Protein AF-0000000076747049 (afdb_homodimer)

Structure (mmCIF, N/CA/C/O backbone):
data_AF-0000000076747049-model_v1
#
loop_
_entity.id
_entity.type
_entity.pdbx_description
1 polymer Phosphoesterase
#
loop_
_atom_site.group_PDB
_atom_site.id
_atom_site.type_symbol
_atom_site.label_atom_id
_atom_site.label_alt_id
_atom_site.label_comp_id
_atom_site.label_asym_id
_atom_site.label_entity_id
_atom_site.label_seq_id
_atom_site.pdbx_PDB_ins_code
_atom_site.Cartn_x
_atom_site.Cartn_y
_atom_site.Cartn_z
_atom_site.occupancy
_atom_site.B_iso_or_equiv
_atom_site.auth_seq_id
_atom_site.auth_comp_id
_atom_site.auth_asym_id
_atom_site.auth_atom_id
_atom_site.pdbx_PDB_model_num
ATOM 1 N N . MET A 1 1 ? 6.5 0.537 -19.266 1 85.69 1 MET A N 1
ATOM 2 C CA . MET A 1 1 ? 5.508 0.446 -18.188 1 85.69 1 MET A CA 1
ATOM 3 C C . MET A 1 1 ? 4.492 -0.652 -18.484 1 85.69 1 MET A C 1
ATOM 5 O O . MET A 1 1 ? 4.125 -0.875 -19.641 1 85.69 1 MET A O 1
ATOM 9 N N . SER A 1 2 ? 4.199 -1.449 -17.5 1 93.31 2 SER A N 1
ATOM 10 C CA . SER A 1 2 ? 3.252 -2.553 -17.625 1 93.31 2 SER A CA 1
ATOM 11 C C . SER A 1 2 ? 2.213 -2.514 -16.516 1 93.31 2 SER A C 1
ATOM 13 O O . SER A 1 2 ? 2.518 -2.123 -15.383 1 93.31 2 SER A O 1
ATOM 15 N N . THR A 1 3 ? 1.015 -2.803 -16.875 1 96.62 3 THR A N 1
ATOM 16 C CA . THR A 1 3 ? -0.028 -3.025 -15.883 1 96.62 3 THR A CA 1
ATOM 17 C C . THR A 1 3 ? -0.19 -4.516 -15.594 1 96.62 3 THR A C 1
ATOM 19 O O . THR A 1 3 ? -0.363 -5.316 -16.516 1 96.62 3 THR A O 1
ATOM 22 N N . VAL A 1 4 ? -0.072 -4.863 -14.352 1 98.31 4 VAL A N 1
ATOM 23 C CA . VAL A 1 4 ? -0.141 -6.25 -13.906 1 98.31 4 VAL A CA 1
ATOM 24 C C . VAL A 1 4 ? -1.271 -6.41 -12.891 1 98.31 4 VAL A C 1
ATOM 26 O O . VAL A 1 4 ? -1.337 -5.672 -11.906 1 98.31 4 VAL A O 1
ATOM 29 N N . PHE A 1 5 ? -2.18 -7.355 -13.109 1 98.56 5 PHE A N 1
ATOM 30 C CA . PHE A 1 5 ? -3.193 -7.684 -12.117 1 98.56 5 PHE A CA 1
ATOM 31 C C . PHE A 1 5 ? -2.801 -8.938 -11.336 1 98.56 5 PHE A C 1
ATOM 33 O O . PHE A 1 5 ? -2.398 -9.938 -11.93 1 98.56 5 PHE A O 1
ATOM 40 N N . GLN A 1 6 ? -2.848 -8.836 -10.07 1 98.81 6 GLN A N 1
ATOM 41 C CA . GLN A 1 6 ? -2.645 -9.984 -9.195 1 98.81 6 GLN A CA 1
ATOM 42 C C . GLN A 1 6 ? -3.975 -10.539 -8.695 1 98.81 6 GLN A C 1
ATOM 44 O O . GLN A 1 6 ? -4.715 -9.844 -7.992 1 98.81 6 GLN A O 1
ATOM 49 N N . ILE A 1 7 ? -4.23 -11.742 -9.039 1 98.88 7 ILE A N 1
ATOM 50 C CA . ILE A 1 7 ? -5.379 -12.484 -8.547 1 98.88 7 ILE A CA 1
ATOM 51 C C . ILE A 1 7 ? -4.906 -13.594 -7.609 1 98.88 7 ILE A C 1
ATOM 53 O O . ILE A 1 7 ? -4.059 -14.414 -7.98 1 98.88 7 ILE A O 1
ATOM 57 N N . SER A 1 8 ? -5.43 -13.594 -6.398 1 98.75 8 SER A N 1
ATOM 58 C CA . SER A 1 8 ? -4.957 -14.555 -5.406 1 98.75 8 SER A CA 1
ATOM 59 C C . SER A 1 8 ? -6.125 -15.211 -4.676 1 98.75 8 SER A C 1
ATOM 61 O O . SER A 1 8 ? -7.215 -14.641 -4.598 1 98.75 8 SER A O 1
ATOM 63 N N . ASP A 1 9 ? -5.91 -16.422 -4.184 1 98.56 9 ASP A N 1
ATOM 64 C CA . ASP A 1 9 ? -6.797 -17.125 -3.258 1 98.56 9 ASP A CA 1
ATOM 65 C C . ASP A 1 9 ? -8.219 -17.188 -3.812 1 98.56 9 ASP A C 1
ATOM 67 O O . ASP A 1 9 ? -9.172 -16.812 -3.137 1 98.56 9 ASP A O 1
ATOM 71 N N . CYS A 1 10 ? -8.266 -17.797 -4.984 1 98.25 10 CYS A N 1
ATOM 72 C CA . CYS A 1 10 ? -9.555 -18 -5.629 1 98.25 10 CYS A CA 1
ATOM 73 C C . CYS A 1 10 ? -10.305 -19.172 -4.992 1 98.25 10 CYS A C 1
ATOM 75 O O . CYS A 1 10 ? -11.531 -19.203 -5.016 1 98.25 10 CYS A O 1
ATOM 77 N N . HIS A 1 11 ? -9.586 -20.109 -4.543 1 98.12 11 HIS A N 1
ATOM 78 C CA . HIS A 1 11 ? -10.148 -21.281 -3.898 1 98.12 11 HIS A CA 1
ATOM 79 C C . HIS A 1 11 ? -11.266 -21.891 -4.734 1 98.12 11 HIS A C 1
ATOM 81 O O . HIS A 1 11 ? -12.352 -22.156 -4.219 1 98.12 11 HIS A O 1
ATOM 87 N N . LEU A 1 12 ? -11.031 -22.156 -5.977 1 98.31 12 LEU A N 1
ATOM 88 C CA . LEU A 1 12 ? -12.039 -22.656 -6.898 1 98.31 12 LEU A CA 1
ATOM 89 C C . LEU A 1 12 ? -12.594 -23.984 -6.422 1 98.31 12 LEU A C 1
ATOM 91 O O . LEU A 1 12 ? -11.852 -24.969 -6.312 1 98.31 12 LEU A O 1
ATOM 95 N N . SER A 1 13 ? -13.914 -24 -6.145 1 95.88 13 SER A N 1
ATOM 96 C CA . SER A 1 13 ? -14.531 -25.219 -5.617 1 95.88 13 SER A CA 1
ATOM 97 C C . SER A 1 13 ? -16 -25.297 -6.004 1 95.88 13 SER A C 1
ATOM 99 O O . SER A 1 13 ? -16.609 -26.375 -5.91 1 95.88 13 SER A O 1
ATOM 101 N N . ASP A 1 14 ? -16.578 -24.156 -6.363 1 96.12 14 ASP A N 1
ATOM 102 C CA . ASP A 1 14 ? -18 -24.109 -6.695 1 96.12 14 ASP A CA 1
ATOM 103 C C . ASP A 1 14 ? -18.297 -22.984 -7.684 1 96.12 14 ASP A C 1
ATOM 105 O O . ASP A 1 14 ? -17.375 -22.297 -8.148 1 96.12 14 ASP A O 1
ATOM 109 N N . GLU A 1 15 ? -19.547 -22.781 -7.992 1 96.44 15 GLU A N 1
ATOM 110 C CA . GLU A 1 15 ? -19.953 -21.797 -8.992 1 96.44 15 GLU A CA 1
ATOM 111 C C . GLU A 1 15 ? -19.641 -20.375 -8.523 1 96.44 15 GLU A C 1
ATOM 113 O O . GLU A 1 15 ? -19.234 -19.516 -9.32 1 96.44 15 GLU A O 1
ATOM 118 N N . SER A 1 16 ? -19.828 -20.156 -7.277 1 96.75 16 SER A N 1
ATOM 119 C CA . SER A 1 16 ? -19.609 -18.828 -6.727 1 96.75 16 SER A CA 1
ATOM 120 C C . SER A 1 16 ? -18.141 -18.406 -6.844 1 96.75 16 SER A C 1
ATOM 122 O O . SER A 1 16 ? -17.844 -17.266 -7.195 1 96.75 16 SER A O 1
ATOM 124 N N . SER A 1 17 ? -17.234 -19.312 -6.512 1 97.56 17 SER A N 1
ATOM 125 C CA . SER A 1 17 ? -15.812 -19 -6.625 1 97.56 17 SER A CA 1
ATOM 126 C C . SER A 1 17 ? -15.414 -18.75 -8.078 1 97.56 17 SER A C 1
ATOM 128 O O . SER A 1 17 ? -14.617 -17.844 -8.359 1 97.56 17 SER A O 1
ATOM 130 N N . PHE A 1 18 ? -16.016 -19.438 -9.008 1 98.12 18 PHE A N 1
ATOM 131 C CA . PHE A 1 18 ? -15.727 -19.203 -10.422 1 98.12 18 PHE A CA 1
ATOM 132 C C . PHE A 1 18 ? -16.312 -17.891 -10.891 1 98.12 18 PHE A C 1
ATOM 134 O O . PHE A 1 18 ? -15.719 -17.188 -11.719 1 98.12 18 PHE A O 1
ATOM 141 N N . LYS A 1 19 ? -17.484 -17.578 -10.391 1 98.31 19 LYS A N 1
ATOM 142 C CA . LYS A 1 19 ? -18.094 -16.297 -10.734 1 98.31 19 LYS A CA 1
ATOM 143 C C . LYS A 1 19 ? -17.234 -15.133 -10.273 1 98.31 19 LYS A C 1
ATOM 145 O O . LYS A 1 19 ? -17.078 -14.148 -11 1 98.31 19 LYS A O 1
ATOM 150 N N . ASN A 1 20 ? -16.703 -15.242 -9.086 1 98.44 20 ASN A N 1
ATOM 151 C CA . ASN A 1 20 ? -15.812 -14.203 -8.578 1 98.44 20 ASN A CA 1
ATOM 152 C C . ASN A 1 20 ? -14.547 -14.094 -9.422 1 98.44 20 ASN A C 1
ATOM 154 O O . ASN A 1 20 ? -14.094 -12.992 -9.727 1 98.44 20 ASN A O 1
ATOM 158 N N . LEU A 1 21 ? -13.992 -15.219 -9.789 1 98.62 21 LEU A N 1
ATOM 159 C CA . LEU A 1 21 ? -12.82 -15.203 -10.664 1 98.62 21 LEU A CA 1
ATOM 160 C C . LEU A 1 21 ? -13.164 -14.57 -12.008 1 98.62 21 LEU A C 1
ATOM 162 O O . LEU A 1 21 ? -12.367 -13.805 -12.555 1 98.62 21 LEU A O 1
ATOM 166 N N . GLU A 1 22 ? -14.312 -14.867 -12.531 1 98.62 22 GLU A N 1
ATOM 167 C CA . GLU A 1 22 ? -14.766 -14.289 -13.789 1 98.62 22 GLU A CA 1
ATOM 168 C C . GLU A 1 22 ? -14.773 -12.766 -13.727 1 98.62 22 GLU A C 1
ATOM 170 O O . GLU A 1 22 ? -14.305 -12.094 -14.648 1 98.62 22 GLU A O 1
ATOM 175 N N . LYS A 1 23 ? -15.32 -12.281 -12.672 1 98.12 23 LYS A N 1
ATOM 176 C CA . LYS A 1 23 ? -15.359 -10.836 -12.477 1 98.12 23 LYS A CA 1
ATOM 177 C C . LYS A 1 23 ? -13.953 -10.242 -12.508 1 98.12 23 LYS A C 1
ATOM 179 O O . LYS A 1 23 ? -13.711 -9.234 -13.172 1 98.12 23 LYS A O 1
ATOM 184 N N . ALA A 1 24 ? -13.047 -10.852 -11.82 1 98.5 24 ALA A N 1
ATOM 185 C CA . ALA A 1 24 ? -11.664 -10.391 -11.766 1 98.5 24 ALA A CA 1
ATOM 186 C C . ALA A 1 24 ? -11.016 -10.414 -13.141 1 98.5 24 ALA A C 1
ATOM 188 O O . ALA A 1 24 ? -10.398 -9.438 -13.562 1 98.5 24 ALA A O 1
ATOM 189 N N . LEU A 1 25 ? -11.211 -11.484 -13.836 1 98.69 25 LEU A N 1
ATOM 190 C CA . LEU A 1 25 ? -10.609 -11.648 -15.156 1 98.69 25 LEU A CA 1
ATOM 191 C C . LEU A 1 25 ? -11.18 -10.648 -16.141 1 98.69 25 LEU A C 1
ATOM 193 O O . LEU A 1 25 ? -10.445 -10.086 -16.953 1 98.69 25 LEU A O 1
ATOM 197 N N . ASN A 1 26 ? -12.438 -10.406 -16.062 1 98.19 26 ASN A N 1
ATOM 198 C CA . ASN A 1 26 ? -13.078 -9.461 -16.969 1 98.19 26 ASN A CA 1
ATOM 199 C C . ASN A 1 26 ? -12.57 -8.039 -16.766 1 98.19 26 ASN A C 1
ATOM 201 O O . ASN A 1 26 ? -12.344 -7.309 -17.719 1 98.19 26 ASN A O 1
ATOM 205 N N . ILE A 1 27 ? -12.391 -7.719 -15.547 1 96.62 27 ILE A N 1
ATOM 206 C CA . ILE A 1 27 ? -11.859 -6.398 -15.234 1 96.62 27 ILE A CA 1
ATOM 207 C C . ILE A 1 27 ? -10.438 -6.273 -15.773 1 96.62 27 ILE A C 1
ATOM 209 O O . ILE A 1 27 ? -10.102 -5.277 -16.422 1 96.62 27 ILE A O 1
ATOM 213 N N . ALA A 1 28 ? -9.641 -7.242 -15.531 1 97.19 28 ALA A N 1
ATOM 214 C CA . ALA A 1 28 ? -8.266 -7.23 -16.031 1 97.19 28 ALA A CA 1
ATOM 215 C C . ALA A 1 28 ? -8.234 -7.164 -17.547 1 97.19 28 ALA A C 1
ATOM 217 O O . ALA A 1 28 ? -7.453 -6.406 -18.125 1 97.19 28 ALA A O 1
ATOM 218 N N . ASN A 1 29 ? -9.078 -7.926 -18.125 1 97.38 29 ASN A N 1
ATOM 219 C CA . ASN A 1 29 ? -9.102 -7.98 -19.594 1 97.38 29 ASN A CA 1
ATOM 220 C C . ASN A 1 29 ? -9.562 -6.656 -20.188 1 97.38 29 ASN A C 1
ATOM 222 O O . ASN A 1 29 ? -9.117 -6.273 -21.281 1 97.38 29 ASN A O 1
ATOM 226 N N . ALA A 1 30 ? -10.477 -5.984 -19.562 1 95 30 ALA A N 1
ATOM 227 C CA . ALA A 1 30 ? -11.039 -4.73 -20.062 1 95 30 ALA A CA 1
ATOM 228 C C . ALA A 1 30 ? -10.031 -3.592 -19.953 1 95 30 ALA A C 1
ATOM 230 O O . ALA A 1 30 ? -10.188 -2.551 -20.594 1 95 30 ALA A O 1
ATOM 231 N N . ASP A 1 31 ? -9.086 -3.814 -19.062 1 93.75 31 ASP A N 1
ATOM 232 C CA . ASP A 1 31 ? -8.039 -2.801 -18.938 1 93.75 31 ASP A CA 1
ATOM 233 C C . ASP A 1 31 ? -7.074 -2.852 -20.109 1 93.75 31 ASP A C 1
ATOM 235 O O . ASP A 1 31 ? -6.309 -3.807 -20.25 1 93.75 31 ASP A O 1
ATOM 239 N N . GLY A 1 32 ? -7.094 -1.88 -20.938 1 90.94 32 GLY A N 1
ATOM 240 C CA . GLY A 1 32 ? -6.316 -1.845 -22.156 1 90.94 32 GLY A CA 1
ATOM 241 C C . GLY A 1 32 ? -4.82 -1.866 -21.906 1 90.94 32 GLY A C 1
ATOM 242 O O . GLY A 1 32 ? -4.047 -2.236 -22.797 1 90.94 32 GLY A O 1
ATOM 243 N N . ASP A 1 33 ? -4.402 -1.516 -20.719 1 92.12 33 ASP A N 1
ATOM 244 C CA . ASP A 1 33 ? -2.975 -1.454 -20.406 1 92.12 33 ASP A CA 1
ATOM 245 C C . ASP A 1 33 ? -2.496 -2.752 -19.766 1 92.12 33 ASP A C 1
ATOM 247 O O . ASP A 1 33 ? -1.293 -2.953 -19.578 1 92.12 33 ASP A O 1
ATOM 251 N N . CYS A 1 34 ? -3.387 -3.658 -19.422 1 95.62 34 CYS A N 1
ATOM 252 C CA . CYS A 1 34 ? -3.008 -4.902 -18.766 1 95.62 34 CYS A CA 1
ATOM 253 C C . CYS A 1 34 ? -2.314 -5.848 -19.734 1 95.62 34 CYS A C 1
ATOM 255 O O . CYS A 1 34 ? -2.873 -6.188 -20.781 1 95.62 34 CYS A O 1
ATOM 257 N N . ASP A 1 35 ? -1.11 -6.281 -19.391 1 96.69 35 ASP A N 1
ATOM 258 C CA . ASP A 1 35 ? -0.431 -7.223 -20.266 1 96.69 35 ASP A CA 1
ATOM 259 C C . ASP A 1 35 ? -0.055 -8.5 -19.516 1 96.69 35 ASP A C 1
ATOM 261 O O . ASP A 1 35 ? 0.345 -9.492 -20.141 1 96.69 35 ASP A O 1
ATOM 265 N N . THR A 1 36 ? -0.259 -8.461 -18.188 1 98.19 36 THR A N 1
ATOM 266 C CA . THR A 1 36 ? 0.151 -9.617 -17.406 1 98.19 36 THR A CA 1
ATOM 267 C C . THR A 1 36 ? -0.824 -9.867 -16.25 1 98.19 36 THR A C 1
ATOM 269 O O . THR A 1 36 ? -1.296 -8.922 -15.617 1 98.19 36 THR A O 1
ATOM 272 N N . ILE A 1 37 ? -1.123 -11.109 -15.961 1 98.62 37 ILE A N 1
ATOM 273 C CA . ILE A 1 37 ? -1.895 -11.547 -14.797 1 98.62 37 ILE A CA 1
ATOM 274 C C . ILE A 1 37 ? -1.055 -12.5 -13.953 1 98.62 37 ILE A C 1
ATOM 276 O O . ILE A 1 37 ? -0.411 -13.414 -14.484 1 98.62 37 ILE A O 1
ATOM 280 N N . LEU A 1 38 ? -1.01 -12.258 -12.688 1 98.88 38 LEU A N 1
ATOM 281 C CA . LEU A 1 38 ? -0.372 -13.148 -11.727 1 98.88 38 LEU A CA 1
ATOM 282 C C . LEU A 1 38 ? -1.415 -13.883 -10.891 1 98.88 38 LEU A C 1
ATOM 284 O O . LEU A 1 38 ? -2.201 -13.258 -10.18 1 98.88 38 LEU A O 1
ATOM 288 N N . LEU A 1 39 ? -1.485 -15.18 -10.992 1 98.88 39 LEU A N 1
ATOM 289 C CA . LEU A 1 39 ? -2.227 -16.031 -10.07 1 98.88 39 LEU A CA 1
ATOM 290 C C . LEU A 1 39 ? -1.335 -16.484 -8.922 1 98.88 39 LEU A C 1
ATOM 292 O O . LEU A 1 39 ? -0.481 -17.359 -9.109 1 98.88 39 LEU A O 1
ATOM 296 N N . THR A 1 40 ? -1.615 -15.938 -7.695 1 98.81 40 THR A N 1
ATOM 297 C CA . THR A 1 40 ? -0.548 -16.047 -6.707 1 98.81 40 THR A CA 1
ATOM 298 C C . THR A 1 40 ? -0.938 -17.016 -5.59 1 98.81 40 THR A C 1
ATOM 300 O O . THR A 1 40 ? -0.724 -16.719 -4.41 1 98.8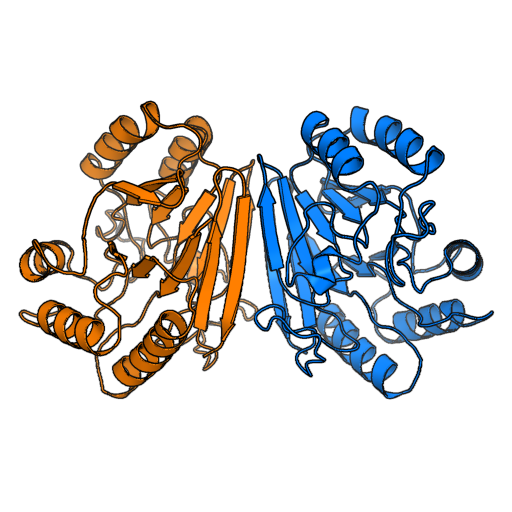1 40 THR A O 1
ATOM 303 N N . GLY A 1 41 ? -1.487 -18.141 -5.961 1 98.5 41 GLY A N 1
ATOM 304 C CA . GLY A 1 41 ? -1.601 -19.266 -5.035 1 98.5 41 GLY A CA 1
ATOM 305 C C . GLY A 1 41 ? -2.982 -19.391 -4.426 1 98.5 41 GLY A C 1
ATOM 306 O O . GLY A 1 41 ? -3.77 -18.453 -4.449 1 98.5 41 GLY A O 1
ATOM 307 N N . ASP A 1 42 ? -3.215 -20.625 -3.869 1 98.38 42 ASP A N 1
ATOM 308 C CA . ASP A 1 42 ? -4.523 -21.031 -3.361 1 98.38 42 ASP A CA 1
ATOM 309 C C . ASP A 1 42 ? -5.605 -20.844 -4.422 1 98.38 42 ASP A C 1
ATOM 311 O O . ASP A 1 42 ? -6.633 -20.203 -4.16 1 98.38 42 ASP A O 1
ATOM 315 N N . ILE A 1 43 ? -5.262 -21.391 -5.574 1 98.62 43 ILE A N 1
ATOM 316 C CA . ILE A 1 43 ? -6.117 -21.25 -6.746 1 98.62 43 ILE A CA 1
ATOM 317 C C . ILE A 1 43 ? -7.277 -22.234 -6.66 1 98.62 43 ILE A C 1
ATOM 319 O O . ILE A 1 43 ? -8.445 -21.844 -6.734 1 98.62 43 ILE A O 1
ATOM 323 N N . CYS A 1 44 ? -6.934 -23.484 -6.477 1 96.81 44 CYS A N 1
ATOM 324 C CA . CYS A 1 44 ? -7.93 -24.547 -6.332 1 96.81 44 CYS A CA 1
ATOM 325 C C . CYS A 1 44 ? -7.996 -25.031 -4.887 1 96.81 44 CYS A C 1
ATOM 327 O O . CYS A 1 44 ? -6.961 -25.281 -4.262 1 96.81 44 CYS A O 1
ATOM 329 N N . CYS A 1 45 ? -9.164 -25.156 -4.402 1 93.19 45 CYS A N 1
ATOM 330 C CA . CYS A 1 45 ? -9.344 -25.672 -3.053 1 93.19 45 CYS A CA 1
ATOM 331 C C . CYS A 1 45 ? -9.43 -27.188 -3.062 1 93.19 45 CYS A C 1
ATOM 333 O O . CYS A 1 45 ? -10.469 -27.766 -3.4 1 93.19 45 CYS A O 1
ATOM 335 N N . GLY A 1 46 ? -8.328 -27.875 -2.701 1 90.56 46 GLY A N 1
ATOM 336 C CA . GLY A 1 46 ? -8.305 -29.328 -2.742 1 90.56 46 GLY A CA 1
ATOM 337 C C . GLY A 1 46 ? -8.367 -29.891 -4.148 1 90.56 46 GLY A C 1
ATOM 338 O O . GLY A 1 46 ? -9.305 -30.609 -4.496 1 90.56 46 GLY A O 1
ATOM 339 N N . PRO A 1 47 ? -7.379 -29.578 -4.852 1 96.12 47 PRO A N 1
ATOM 340 C CA . PRO A 1 47 ? -7.418 -29.938 -6.273 1 96.12 47 PRO A CA 1
ATOM 341 C C . PRO A 1 47 ? -7.336 -31.438 -6.512 1 96.12 47 PRO A C 1
ATOM 343 O O . PRO A 1 47 ? -6.66 -32.156 -5.762 1 96.12 47 PRO A O 1
ATOM 346 N N . LYS A 1 48 ? -8.055 -31.859 -7.516 1 96.88 48 LYS A N 1
ATOM 347 C CA . LYS A 1 48 ? -7.988 -33.188 -8.109 1 96.88 48 LYS A CA 1
ATOM 348 C C . LYS A 1 48 ? -7.633 -33.125 -9.586 1 96.88 48 LYS A C 1
ATOM 350 O O . LYS A 1 48 ? -7.582 -32.031 -10.164 1 96.88 48 LYS A O 1
ATOM 355 N N . SER A 1 49 ? -7.371 -34.344 -10.117 1 97.81 49 SER A N 1
ATOM 356 C CA . SER A 1 49 ? -7.02 -34.375 -11.531 1 97.81 49 SER A CA 1
ATOM 357 C C . SER A 1 49 ? -8.062 -33.688 -12.391 1 97.81 49 SER A C 1
ATOM 359 O O . SER A 1 49 ? -9.266 -33.906 -12.219 1 97.81 49 SER A O 1
ATOM 361 N N . GLY A 1 50 ? -7.586 -32.781 -13.234 1 98.25 50 GLY A N 1
ATOM 362 C CA . GLY A 1 50 ? -8.469 -32.062 -14.141 1 98.25 50 GLY A CA 1
ATOM 363 C C . GLY A 1 50 ? -8.797 -30.656 -13.688 1 98.25 50 GLY A C 1
ATOM 364 O O . GLY A 1 50 ? -9.273 -29.844 -14.477 1 98.25 50 GLY A O 1
ATOM 365 N N . ASP A 1 51 ? -8.562 -30.344 -12.484 1 98 51 ASP A N 1
ATOM 366 C CA . ASP A 1 51 ? -8.992 -29.078 -11.922 1 98 51 ASP A CA 1
ATOM 367 C C . ASP A 1 51 ? -8.203 -27.922 -12.531 1 98 51 ASP A C 1
ATOM 369 O O . ASP A 1 51 ? -8.766 -26.844 -12.805 1 98 51 ASP A O 1
ATOM 373 N N . TYR A 1 52 ? -6.926 -28.047 -12.727 1 98.56 52 TYR A N 1
ATOM 374 C CA . TYR A 1 52 ? -6.141 -26.969 -13.312 1 98.56 52 TYR A CA 1
ATOM 375 C C . TYR A 1 52 ? -6.406 -26.859 -14.812 1 98.56 52 TYR A C 1
ATOM 377 O O . TYR A 1 52 ? -6.336 -25.766 -15.383 1 98.56 52 TYR A O 1
ATOM 385 N N . ALA A 1 53 ? -6.719 -28 -15.43 1 98.31 53 ALA A N 1
ATOM 386 C CA . ALA A 1 53 ? -7.172 -27.922 -16.812 1 98.31 53 ALA A CA 1
ATOM 387 C C . ALA A 1 53 ? -8.453 -27.109 -16.938 1 98.31 53 ALA A C 1
ATOM 389 O O . ALA A 1 53 ? -8.625 -26.344 -17.891 1 98.31 53 ALA A O 1
ATOM 390 N N . LYS A 1 54 ? -9.312 -27.359 -15.984 1 98.12 54 LYS A N 1
ATOM 391 C CA . LYS A 1 54 ? -10.539 -26.562 -15.93 1 98.12 54 LYS A CA 1
ATOM 392 C C . LYS A 1 54 ? -10.219 -25.078 -15.734 1 98.12 54 LYS A C 1
ATOM 394 O O . LYS A 1 54 ? -10.828 -24.219 -16.375 1 98.12 54 LYS A O 1
ATOM 399 N N . LEU A 1 55 ? -9.305 -24.781 -14.859 1 98.56 55 LEU A N 1
ATOM 400 C CA . LEU A 1 55 ? -8.836 -23.422 -14.664 1 98.56 55 LEU A CA 1
ATOM 401 C C . LEU A 1 55 ? -8.344 -22.812 -15.977 1 98.56 55 LEU A C 1
ATOM 403 O O . LEU A 1 55 ? -8.711 -21.703 -16.344 1 98.56 55 LEU A O 1
ATOM 407 N N . LEU A 1 56 ? -7.508 -23.547 -16.703 1 98.56 56 LEU A N 1
ATOM 408 C CA . LEU A 1 56 ? -6.945 -23.094 -17.969 1 98.56 56 LEU A CA 1
ATOM 409 C C . LEU A 1 56 ? -8.047 -22.75 -18.953 1 98.56 56 LEU A C 1
ATOM 411 O O . LEU A 1 56 ? -8.016 -21.672 -19.578 1 98.56 56 LEU A O 1
ATOM 415 N N . SER A 1 57 ? -8.977 -23.656 -19.078 1 98.31 57 SER A N 1
ATOM 416 C CA . SER A 1 57 ? -10.094 -23.422 -19.984 1 98.31 57 SER A CA 1
ATOM 417 C C . SER A 1 57 ? -10.859 -22.172 -19.609 1 98.31 57 SER A C 1
ATOM 419 O O . SER A 1 57 ? -11.203 -21.359 -20.469 1 98.31 57 SER A O 1
ATOM 421 N N . PHE A 1 58 ? -11.062 -22.047 -18.375 1 98.44 58 PHE A N 1
ATOM 422 C CA . PHE A 1 58 ? -11.828 -20.922 -17.875 1 98.44 58 PHE A CA 1
ATOM 423 C C . PHE A 1 58 ? -11.094 -19.609 -18.141 1 98.44 58 PHE A C 1
ATOM 425 O O . PHE A 1 58 ? -11.68 -18.656 -18.672 1 98.44 58 PHE A O 1
ATOM 432 N N . VAL A 1 59 ? -9.812 -19.531 -17.797 1 98.56 59 VAL A N 1
ATOM 433 C CA . VAL A 1 59 ? -9.008 -18.328 -17.984 1 98.56 59 VAL A CA 1
ATOM 434 C C . VAL A 1 59 ? -8.93 -18 -19.469 1 98.56 59 VAL A C 1
ATOM 436 O O . VAL A 1 59 ? -9.055 -16.828 -19.859 1 98.56 59 VAL A O 1
ATOM 439 N N . SER A 1 60 ? -8.82 -18.984 -20.328 1 97.94 60 SER A N 1
ATOM 440 C CA . SER A 1 60 ? -8.703 -18.781 -21.781 1 97.94 60 SER A CA 1
ATOM 441 C C . SER A 1 60 ? -9.969 -18.172 -22.359 1 97.94 60 SER A C 1
ATOM 443 O O . SER A 1 60 ? -9.914 -17.469 -23.375 1 97.94 60 SER A O 1
ATOM 445 N N . GLN A 1 61 ? -11.047 -18.391 -21.719 1 97.69 61 GLN A N 1
ATOM 446 C CA . GLN A 1 61 ? -12.328 -17.875 -22.188 1 97.69 61 GLN A CA 1
ATOM 447 C C . GLN A 1 61 ? -12.477 -16.391 -21.828 1 97.69 61 GLN A C 1
ATOM 449 O O . GLN A 1 61 ? -13.25 -15.672 -22.453 1 97.69 61 GLN A O 1
ATOM 454 N N . HIS A 1 62 ? -11.719 -15.945 -20.859 1 97.69 62 HIS A N 1
ATOM 455 C CA . HIS A 1 62 ? -12.008 -14.625 -20.312 1 97.69 62 HIS A CA 1
ATOM 456 C C . HIS A 1 62 ? -10.836 -13.672 -20.516 1 97.69 62 HIS A C 1
ATOM 458 O O . HIS A 1 62 ? -10.945 -12.477 -20.25 1 97.69 62 HIS A O 1
ATOM 464 N N . ILE A 1 63 ? -9.758 -14.203 -20.984 1 96.44 63 ILE A N 1
ATOM 465 C CA . ILE A 1 63 ? -8.586 -13.344 -21.156 1 96.44 63 ILE A CA 1
ATOM 466 C C . ILE A 1 63 ? -8.062 -13.445 -22.578 1 96.44 63 ILE A C 1
ATOM 468 O O . ILE A 1 63 ? -8.039 -14.531 -23.172 1 96.44 63 ILE A O 1
ATOM 472 N N . ASP A 1 64 ? -7.684 -12.273 -23.125 1 94.56 64 ASP A N 1
ATOM 473 C CA . ASP A 1 64 ? -7.02 -12.258 -24.422 1 94.56 64 ASP A CA 1
ATOM 474 C C . ASP A 1 64 ? -5.719 -13.055 -24.375 1 94.56 64 ASP A C 1
ATOM 476 O O . ASP A 1 64 ? -4.906 -12.883 -23.469 1 94.56 64 ASP A O 1
ATOM 480 N N . SER A 1 65 ? -5.453 -13.789 -25.375 1 90.38 65 SER A N 1
ATOM 481 C CA . SER A 1 65 ? -4.324 -14.719 -25.438 1 90.38 65 SER A CA 1
ATOM 482 C C . SER A 1 65 ? -2.998 -13.969 -25.5 1 90.38 65 SER A C 1
ATOM 484 O O . SER A 1 65 ? -1.934 -14.555 -25.312 1 90.38 65 SER A O 1
ATOM 486 N N . LYS A 1 66 ? -3.057 -12.742 -25.797 1 94.19 66 LYS A N 1
ATOM 487 C CA . LYS A 1 66 ? -1.834 -11.945 -25.875 1 94.19 66 LYS A CA 1
ATOM 488 C C . LYS A 1 66 ? -1.307 -11.602 -24.484 1 94.19 66 LYS A C 1
ATOM 490 O O . LYS A 1 66 ? -0.15 -11.203 -24.328 1 94.19 66 LYS A O 1
ATOM 495 N N . LYS A 1 67 ? -2.18 -11.742 -23.516 1 95.75 67 LYS A N 1
ATOM 496 C CA . LYS A 1 67 ? -1.751 -11.438 -22.156 1 95.75 67 LYS A CA 1
ATOM 497 C C . LYS A 1 67 ? -0.948 -12.594 -21.562 1 95.75 67 LYS A C 1
ATOM 499 O O . LYS A 1 67 ? -1.243 -13.758 -21.812 1 95.75 67 LYS A O 1
ATOM 504 N N . GLN A 1 68 ? 0.034 -12.219 -20.844 1 96.62 68 GLN A N 1
ATOM 505 C CA . GLN A 1 68 ? 0.808 -13.219 -20.109 1 96.62 68 GLN A CA 1
ATOM 506 C C . GLN A 1 68 ? 0.142 -13.578 -18.781 1 96.62 68 GLN A C 1
ATOM 508 O O . GLN A 1 68 ? -0.347 -12.695 -18.078 1 96.62 68 GLN A O 1
ATOM 513 N N . VAL A 1 69 ? 0.079 -14.914 -18.484 1 98.56 69 VAL A N 1
ATOM 514 C CA . VAL A 1 69 ? -0.468 -15.367 -17.219 1 98.56 69 VAL A CA 1
ATOM 515 C C . VAL A 1 69 ? 0.548 -16.266 -16.5 1 98.56 69 VAL A C 1
ATOM 517 O O . VAL A 1 69 ? 1.026 -17.234 -17.078 1 98.56 69 VAL A O 1
ATOM 520 N N . TYR A 1 70 ? 0.955 -15.883 -15.305 1 98.75 70 TYR A N 1
ATOM 521 C CA . TYR A 1 70 ? 1.85 -16.672 -14.469 1 98.75 70 TYR A CA 1
ATOM 522 C C . TYR A 1 70 ? 1.137 -17.156 -13.211 1 98.75 70 TYR A C 1
ATOM 524 O O . TYR A 1 70 ? 0.274 -16.469 -12.672 1 98.75 70 TYR A O 1
ATOM 532 N N . ALA A 1 71 ? 1.506 -18.375 -12.758 1 98.81 71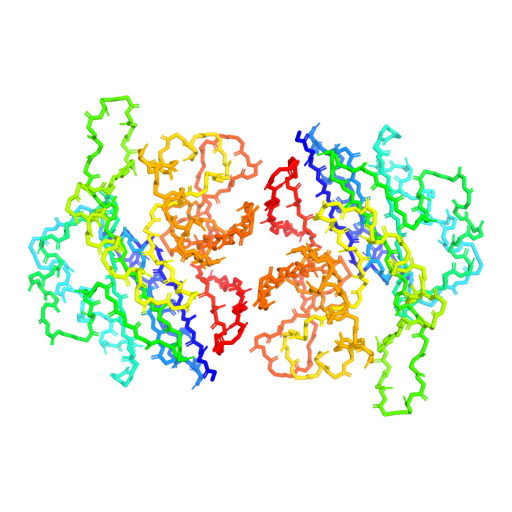 ALA A N 1
ATOM 533 C CA . ALA A 1 71 ? 0.86 -18.938 -11.57 1 98.81 71 ALA A CA 1
ATOM 534 C C . ALA A 1 71 ? 1.888 -19.547 -10.625 1 98.81 71 ALA A C 1
ATOM 536 O O . ALA A 1 71 ? 2.889 -20.109 -11.062 1 98.81 71 ALA A O 1
ATOM 537 N N . ILE A 1 72 ? 1.62 -19.391 -9.391 1 98.69 72 ILE A N 1
ATOM 538 C CA . ILE A 1 72 ? 2.324 -20.141 -8.352 1 98.69 72 ILE A CA 1
ATOM 539 C C . ILE A 1 72 ? 1.319 -20.875 -7.477 1 98.69 72 ILE A C 1
ATOM 541 O O . ILE A 1 72 ? 0.122 -20.594 -7.512 1 98.69 72 ILE A O 1
ATOM 545 N N . ALA A 1 73 ? 1.823 -21.891 -6.742 1 98.31 73 ALA A N 1
ATOM 546 C CA . ALA A 1 73 ? 0.968 -22.672 -5.852 1 98.31 73 ALA A CA 1
ATOM 547 C C . ALA A 1 73 ? 0.951 -22.078 -4.445 1 98.31 73 ALA A C 1
ATOM 549 O O . ALA A 1 73 ? 1.944 -21.5 -3.996 1 98.31 73 ALA A O 1
ATOM 550 N N . GLY A 1 74 ? -0.176 -22.141 -3.789 1 97.69 74 GLY A N 1
ATOM 551 C CA . GLY A 1 74 ? -0.285 -21.938 -2.354 1 97.69 74 GLY A CA 1
ATOM 552 C C . GLY A 1 74 ? -0.484 -23.219 -1.579 1 97.69 74 GLY A C 1
ATOM 553 O O . GLY A 1 74 ? -0.344 -24.312 -2.135 1 97.69 74 GLY A O 1
ATOM 554 N N . ASN A 1 75 ? -0.785 -23.109 -0.309 1 95.31 75 ASN A N 1
ATOM 555 C CA . ASN A 1 75 ? -0.845 -24.266 0.563 1 95.31 75 ASN A CA 1
ATOM 556 C C . ASN A 1 75 ? -2.051 -25.156 0.242 1 95.31 75 ASN A C 1
ATOM 558 O O . ASN A 1 75 ? -2.074 -26.328 0.593 1 95.31 75 ASN A O 1
ATOM 562 N N . HIS A 1 76 ? -3.045 -24.688 -0.456 1 96.31 76 HIS A N 1
ATOM 563 C CA . HIS A 1 76 ? -4.207 -25.5 -0.83 1 96.31 76 HIS A CA 1
ATOM 564 C C . HIS A 1 76 ? -4.02 -26.125 -2.205 1 96.31 76 HIS A C 1
ATOM 566 O O . HIS A 1 76 ? -4.832 -26.953 -2.629 1 96.31 76 HIS A O 1
ATOM 572 N N . ASP A 1 77 ? -2.969 -25.766 -2.846 1 97.44 77 ASP A N 1
ATOM 573 C CA . ASP A 1 77 ? -2.748 -26.219 -4.211 1 97.44 77 ASP A CA 1
ATOM 574 C C . ASP A 1 77 ? -1.873 -27.484 -4.234 1 97.44 77 ASP A C 1
ATOM 576 O O . ASP A 1 77 ? -1.358 -27.906 -3.197 1 97.44 77 ASP A O 1
ATOM 580 N N . ASP A 1 78 ? -1.849 -28.094 -5.375 1 97.19 78 ASP A N 1
ATOM 581 C CA . ASP A 1 78 ? -0.929 -29.172 -5.711 1 97.19 78 ASP A CA 1
ATOM 582 C C . ASP A 1 78 ? 0.009 -28.766 -6.844 1 97.19 78 ASP A C 1
ATOM 584 O O . ASP A 1 78 ? -0.377 -28.781 -8.016 1 97.19 78 ASP A O 1
ATOM 588 N N . ILE A 1 79 ? 1.243 -28.469 -6.441 1 97.25 79 ILE A N 1
ATOM 589 C CA . ILE A 1 79 ? 2.18 -27.875 -7.387 1 97.25 79 ILE A CA 1
ATOM 590 C C . ILE A 1 79 ? 2.531 -28.875 -8.469 1 97.25 79 ILE A C 1
ATOM 592 O O . ILE A 1 79 ? 2.734 -28.516 -9.633 1 97.25 79 ILE A O 1
ATOM 596 N N . VAL A 1 80 ? 2.611 -30.141 -8.141 1 97.25 80 VAL A N 1
ATOM 597 C CA . VAL A 1 80 ? 2.949 -31.188 -9.117 1 97.25 80 VAL A CA 1
ATOM 598 C C . VAL A 1 80 ? 1.841 -31.297 -10.156 1 97.25 80 VAL A C 1
ATOM 600 O O . VAL A 1 80 ? 2.105 -31.234 -11.359 1 97.25 80 VAL A O 1
ATOM 603 N N . LEU A 1 81 ? 0.635 -31.422 -9.672 1 98.19 81 LEU A N 1
ATOM 604 C CA . LEU A 1 81 ? -0.518 -31.5 -10.562 1 98.19 81 LEU A CA 1
ATOM 605 C C . LEU A 1 81 ? -0.649 -30.219 -11.391 1 98.19 81 LEU A C 1
ATOM 607 O O . LEU A 1 81 ? -0.966 -30.281 -12.586 1 98.19 81 LEU A O 1
ATOM 611 N N . MET A 1 82 ? -0.411 -29.062 -10.805 1 98.62 82 MET A N 1
ATOM 612 C CA . MET A 1 82 ? -0.492 -27.781 -11.477 1 98.62 82 MET A CA 1
ATOM 613 C C . MET A 1 82 ? 0.482 -27.719 -12.648 1 98.62 82 MET A C 1
ATOM 615 O O . MET A 1 82 ? 0.092 -27.375 -13.766 1 98.62 82 MET A O 1
ATOM 619 N N . LYS A 1 83 ? 1.729 -28.062 -12.422 1 98.25 83 LYS A N 1
ATOM 620 C CA . LYS A 1 83 ? 2.756 -28.031 -13.461 1 98.25 83 LYS A CA 1
ATOM 621 C C . LYS A 1 83 ? 2.428 -29 -14.594 1 98.25 83 LYS A C 1
ATOM 623 O O . LYS A 1 83 ? 2.607 -28.672 -15.766 1 98.25 83 LYS A O 1
ATOM 628 N N . ASP A 1 84 ? 1.923 -30.109 -14.18 1 98.38 84 ASP A N 1
ATOM 629 C CA . ASP A 1 84 ? 1.605 -31.141 -15.164 1 98.38 84 ASP A CA 1
ATOM 630 C C . ASP A 1 84 ? 0.468 -30.688 -16.078 1 98.38 84 ASP A C 1
ATOM 632 O O . ASP A 1 84 ? 0.597 -30.734 -17.297 1 98.38 84 ASP A O 1
ATOM 636 N N . GLU A 1 85 ? -0.549 -30.188 -15.508 1 98.56 85 GLU A N 1
ATOM 637 C CA . GLU A 1 85 ? -1.761 -29.906 -16.266 1 98.56 85 GLU A CA 1
ATOM 638 C C . GLU A 1 85 ? -1.632 -28.578 -17.031 1 98.56 85 GLU A C 1
ATOM 640 O O . GLU A 1 85 ? -2.311 -28.375 -18.031 1 98.56 85 GLU A O 1
ATOM 645 N N . LEU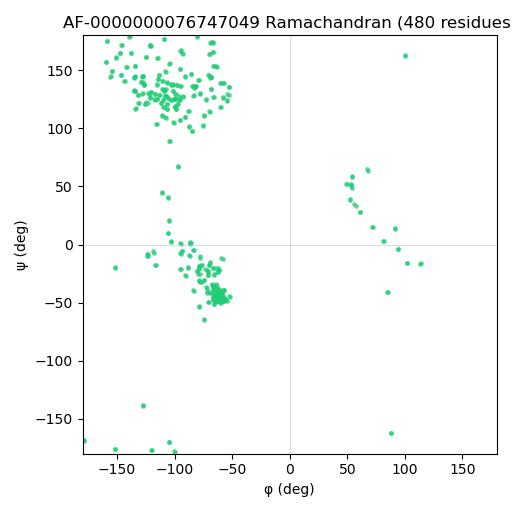 A 1 86 ? -0.752 -27.719 -16.562 1 98.56 86 LEU A N 1
ATOM 646 C CA . LEU A 1 86 ? -0.649 -26.406 -17.188 1 98.56 86 LEU A CA 1
ATOM 647 C C . LEU A 1 86 ? 0.581 -26.328 -18.094 1 98.56 86 LEU A C 1
ATOM 649 O O . LEU A 1 86 ? 0.88 -25.281 -18.656 1 98.56 86 LEU A O 1
ATOM 653 N N . LYS A 1 87 ? 1.315 -27.391 -18.234 1 98 87 LYS A N 1
ATOM 654 C CA . LYS A 1 87 ? 2.553 -27.406 -19.016 1 98 87 LYS A CA 1
ATOM 655 C C . LYS A 1 87 ? 2.324 -26.906 -20.438 1 98 87 LYS A C 1
ATOM 657 O O . LYS A 1 87 ? 1.454 -27.406 -21.141 1 98 87 LYS A O 1
ATOM 662 N N . GLY A 1 88 ? 3.133 -25.859 -20.781 1 96.5 88 GLY A N 1
ATOM 663 C CA . GLY A 1 88 ? 3.098 -25.359 -22.141 1 96.5 88 GLY A CA 1
ATOM 664 C C . GLY A 1 88 ? 1.82 -24.609 -22.469 1 96.5 88 GLY A C 1
ATOM 665 O O . GLY A 1 88 ? 1.499 -24.406 -23.641 1 96.5 88 GLY A O 1
ATOM 666 N N . SER A 1 89 ? 1.075 -24.25 -21.484 1 97.19 89 SER A N 1
ATOM 667 C CA . SER A 1 89 ? -0.204 -23.578 -21.703 1 97.19 89 SER A CA 1
ATOM 668 C C . SER A 1 89 ? -0.084 -22.078 -21.516 1 97.19 89 SER A C 1
ATOM 670 O O . SER A 1 89 ? 1.017 -21.547 -21.344 1 97.19 89 SER A O 1
ATOM 672 N N . LEU A 1 90 ? -1.224 -21.422 -21.672 1 96.69 90 LEU A N 1
ATOM 673 C CA . LEU A 1 90 ? -1.338 -19.984 -21.469 1 96.69 90 LEU A CA 1
ATOM 674 C C . LEU A 1 90 ? -0.886 -19.609 -20.062 1 96.69 90 LEU A C 1
ATOM 676 O O . LEU A 1 90 ? -0.28 -18.547 -19.875 1 96.69 90 LEU A O 1
ATOM 680 N N . ILE A 1 91 ? -1.249 -20.453 -19.141 1 98.56 91 ILE A N 1
ATOM 681 C CA . ILE A 1 91 ? -0.867 -20.203 -17.75 1 98.56 91 ILE A CA 1
ATOM 682 C C . ILE A 1 91 ? 0.503 -20.828 -17.484 1 98.56 91 ILE A C 1
ATOM 684 O O . ILE A 1 91 ? 0.648 -22.047 -17.469 1 98.56 91 ILE A O 1
ATOM 688 N N . GLN A 1 92 ? 1.467 -19.984 -17.203 1 98.62 92 GLN A N 1
ATOM 689 C CA . GLN A 1 92 ? 2.85 -20.422 -17.062 1 98.62 92 GLN A CA 1
ATOM 690 C C . GLN A 1 92 ? 3.229 -20.594 -15.602 1 98.62 92 GLN A C 1
ATOM 692 O O . GLN A 1 92 ? 3.043 -19.672 -14.797 1 98.62 92 GLN A O 1
ATOM 697 N N . VAL A 1 93 ? 3.711 -21.766 -15.234 1 98.44 93 VAL A N 1
ATOM 698 C CA . VAL A 1 93 ? 4.289 -22.031 -13.922 1 98.44 93 VAL A CA 1
ATOM 699 C C . VAL A 1 93 ? 5.812 -22.094 -14.031 1 98.44 93 VAL A C 1
ATOM 701 O O . VAL A 1 93 ? 6.379 -23.156 -14.289 1 98.44 93 VAL A O 1
ATOM 704 N N . VAL A 1 94 ? 6.449 -20.922 -13.875 1 95.81 94 VAL A N 1
ATOM 705 C CA . VAL A 1 94 ? 7.883 -20.781 -14.094 1 95.81 94 VAL A CA 1
ATOM 706 C C . VAL A 1 94 ? 8.555 -20.266 -12.828 1 95.81 94 VAL A C 1
ATOM 708 O O . VAL A 1 94 ? 7.871 -19.891 -11.867 1 95.81 94 VAL A O 1
ATOM 711 N N . ASP A 1 95 ? 9.875 -20.266 -12.875 1 96.44 95 ASP A N 1
ATOM 712 C CA . ASP A 1 95 ? 10.641 -19.828 -11.711 1 96.44 95 ASP A CA 1
ATOM 713 C C . ASP A 1 95 ? 11.016 -18.359 -11.82 1 96.44 95 ASP A C 1
ATOM 715 O O . ASP A 1 95 ? 11.359 -17.719 -10.82 1 96.44 95 ASP A O 1
ATOM 719 N N . GLN A 1 96 ? 11.016 -17.844 -13.016 1 96.88 96 GLN A N 1
ATOM 720 C CA . GLN A 1 96 ? 11.375 -16.438 -13.219 1 96.88 96 GLN A CA 1
ATOM 721 C C . GLN A 1 96 ? 10.828 -15.922 -14.555 1 96.88 96 GLN A C 1
ATOM 723 O O . GLN A 1 96 ? 10.508 -16.703 -15.445 1 96.88 96 GLN A O 1
ATOM 728 N N . CYS A 1 97 ? 10.664 -14.664 -14.688 1 97.12 97 CYS A N 1
ATOM 729 C CA . CYS A 1 97 ? 10.336 -13.977 -15.93 1 97.12 97 CYS A CA 1
ATOM 730 C C . CYS A 1 97 ? 10.727 -12.508 -15.859 1 97.12 97 CYS A C 1
ATOM 732 O O . CYS A 1 97 ? 11.289 -12.055 -14.859 1 97.12 97 CYS A O 1
ATOM 734 N N . GLU A 1 98 ? 10.57 -11.844 -16.938 1 96.56 98 GLU A N 1
ATOM 735 C CA . GLU A 1 98 ? 10.773 -10.398 -16.984 1 96.56 98 GLU A CA 1
ATOM 736 C C . GLU A 1 98 ? 9.477 -9.672 -17.344 1 96.56 98 GLU A C 1
ATOM 738 O O . GLU A 1 98 ? 8.797 -10.039 -18.297 1 96.56 98 GLU A O 1
ATOM 743 N N . ILE A 1 99 ? 9.062 -8.758 -16.531 1 96.06 99 ILE A N 1
ATOM 744 C CA . ILE A 1 99 ? 7.914 -7.902 -16.781 1 96.06 99 ILE A CA 1
ATOM 745 C C . ILE A 1 99 ? 8.336 -6.438 -16.719 1 96.06 99 ILE A C 1
ATOM 747 O O . ILE A 1 99 ? 8.844 -5.98 -15.68 1 96.06 99 ILE A O 1
ATOM 751 N N . ALA A 1 100 ? 8.148 -5.668 -17.766 1 94.62 100 ALA A N 1
ATOM 752 C CA . ALA A 1 100 ? 8.445 -4.238 -17.812 1 94.62 100 ALA A CA 1
ATOM 753 C C . ALA A 1 100 ? 9.914 -3.977 -17.484 1 94.62 100 ALA A C 1
ATOM 755 O O . ALA A 1 100 ? 10.227 -3.031 -16.75 1 94.62 100 ALA A O 1
ATOM 756 N N . GLY A 1 101 ? 10.766 -4.91 -17.875 1 93.75 101 GLY A N 1
ATOM 757 C CA . GLY A 1 101 ? 12.195 -4.738 -17.672 1 93.75 101 GLY A CA 1
ATOM 758 C C . GLY A 1 101 ? 12.648 -5.105 -16.266 1 93.75 101 GLY A C 1
ATOM 759 O O . GLY A 1 101 ? 13.812 -4.926 -15.922 1 93.75 101 GLY A O 1
ATOM 760 N N . ARG A 1 102 ? 11.727 -5.578 -15.477 1 95.56 102 ARG A N 1
ATOM 761 C CA . ARG A 1 102 ? 12.031 -6.012 -14.117 1 95.56 102 ARG A CA 1
ATOM 762 C C . ARG A 1 102 ? 12.086 -7.531 -14.023 1 95.56 102 ARG A C 1
ATOM 764 O O . ARG A 1 102 ? 11.266 -8.227 -14.641 1 95.56 102 ARG A O 1
ATOM 771 N N . ASP A 1 103 ? 13.078 -8.008 -13.312 1 97.06 103 ASP A N 1
ATOM 772 C CA . ASP A 1 103 ? 13.148 -9.453 -13.078 1 97.06 103 ASP A CA 1
ATOM 773 C C . ASP A 1 103 ? 12.172 -9.875 -11.984 1 97.06 103 ASP A C 1
ATOM 775 O O . ASP A 1 103 ? 12.141 -9.281 -10.906 1 97.06 103 ASP A O 1
ATOM 779 N N . PHE A 1 104 ? 11.383 -10.914 -12.297 1 98.06 104 PHE A N 1
ATOM 780 C CA . PHE A 1 104 ? 10.492 -11.547 -11.336 1 98.06 104 PHE A CA 1
ATOM 781 C C . PHE A 1 104 ? 11 -12.938 -10.961 1 98.06 104 PHE A C 1
ATOM 783 O O . PHE A 1 104 ? 11.391 -13.719 -11.836 1 98.06 104 PHE A O 1
ATOM 790 N N . ILE A 1 105 ? 11.031 -13.195 -9.719 1 98.31 105 ILE A N 1
ATOM 791 C CA . ILE A 1 105 ? 11.352 -14.523 -9.211 1 98.31 105 ILE A CA 1
ATOM 792 C C . ILE A 1 105 ? 10.141 -15.109 -8.492 1 98.31 105 ILE A C 1
ATOM 794 O O . ILE A 1 105 ? 9.578 -14.477 -7.598 1 98.31 105 ILE A O 1
ATOM 798 N N . PHE A 1 106 ? 9.75 -16.281 -8.93 1 98.56 106 PHE A N 1
ATOM 799 C CA . PHE A 1 106 ? 8.602 -16.969 -8.336 1 98.56 106 PHE A CA 1
ATOM 800 C C . PHE A 1 106 ? 9.055 -18.047 -7.367 1 98.56 106 PHE A C 1
ATOM 802 O O . PHE A 1 106 ? 9.828 -18.938 -7.738 1 98.56 106 PHE A O 1
ATOM 809 N N . LEU A 1 107 ? 8.562 -17.984 -6.117 1 98.19 107 LEU A N 1
ATOM 810 C CA . LEU A 1 107 ? 8.922 -18.969 -5.098 1 98.19 107 LEU A CA 1
ATOM 811 C C . LEU A 1 107 ? 7.734 -19.859 -4.762 1 98.19 107 LEU A C 1
ATOM 813 O O . LEU A 1 107 ? 6.602 -19.391 -4.66 1 98.19 107 LEU A O 1
ATOM 817 N N . ASP A 1 108 ? 8.055 -21.109 -4.582 1 98.25 108 ASP A N 1
ATOM 818 C CA . ASP A 1 108 ? 7.043 -22.078 -4.156 1 98.25 108 ASP A CA 1
ATOM 819 C C . ASP A 1 108 ? 7.062 -22.266 -2.643 1 98.25 108 ASP A C 1
ATOM 821 O O . ASP A 1 108 ? 7.977 -22.891 -2.1 1 98.25 108 ASP A O 1
ATOM 825 N N . SER A 1 109 ? 6.062 -21.719 -2.061 1 97.75 109 SER A N 1
ATOM 826 C CA . SER A 1 109 ? 5.957 -21.859 -0.612 1 97.75 109 SER A CA 1
ATOM 827 C C . SER A 1 109 ? 4.891 -22.875 -0.232 1 97.75 109 SER A C 1
ATOM 829 O O . SER A 1 109 ? 4.402 -22.891 0.899 1 97.75 109 SER A O 1
ATOM 831 N N . SER A 1 110 ? 4.496 -23.766 -1.123 1 95.94 110 SER A N 1
ATOM 832 C CA . SER A 1 110 ? 3.369 -24.672 -0.915 1 95.94 110 SER A CA 1
ATOM 833 C C . SER A 1 110 ? 3.801 -25.922 -0.171 1 95.94 110 SER A C 1
ATOM 835 O O . SER A 1 110 ? 2.971 -26.781 0.15 1 95.94 110 SER A O 1
ATOM 837 N N . GLN A 1 111 ? 5.082 -26 0.186 1 93.38 111 GLN A N 1
ATOM 838 C CA . GLN A 1 111 ? 5.531 -27.188 0.906 1 93.38 111 GLN A CA 1
ATOM 839 C C . GLN A 1 111 ? 4.973 -27.219 2.326 1 93.38 111 GLN A C 1
ATOM 841 O O . GLN A 1 111 ? 4.852 -26.172 2.971 1 93.38 111 GLN A O 1
ATOM 846 N N . LYS A 1 112 ? 4.703 -28.422 2.775 1 90.5 112 LYS A N 1
ATOM 847 C CA . LYS A 1 112 ? 4.195 -28.578 4.133 1 90.5 112 LYS A CA 1
ATOM 848 C C . LYS A 1 112 ? 5.266 -28.234 5.164 1 90.5 112 LYS A C 1
ATOM 850 O O . LYS A 1 112 ? 6.438 -28.594 4.988 1 90.5 112 LYS A O 1
ATOM 855 N N . PRO A 1 113 ? 4.777 -27.641 6.246 1 89.12 113 PRO A N 1
ATOM 856 C CA . PRO A 1 113 ? 5.738 -27.391 7.32 1 89.12 113 PRO A CA 1
ATOM 857 C C . PRO A 1 113 ? 6.312 -28.672 7.918 1 89.12 113 PRO A C 1
ATOM 859 O O . PRO A 1 113 ? 5.684 -29.719 7.832 1 89.12 113 PRO A O 1
ATOM 862 N N . ILE A 1 114 ? 7.484 -28.578 8.453 1 84 114 ILE A N 1
ATOM 863 C CA . ILE A 1 114 ? 8.133 -29.734 9.078 1 84 114 ILE A CA 1
ATOM 864 C C . ILE A 1 114 ? 7.648 -29.875 10.516 1 84 114 ILE A C 1
ATOM 866 O O . ILE A 1 114 ? 7.438 -31 11 1 84 114 ILE A O 1
ATOM 870 N N . ASP A 1 115 ? 7.512 -28.703 11.117 1 77.19 115 ASP A N 1
ATOM 871 C CA . ASP A 1 115 ? 7.125 -28.703 12.523 1 77.19 115 ASP A CA 1
ATOM 872 C C . ASP A 1 115 ? 5.609 -28.812 12.68 1 77.19 115 ASP A C 1
ATOM 874 O O . ASP A 1 115 ? 4.855 -28.188 11.938 1 77.19 115 ASP A O 1
ATOM 878 N N . ALA A 1 116 ? 5.207 -29.766 13.484 1 67.94 116 ALA A N 1
ATOM 879 C CA . ALA A 1 116 ? 3.795 -30.016 13.766 1 67.94 116 ALA A CA 1
ATOM 880 C C . ALA A 1 116 ? 3.125 -28.781 14.352 1 67.94 116 ALA A C 1
ATOM 882 O O . ALA A 1 116 ? 1.898 -28.734 14.469 1 67.94 116 ALA A O 1
ATOM 883 N N . GLN A 1 117 ? 3.922 -27.797 14.742 1 68.62 117 GLN A N 1
ATOM 884 C CA . GLN A 1 117 ? 3.391 -26.656 15.461 1 68.62 117 GLN A CA 1
ATOM 885 C C . GLN A 1 117 ? 2.695 -25.672 14.516 1 68.62 117 GLN A C 1
ATOM 887 O O . GLN A 1 117 ? 1.911 -24.828 14.945 1 68.62 117 GLN A O 1
ATOM 892 N N . HIS A 1 118 ? 2.949 -25.969 13.289 1 72.38 118 HIS A N 1
ATOM 893 C CA . HIS A 1 118 ? 2.332 -25.016 12.383 1 72.38 118 HIS A CA 1
ATOM 894 C C . HIS A 1 118 ? 0.981 -25.531 11.883 1 72.38 118 HIS A C 1
ATOM 896 O O . HIS A 1 118 ? 0.878 -26.656 11.391 1 72.38 118 HIS A O 1
ATOM 902 N N . PRO A 1 119 ? -0.021 -24.578 12.117 1 72.25 119 PRO A N 1
ATOM 903 C CA . PRO A 1 119 ? -1.381 -25.016 11.781 1 72.25 119 PRO A CA 1
ATOM 904 C C . PRO A 1 119 ? -1.589 -25.203 10.281 1 72.25 119 PRO A C 1
ATOM 906 O O . PRO A 1 119 ? -0.723 -24.828 9.484 1 72.25 119 PRO A O 1
ATOM 909 N N . LEU A 1 120 ? -2.725 -25.688 10.039 1 71.69 120 LEU A N 1
ATOM 910 C CA . LEU A 1 120 ? -3.193 -25.828 8.664 1 71.69 120 LEU A CA 1
ATOM 911 C C . LEU A 1 120 ? -3.203 -24.484 7.953 1 71.69 120 LEU A C 1
ATOM 913 O O . LEU A 1 120 ? -3.572 -23.469 8.547 1 71.69 120 LEU A O 1
ATOM 917 N N . GLY A 1 121 ? -2.527 -24.469 6.777 1 88.06 121 GLY A N 1
ATOM 918 C CA . GLY A 1 121 ? -2.453 -23.266 5.969 1 88.06 121 GLY A CA 1
ATOM 919 C C . GLY A 1 121 ? -1.053 -22.688 5.879 1 88.06 121 GLY A C 1
ATOM 920 O O . GLY A 1 121 ? -0.77 -21.859 5.016 1 88.06 121 GLY A O 1
ATOM 921 N N . SER A 1 122 ? -0.217 -23.141 6.789 1 91.75 122 SER A N 1
ATOM 922 C CA . SER A 1 122 ? 1.172 -22.703 6.723 1 91.75 122 SER A CA 1
ATOM 923 C C . SER A 1 122 ? 1.884 -23.297 5.512 1 91.75 122 SER A C 1
ATOM 925 O O . SER A 1 122 ? 1.345 -24.172 4.836 1 91.75 122 SER A O 1
ATOM 927 N N . GLY A 1 123 ? 3.025 -22.719 5.176 1 95.5 123 GLY A N 1
ATOM 928 C CA . GLY A 1 123 ? 3.867 -23.203 4.098 1 95.5 123 GLY A CA 1
ATOM 929 C C . GLY A 1 123 ? 5.348 -23.156 4.426 1 95.5 123 GLY A C 1
ATOM 930 O O . GLY A 1 123 ? 5.73 -22.797 5.539 1 95.5 123 GLY A O 1
ATOM 931 N N . ARG A 1 124 ? 6.066 -23.609 3.469 1 95.88 124 ARG A N 1
ATOM 932 C CA . ARG A 1 124 ? 7.52 -23.641 3.609 1 95.88 124 ARG A CA 1
ATOM 933 C C . ARG A 1 124 ? 8.203 -23.625 2.246 1 95.88 124 ARG A C 1
ATOM 935 O O . ARG A 1 124 ? 7.664 -24.156 1.271 1 95.88 124 ARG A O 1
ATOM 942 N N . ILE A 1 125 ? 9.297 -22.984 2.209 1 97.31 125 ILE A N 1
ATOM 943 C CA . ILE A 1 125 ? 10.203 -23.141 1.075 1 97.31 125 ILE A CA 1
ATOM 944 C C . ILE A 1 125 ? 11.297 -24.141 1.425 1 97.31 125 ILE A C 1
ATOM 946 O O . ILE A 1 125 ? 12.047 -23.953 2.381 1 97.31 125 ILE A O 1
ATOM 950 N N . ASP A 1 126 ? 11.367 -25.156 0.685 1 95.62 126 ASP A N 1
ATOM 951 C CA . ASP A 1 126 ? 12.289 -26.219 1.051 1 95.62 126 ASP A CA 1
ATOM 952 C C . ASP A 1 126 ? 13.719 -25.875 0.629 1 95.62 126 ASP A C 1
ATOM 954 O O . ASP A 1 126 ? 13.969 -24.828 0.045 1 95.62 126 ASP A O 1
ATOM 958 N N . ASN A 1 127 ? 14.625 -26.812 0.946 1 96 127 ASN A N 1
ATOM 959 C CA . ASN A 1 127 ? 16.047 -26.578 0.704 1 96 127 ASN A CA 1
ATOM 960 C C . ASN A 1 127 ? 16.328 -26.391 -0.784 1 96 127 ASN A C 1
ATOM 962 O O . ASN A 1 127 ? 17.188 -25.594 -1.161 1 96 127 ASN A O 1
ATOM 966 N N . ARG A 1 128 ? 15.688 -27.156 -1.579 1 95.94 128 ARG A N 1
ATOM 967 C CA . ARG A 1 128 ? 15.867 -27.016 -3.021 1 95.94 128 ARG A CA 1
ATOM 968 C C . ARG A 1 128 ? 15.406 -25.641 -3.498 1 95.94 128 ARG A C 1
ATOM 970 O O . ARG A 1 128 ? 16.094 -25 -4.301 1 95.94 128 ARG A O 1
ATOM 977 N N . GLY A 1 129 ? 14.211 -25.234 -3.002 1 96.12 129 GLY A N 1
ATOM 978 C CA . GLY A 1 129 ? 13.719 -23.906 -3.324 1 96.12 129 GLY A CA 1
ATOM 979 C C . GLY A 1 129 ? 14.664 -22.797 -2.893 1 96.12 129 GLY A C 1
ATOM 980 O O . GLY A 1 129 ? 14.883 -21.828 -3.633 1 96.12 129 GLY A O 1
ATOM 981 N N . ILE A 1 130 ? 15.273 -22.922 -1.723 1 97.25 130 ILE A N 1
ATOM 982 C CA . ILE A 1 130 ? 16.203 -21.922 -1.189 1 97.25 130 ILE A CA 1
ATOM 983 C C . ILE A 1 130 ? 17.453 -21.891 -2.057 1 97.25 130 ILE A C 1
ATOM 985 O O . ILE A 1 130 ? 17.953 -20.812 -2.383 1 97.25 130 ILE A O 1
ATOM 989 N N . ALA A 1 131 ? 17.953 -23.062 -2.393 1 96.94 131 ALA A N 1
ATOM 990 C CA . ALA A 1 131 ? 19.141 -23.125 -3.244 1 96.94 131 ALA A CA 1
ATOM 991 C C . ALA A 1 131 ? 18.875 -22.453 -4.594 1 96.94 131 ALA A C 1
ATOM 993 O O . ALA A 1 131 ? 19.719 -21.703 -5.098 1 96.94 131 ALA A O 1
ATOM 994 N N . HIS A 1 132 ? 17.75 -22.797 -5.113 1 95.88 132 HIS A N 1
ATOM 995 C CA . HIS A 1 132 ? 17.359 -22.203 -6.391 1 95.88 132 HIS A CA 1
ATOM 996 C C . HIS A 1 132 ? 17.234 -20.688 -6.281 1 95.88 132 HIS A C 1
ATOM 998 O O . HIS A 1 132 ? 17.703 -19.953 -7.164 1 95.88 132 HIS A O 1
ATOM 1004 N N . LEU A 1 133 ? 16.641 -20.188 -5.215 1 96.56 133 LEU A N 1
ATOM 1005 C CA . LEU A 1 133 ? 16.516 -18.75 -4.957 1 96.56 133 LEU A CA 1
ATOM 1006 C C . LEU A 1 133 ? 17.891 -18.078 -4.906 1 96.56 133 LEU A C 1
ATOM 1008 O O . LEU A 1 133 ? 18.109 -17.078 -5.574 1 96.56 133 LEU A O 1
ATOM 1012 N N . ARG A 1 134 ? 18.75 -18.625 -4.195 1 96.19 134 ARG A N 1
ATOM 1013 C CA . ARG A 1 134 ? 20.094 -18.062 -4.047 1 96.19 134 ARG A CA 1
ATOM 1014 C C . ARG A 1 134 ? 20.797 -17.969 -5.391 1 96.19 134 ARG A C 1
ATOM 1016 O O . ARG A 1 134 ? 21.469 -16.969 -5.676 1 96.19 134 ARG A O 1
ATOM 1023 N N . LYS A 1 135 ? 20.641 -18.984 -6.164 1 95.44 135 LYS A N 1
ATOM 1024 C CA . LYS A 1 135 ? 21.266 -19.016 -7.477 1 95.44 135 LYS A CA 1
ATOM 1025 C C . LYS A 1 135 ? 20.672 -17.938 -8.398 1 95.44 135 LYS A C 1
ATOM 1027 O O . LYS A 1 135 ? 21.406 -17.234 -9.086 1 95.44 135 LYS A O 1
ATOM 1032 N N . GLN A 1 136 ? 19.391 -17.797 -8.391 1 94.62 136 GLN A N 1
ATOM 1033 C CA . GLN A 1 136 ? 18.703 -16.875 -9.297 1 94.62 136 GLN A CA 1
ATOM 1034 C C . GLN A 1 136 ? 18.953 -15.422 -8.898 1 94.62 136 GLN A C 1
ATOM 1036 O O . GLN A 1 136 ? 19.188 -14.57 -9.758 1 94.62 136 GLN A O 1
ATOM 1041 N N . ILE A 1 137 ? 18.953 -15.164 -7.637 1 93.81 137 ILE A N 1
ATOM 1042 C CA . ILE A 1 137 ? 18.875 -13.789 -7.152 1 93.81 137 ILE A CA 1
ATOM 1043 C C . ILE A 1 137 ? 20.266 -13.141 -7.254 1 93.81 137 ILE A C 1
ATOM 1045 O O . ILE A 1 137 ? 20.375 -11.922 -7.375 1 93.81 137 ILE A O 1
ATOM 1049 N N . ARG A 1 138 ? 21.328 -13.914 -7.234 1 89.81 138 ARG A N 1
ATOM 1050 C CA . ARG A 1 138 ? 22.703 -13.422 -7.324 1 89.81 138 ARG A CA 1
ATOM 1051 C C . ARG A 1 138 ? 22.938 -12.695 -8.648 1 89.81 138 ARG A C 1
ATOM 10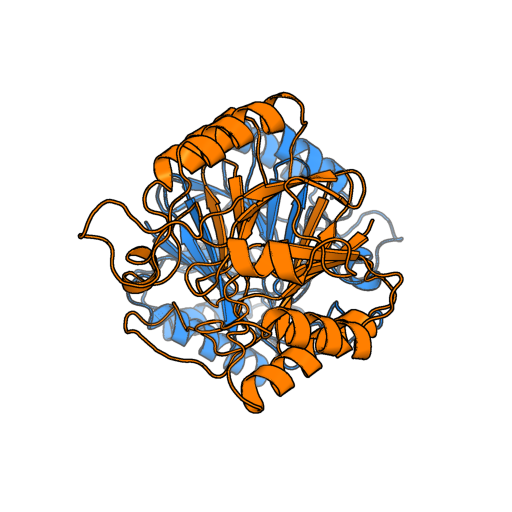53 O O . ARG A 1 138 ? 23.766 -11.781 -8.719 1 89.81 138 ARG A O 1
ATOM 1060 N N . LYS A 1 139 ? 22.188 -12.945 -9.594 1 87.31 139 LYS A N 1
ATOM 1061 C CA . LYS A 1 139 ? 22.422 -12.438 -10.945 1 87.31 139 LYS A CA 1
ATOM 1062 C C . LYS A 1 139 ? 21.453 -11.312 -11.289 1 87.31 139 LYS A C 1
ATOM 1064 O O . LYS A 1 139 ? 21.375 -10.891 -12.445 1 87.31 139 LYS A O 1
ATOM 1069 N N . LYS A 1 140 ? 20.75 -10.859 -10.336 1 91.69 140 LYS A N 1
ATOM 1070 C CA . LYS A 1 140 ? 19.672 -9.93 -10.68 1 91.69 140 LYS A CA 1
ATOM 1071 C C . LYS A 1 140 ? 19.766 -8.648 -9.844 1 91.69 140 LYS A C 1
ATOM 1073 O O . LYS A 1 140 ? 20.203 -8.688 -8.695 1 91.69 140 LYS A O 1
ATOM 1078 N N . LYS A 1 141 ? 19.391 -7.559 -10.547 1 89.31 141 LYS A N 1
ATOM 1079 C CA . LYS A 1 141 ? 19.344 -6.277 -9.852 1 89.31 141 LYS A CA 1
ATOM 1080 C C . LYS A 1 141 ? 17.906 -5.941 -9.43 1 89.31 141 LYS A C 1
ATOM 1082 O O . LYS A 1 141 ? 17.047 -5.719 -10.273 1 89.31 141 LYS A O 1
ATOM 1087 N N . ASP A 1 142 ? 17.594 -5.832 -8.172 1 90.56 142 ASP A N 1
ATOM 1088 C CA . ASP A 1 142 ? 16.344 -5.418 -7.547 1 90.56 142 ASP A CA 1
ATOM 1089 C C . ASP A 1 142 ? 15.172 -6.23 -8.086 1 90.56 142 ASP A C 1
ATOM 1091 O O . ASP A 1 142 ? 14.164 -5.668 -8.516 1 90.56 142 ASP A O 1
ATOM 1095 N N . PRO A 1 143 ? 15.289 -7.551 -8.055 1 96.19 143 PRO A N 1
ATOM 1096 C CA . PRO A 1 143 ? 14.156 -8.344 -8.539 1 96.19 143 PRO A CA 1
ATOM 1097 C C . PRO A 1 143 ? 12.914 -8.195 -7.656 1 96.19 143 PRO A C 1
ATOM 1099 O O . PRO A 1 143 ? 13.031 -7.84 -6.48 1 96.19 143 PRO A O 1
ATOM 1102 N N . ILE A 1 144 ? 11.766 -8.406 -8.289 1 97.81 144 ILE A N 1
ATOM 1103 C CA . ILE A 1 144 ? 10.516 -8.555 -7.559 1 97.81 144 ILE A CA 1
ATOM 1104 C C . ILE A 1 144 ? 10.25 -10.031 -7.27 1 97.81 144 ILE A C 1
ATOM 1106 O O . ILE A 1 144 ? 10.328 -10.867 -8.172 1 97.81 144 ILE A O 1
ATOM 1110 N N . VAL A 1 145 ? 10 -10.344 -6.008 1 98.44 145 VAL A N 1
ATOM 1111 C CA . VAL A 1 145 ? 9.758 -11.734 -5.629 1 98.44 145 VAL A CA 1
ATOM 1112 C C . VAL A 1 145 ? 8.266 -11.969 -5.449 1 98.44 145 VAL A C 1
ATOM 1114 O O . VAL A 1 145 ? 7.574 -11.164 -4.82 1 98.44 145 VAL A O 1
ATOM 1117 N N . VAL A 1 146 ? 7.766 -13.039 -6.043 1 98.81 146 VAL A N 1
ATOM 1118 C CA . VAL A 1 146 ? 6.375 -13.461 -5.895 1 98.81 146 VAL A CA 1
ATOM 1119 C C . VAL A 1 146 ? 6.312 -14.766 -5.109 1 98.81 146 VAL A C 1
ATOM 1121 O O . VAL A 1 146 ? 6.957 -15.75 -5.477 1 98.81 146 VAL A O 1
ATOM 1124 N N . VAL A 1 147 ? 5.598 -14.734 -4.016 1 98.81 147 VAL A N 1
ATOM 1125 C CA . VAL A 1 147 ? 5.438 -15.883 -3.133 1 98.81 147 VAL A CA 1
ATOM 1126 C C . VAL A 1 147 ? 4.047 -15.859 -2.502 1 98.81 147 VAL A C 1
ATOM 1128 O O . VAL A 1 147 ? 3.492 -14.789 -2.25 1 98.81 147 VAL A O 1
ATOM 1131 N N . HIS A 1 148 ? 3.506 -17 -2.283 1 98.69 148 HIS A N 1
ATOM 1132 C CA . HIS A 1 148 ? 2.133 -17.031 -1.793 1 98.69 148 HIS A CA 1
ATOM 1133 C C . HIS A 1 148 ? 2.051 -16.547 -0.35 1 98.69 148 HIS A C 1
ATOM 1135 O O . HIS A 1 148 ? 1.236 -15.68 -0.028 1 98.69 148 HIS A O 1
ATOM 1141 N N . HIS A 1 149 ? 2.932 -17.125 0.489 1 98.31 149 HIS A N 1
ATOM 1142 C CA . HIS A 1 149 ? 2.93 -16.781 1.905 1 98.31 149 HIS A CA 1
ATOM 1143 C C . HIS A 1 149 ? 3.752 -15.516 2.168 1 98.31 149 HIS A C 1
ATOM 1145 O O . HIS A 1 149 ? 4.871 -15.383 1.664 1 98.31 149 HIS A O 1
ATOM 1151 N N . PRO A 1 150 ? 3.227 -14.609 3.006 1 97.94 150 PRO A N 1
ATOM 1152 C CA . PRO A 1 150 ? 4.016 -13.43 3.365 1 97.94 150 PRO A CA 1
ATOM 1153 C C . PRO A 1 150 ? 5.359 -13.789 4 1 97.94 150 PRO A C 1
ATOM 1155 O O . PRO A 1 150 ? 5.434 -14.719 4.812 1 97.94 150 PRO A O 1
ATOM 1158 N N . VAL A 1 151 ? 6.391 -13.039 3.596 1 98 151 VAL A N 1
ATOM 1159 C CA . VAL A 1 151 ? 7.703 -13.219 4.207 1 98 151 VAL A CA 1
ATOM 1160 C C . VAL A 1 151 ? 7.848 -12.289 5.406 1 98 151 VAL A C 1
ATOM 1162 O O . VAL A 1 151 ? 8.727 -12.477 6.25 1 98 151 VAL A O 1
ATOM 1165 N N . ILE A 1 152 ? 7.137 -11.18 5.402 1 97.31 152 ILE A N 1
ATOM 1166 C CA . ILE A 1 152 ? 6.938 -10.312 6.562 1 97.31 152 ILE A CA 1
ATOM 1167 C C . ILE A 1 152 ? 5.57 -10.594 7.184 1 97.31 152 ILE A C 1
ATOM 1169 O O . ILE A 1 152 ? 4.539 -10.445 6.523 1 97.31 152 ILE A O 1
ATOM 1173 N N . ARG A 1 153 ? 5.523 -11.023 8.406 1 95 153 ARG A N 1
ATOM 1174 C CA . ARG A 1 153 ? 4.25 -11.352 9.039 1 95 153 ARG A CA 1
ATOM 1175 C C . ARG A 1 153 ? 3.395 -10.102 9.219 1 95 153 ARG A C 1
ATOM 1177 O O . ARG A 1 153 ? 3.846 -9.109 9.797 1 95 153 ARG A O 1
ATOM 1184 N N . VAL A 1 154 ? 2.164 -10.18 8.727 1 93.75 154 VAL A N 1
ATOM 1185 C CA . VAL A 1 154 ? 1.233 -9.055 8.797 1 93.75 154 VAL A CA 1
ATOM 1186 C C . VAL A 1 154 ? -0.159 -9.562 9.172 1 93.75 154 VAL A C 1
ATOM 1188 O O . VAL A 1 154 ? -0.419 -10.773 9.133 1 93.75 154 VAL A O 1
ATOM 1191 N N . GLY A 1 155 ? -1.06 -8.594 9.602 1 90.5 155 GLY A N 1
ATOM 1192 C CA . GLY A 1 155 ? -2.443 -8.922 9.898 1 90.5 155 GLY A CA 1
ATOM 1193 C C . GLY A 1 155 ? -2.654 -9.367 11.328 1 90.5 155 GLY A C 1
ATOM 1194 O O . GLY A 1 155 ? -1.832 -9.078 12.203 1 90.5 155 GLY A O 1
ATOM 1195 N N . SER A 1 156 ? -3.777 -10.008 11.547 1 89.69 156 SER A N 1
ATOM 1196 C CA . SER A 1 156 ? -4.184 -10.461 12.875 1 89.69 156 SER A CA 1
ATOM 1197 C C . SER A 1 156 ? -3.26 -11.562 13.391 1 89.69 156 SER A C 1
ATOM 1199 O O . SER A 1 156 ? -2.529 -12.18 12.609 1 89.69 156 SER A O 1
ATOM 1201 N N . GLU A 1 157 ? -3.334 -11.844 14.641 1 89.25 157 GLU A N 1
ATOM 1202 C CA . GLU A 1 157 ? -2.447 -12.82 15.266 1 89.25 157 GLU A CA 1
ATOM 1203 C C . GLU A 1 157 ? -2.682 -14.219 14.703 1 89.25 157 GLU A C 1
ATOM 1205 O O . GLU A 1 157 ? -1.734 -14.984 14.5 1 89.25 157 GLU A O 1
ATOM 1210 N N . TRP A 1 158 ? -3.918 -14.523 14.461 1 88.69 158 TRP A N 1
ATOM 1211 C CA . TRP A 1 158 ? -4.191 -15.836 13.898 1 88.69 158 TRP A CA 1
ATOM 1212 C C . TRP A 1 158 ? -3.604 -15.961 12.492 1 88.69 158 TRP A C 1
ATOM 1214 O O . TRP A 1 158 ? -3.152 -17.031 12.094 1 88.69 158 TRP A O 1
ATOM 1224 N N . MET A 1 159 ? -3.623 -14.883 11.719 1 88.5 159 MET A N 1
ATOM 1225 C CA . MET A 1 159 ? -3.006 -14.891 10.398 1 88.5 159 MET A CA 1
ATOM 1226 C C . MET A 1 159 ? -1.495 -15.07 10.5 1 88.5 159 MET A C 1
ATOM 1228 O O . MET A 1 159 ? -0.901 -15.828 9.727 1 88.5 159 MET A O 1
ATOM 1232 N N . LYS A 1 160 ? -0.917 -14.438 11.469 1 88.75 160 LYS A N 1
ATOM 1233 C CA . LYS A 1 160 ? 0.526 -14.531 11.664 1 88.75 160 LYS A CA 1
ATOM 1234 C C . LYS A 1 160 ? 0.93 -15.945 12.078 1 88.75 160 LYS A C 1
ATOM 1236 O O . LYS A 1 160 ? 2.08 -16.344 11.898 1 88.75 160 LYS A O 1
ATOM 1241 N N . ALA A 1 161 ? -0.066 -16.703 12.586 1 86.5 161 ALA A N 1
ATOM 1242 C CA . ALA A 1 161 ? 0.195 -18.078 13.016 1 86.5 161 ALA A CA 1
ATOM 1243 C C . ALA A 1 161 ? 0.262 -19.031 11.828 1 86.5 161 ALA A C 1
ATOM 1245 O O . ALA A 1 161 ? 0.974 -20.031 11.859 1 86.5 161 ALA A O 1
ATOM 1246 N N . ILE A 1 162 ? -0.481 -18.75 10.758 1 87.56 162 ILE A N 1
ATOM 1247 C CA . ILE A 1 162 ? -0.461 -19.594 9.57 1 87.56 162 ILE A CA 1
ATOM 1248 C C . ILE A 1 162 ? 0.489 -19 8.531 1 87.56 162 ILE A C 1
ATOM 1250 O O . ILE A 1 162 ? 0.087 -18.719 7.402 1 87.56 162 ILE A O 1
ATOM 1254 N N . CYS A 1 163 ? 1.696 -19.016 8.844 1 87.69 163 CYS A N 1
ATOM 1255 C CA . CYS A 1 163 ? 2.732 -18.25 8.156 1 87.69 163 CYS A CA 1
ATOM 1256 C C . CYS A 1 163 ? 3.648 -19.172 7.355 1 87.69 163 CYS A C 1
ATOM 1258 O O . CYS A 1 163 ? 3.469 -20.391 7.359 1 87.69 163 CYS A O 1
ATOM 1260 N N . LEU A 1 164 ? 4.578 -18.562 6.648 1 95.06 164 LEU A N 1
ATOM 1261 C CA . LEU A 1 164 ? 5.75 -19.25 6.125 1 95.06 164 LEU A CA 1
ATOM 1262 C C . LEU A 1 164 ? 6.688 -19.656 7.254 1 95.06 164 LEU A C 1
ATOM 1264 O O . LEU A 1 164 ? 7.23 -18.812 7.961 1 95.06 164 LEU A O 1
ATOM 1268 N N . GLU A 1 165 ? 6.805 -20.906 7.418 1 94.12 165 GLU A N 1
ATOM 1269 C CA . GLU A 1 165 ? 7.543 -21.453 8.547 1 94.12 165 GLU A CA 1
ATOM 1270 C C . GLU A 1 165 ? 8.945 -20.844 8.641 1 94.12 165 GLU A C 1
ATOM 1272 O O . GLU A 1 165 ? 9.406 -20.516 9.734 1 94.12 165 GLU A O 1
ATOM 1277 N N . ASN A 1 166 ? 9.578 -20.766 7.527 1 96 166 ASN A N 1
ATOM 1278 C CA . ASN A 1 166 ? 10.938 -20.234 7.516 1 96 166 ASN A CA 1
ATOM 1279 C C . ASN A 1 166 ? 10.984 -18.828 6.949 1 96 166 ASN A C 1
ATOM 1281 O O . ASN A 1 166 ? 11.883 -18.484 6.168 1 96 166 ASN A O 1
ATOM 1285 N N . ASP A 1 167 ? 9.945 -17.984 7.34 1 96.25 167 ASP A N 1
ATOM 1286 C CA . ASP A 1 167 ? 9.805 -16.625 6.859 1 96.25 167 ASP A CA 1
ATOM 1287 C C . ASP A 1 167 ? 11.039 -15.789 7.191 1 96.25 167 ASP A C 1
ATOM 1289 O O . ASP A 1 167 ? 11.562 -15.07 6.336 1 96.25 167 ASP A O 1
ATOM 1293 N N . GLN A 1 168 ? 11.625 -15.945 8.406 1 96.5 168 GLN A N 1
ATOM 1294 C CA . GLN A 1 168 ? 12.781 -15.156 8.805 1 96.5 168 GLN A CA 1
ATOM 1295 C C . GLN A 1 168 ? 14 -15.477 7.934 1 96.5 168 GLN A C 1
ATOM 1297 O O . GLN A 1 168 ? 14.719 -14.57 7.516 1 96.5 168 GLN A O 1
ATOM 1302 N N . GLN A 1 169 ? 14.188 -16.734 7.707 1 97.38 169 GLN A N 1
ATOM 1303 C CA . GLN A 1 169 ? 15.297 -17.156 6.859 1 97.38 169 GLN A CA 1
ATOM 1304 C C . GLN A 1 169 ? 15.156 -16.594 5.449 1 97.38 169 GLN A C 1
ATOM 1306 O O . GLN A 1 169 ? 16.109 -16.047 4.898 1 97.38 169 GLN A O 1
ATOM 1311 N N . ILE A 1 170 ? 14.016 -16.75 4.902 1 98.12 170 ILE A N 1
ATOM 1312 C CA . ILE A 1 170 ? 13.766 -16.281 3.543 1 98.12 170 ILE A CA 1
ATOM 1313 C C . ILE A 1 170 ? 13.906 -14.766 3.486 1 98.12 170 ILE A C 1
ATOM 1315 O O . ILE A 1 170 ? 14.555 -14.227 2.588 1 98.12 170 ILE A O 1
ATOM 1319 N N . PHE A 1 171 ? 13.383 -14.062 4.496 1 98.19 171 PHE A N 1
ATOM 1320 C CA . PHE A 1 171 ? 13.484 -12.609 4.551 1 98.19 171 PHE A CA 1
ATOM 1321 C C . PHE A 1 171 ? 14.945 -12.172 4.551 1 98.19 171 PHE A C 1
ATOM 1323 O O . PHE A 1 171 ? 15.32 -11.25 3.818 1 98.19 171 PHE A O 1
ATOM 1330 N N . ASN A 1 172 ? 15.703 -12.789 5.336 1 97.75 172 ASN A N 1
ATOM 1331 C CA . ASN A 1 172 ? 17.109 -12.438 5.43 1 97.75 172 ASN A CA 1
ATOM 1332 C C . ASN A 1 172 ? 17.828 -12.633 4.094 1 97.75 172 ASN A C 1
ATOM 1334 O O . ASN A 1 172 ? 18.641 -11.797 3.695 1 97.75 172 ASN A O 1
ATOM 1338 N N . ILE A 1 173 ? 17.516 -13.703 3.42 1 97.56 173 ILE A N 1
ATOM 1339 C CA . ILE A 1 173 ? 18.109 -13.953 2.111 1 97.56 173 ILE A CA 1
ATOM 1340 C C . ILE A 1 173 ? 17.719 -12.844 1.141 1 97.56 173 ILE A C 1
ATOM 1342 O O . ILE A 1 173 ? 18.562 -12.312 0.422 1 97.56 173 ILE A O 1
ATOM 1346 N N . LEU A 1 174 ? 16.438 -12.484 1.132 1 97.31 174 LEU A N 1
ATOM 1347 C CA . LEU A 1 174 ? 15.945 -11.453 0.22 1 97.31 174 LEU A CA 1
ATOM 1348 C C . LEU A 1 174 ? 16.594 -10.109 0.514 1 97.31 174 LEU A C 1
ATOM 1350 O O . LEU A 1 174 ? 17.125 -9.461 -0.393 1 97.31 174 LEU A O 1
ATOM 1354 N N . LYS A 1 175 ? 16.594 -9.734 1.745 1 94.25 175 LYS A N 1
ATOM 1355 C CA . LYS A 1 175 ? 17.172 -8.453 2.17 1 94.25 175 LYS A CA 1
ATOM 1356 C C . LYS A 1 175 ? 18.641 -8.352 1.774 1 94.25 175 LYS A C 1
ATOM 1358 O O . LYS A 1 175 ? 19.062 -7.344 1.194 1 94.25 175 LYS A O 1
ATOM 1363 N N . GLN A 1 176 ? 19.359 -9.383 1.999 1 94.94 176 GLN A N 1
ATOM 1364 C CA . GLN A 1 176 ? 20.797 -9.383 1.745 1 94.94 176 GLN A CA 1
ATOM 1365 C C . GLN A 1 176 ? 21.094 -9.367 0.248 1 94.94 176 GLN A C 1
ATOM 1367 O O . GLN A 1 176 ? 22.172 -8.93 -0.174 1 94.94 176 GLN A O 1
ATOM 1372 N N . SER A 1 177 ? 20.141 -9.828 -0.5 1 95 177 SER A N 1
ATOM 1373 C CA . SER A 1 177 ? 20.359 -9.93 -1.938 1 95 177 SER A CA 1
ATOM 1374 C C . SER A 1 177 ? 19.844 -8.688 -2.666 1 95 177 SER A C 1
ATOM 1376 O O . SER A 1 177 ? 19.844 -8.648 -3.898 1 95 177 SER A O 1
ATOM 1378 N N . GLY A 1 178 ? 19.312 -7.738 -1.964 1 91.12 178 GLY A N 1
ATOM 1379 C CA . GLY A 1 178 ? 18.922 -6.469 -2.564 1 91.12 178 GLY A CA 1
ATOM 1380 C C . GLY A 1 178 ? 17.484 -6.457 -3.047 1 91.12 178 GLY A C 1
ATOM 1381 O O . GLY A 1 178 ? 17.094 -5.57 -3.811 1 91.12 178 GLY A O 1
ATOM 1382 N N . VAL A 1 179 ? 16.703 -7.43 -2.635 1 94.94 179 VAL A N 1
ATOM 1383 C CA . VAL A 1 179 ? 15.281 -7.426 -2.965 1 94.94 179 VAL A CA 1
ATOM 1384 C C . VAL A 1 179 ? 14.578 -6.289 -2.221 1 94.94 179 VAL A C 1
ATOM 1386 O O . VAL A 1 179 ? 14.789 -6.105 -1.02 1 94.94 179 VAL A O 1
ATOM 1389 N N . ARG A 1 180 ? 13.734 -5.539 -2.996 1 94.31 180 ARG A N 1
ATOM 1390 C CA . ARG A 1 180 ? 13.031 -4.41 -2.385 1 94.31 180 ARG A CA 1
ATOM 1391 C C . ARG A 1 180 ? 11.523 -4.633 -2.391 1 94.31 180 ARG A C 1
ATOM 1393 O O . ARG A 1 180 ? 10.789 -3.969 -1.656 1 94.31 180 ARG A O 1
ATOM 1400 N N . GLU A 1 181 ? 11.062 -5.566 -3.232 1 97.62 181 GLU A N 1
ATOM 1401 C CA . GLU A 1 181 ? 9.625 -5.75 -3.414 1 97.62 181 GLU A CA 1
ATOM 1402 C C . GLU A 1 181 ? 9.25 -7.227 -3.385 1 97.62 181 GLU A C 1
ATOM 1404 O O . GLU A 1 181 ? 9.898 -8.055 -4.039 1 97.62 181 GLU A O 1
ATOM 1409 N N . VAL A 1 182 ? 8.203 -7.52 -2.592 1 98.5 182 VAL A N 1
ATOM 1410 C CA . VAL A 1 182 ? 7.629 -8.859 -2.514 1 98.5 182 VAL A CA 1
ATOM 1411 C C . VAL A 1 182 ? 6.121 -8.789 -2.744 1 98.5 182 VAL A C 1
ATOM 1413 O O . VAL A 1 182 ? 5.434 -7.957 -2.152 1 98.5 182 VAL A O 1
ATOM 1416 N N . ILE A 1 183 ? 5.621 -9.602 -3.623 1 98.81 183 ILE A N 1
ATOM 1417 C CA . ILE A 1 183 ? 4.191 -9.742 -3.891 1 98.81 183 ILE A CA 1
ATOM 1418 C C . ILE A 1 183 ? 3.689 -11.07 -3.326 1 98.81 183 ILE A C 1
ATOM 1420 O O . ILE A 1 183 ? 4.285 -12.125 -3.572 1 98.81 183 ILE A O 1
ATOM 1424 N N . CYS A 1 184 ? 2.596 -10.977 -2.518 1 98.69 184 CYS A N 1
ATOM 1425 C CA . CYS A 1 184 ? 2.127 -12.211 -1.904 1 98.69 184 CYS A CA 1
ATOM 1426 C C . CYS A 1 184 ? 0.61 -12.211 -1.762 1 98.69 184 CYS A C 1
ATOM 1428 O O . CYS A 1 184 ? -0.054 -11.25 -2.164 1 98.69 184 CYS A O 1
ATOM 1430 N N . GLY A 1 185 ? 0.049 -13.391 -1.367 1 98.25 185 GLY A N 1
ATOM 1431 C CA . GLY A 1 185 ? -1.353 -13.586 -1.031 1 98.25 185 GLY A CA 1
ATOM 1432 C C . GLY A 1 185 ? -1.558 -14.227 0.328 1 98.25 185 GLY A C 1
ATOM 1433 O O . GLY A 1 185 ? -0.985 -13.781 1.324 1 98.25 185 GLY A O 1
ATOM 1434 N N . HIS A 1 186 ? -2.42 -15.086 0.475 1 97.62 186 HIS A N 1
ATOM 1435 C CA . HIS A 1 186 ? -2.623 -15.953 1.626 1 97.62 186 HIS A CA 1
ATOM 1436 C C . HIS A 1 186 ? -3.467 -15.266 2.695 1 97.62 186 HIS A C 1
ATOM 1438 O O . HIS A 1 186 ? -4.395 -15.875 3.24 1 97.62 186 HIS A O 1
ATOM 1444 N N . GLY A 1 187 ? -3.238 -14.039 2.926 1 96.56 187 GLY A N 1
ATOM 1445 C CA . GLY A 1 187 ? -3.912 -13.328 4.004 1 96.56 187 GLY A CA 1
ATOM 1446 C C . GLY A 1 187 ? -5.246 -12.742 3.592 1 96.56 187 GLY A C 1
ATOM 1447 O O . GLY A 1 187 ? -6.004 -12.258 4.434 1 96.56 187 GLY A O 1
ATOM 1448 N N . HIS A 1 188 ? -5.625 -12.719 2.352 1 97.44 188 HIS A N 1
ATOM 1449 C CA . HIS A 1 188 ? -6.918 -12.344 1.79 1 97.44 188 HIS A CA 1
ATOM 1450 C C . HIS A 1 188 ? -7.262 -10.898 2.109 1 97.44 188 HIS A C 1
ATOM 1452 O O . HIS A 1 188 ? -8.422 -10.562 2.346 1 97.44 188 HIS A O 1
ATOM 1458 N N . ASP A 1 189 ? -6.32 -10.086 2.279 1 95.88 189 ASP A N 1
ATOM 1459 C CA . ASP A 1 189 ? -6.508 -8.672 2.572 1 95.88 189 ASP A CA 1
ATOM 1460 C C . ASP A 1 189 ? -5.465 -7.816 1.856 1 95.88 189 ASP A C 1
ATOM 1462 O O . ASP A 1 189 ? -4.371 -8.297 1.541 1 95.88 189 ASP A O 1
ATOM 1466 N N . HIS A 1 190 ? -5.891 -6.555 1.599 1 96.06 190 HIS A N 1
ATOM 1467 C CA . HIS A 1 190 ? -4.961 -5.609 0.987 1 96.06 190 HIS A CA 1
ATOM 1468 C C . HIS A 1 190 ? -4.09 -4.934 2.041 1 96.06 190 HIS A C 1
ATOM 1470 O O . HIS A 1 190 ? -4.523 -3.977 2.686 1 96.06 190 HIS A O 1
ATOM 1476 N N . ILE A 1 191 ? -2.881 -5.43 2.229 1 96.19 191 ILE A N 1
ATOM 1477 C CA . ILE A 1 191 ? -1.957 -4.914 3.232 1 96.19 191 ILE A CA 1
ATOM 1478 C C . ILE A 1 191 ? -0.585 -4.684 2.602 1 96.19 191 ILE A C 1
ATOM 1480 O O . ILE A 1 191 ? -0.053 -5.566 1.923 1 96.19 191 ILE A O 1
ATOM 1484 N N . THR A 1 192 ? -0.052 -3.494 2.803 1 97.81 192 THR A N 1
ATOM 1485 C CA . THR A 1 192 ? 1.333 -3.221 2.438 1 97.81 192 THR A CA 1
ATOM 1486 C C . THR A 1 192 ? 2.193 -3.031 3.686 1 97.81 192 THR A C 1
ATOM 1488 O O . THR A 1 192 ? 1.775 -2.369 4.637 1 97.81 192 THR A O 1
ATOM 1491 N N . CYS A 1 193 ? 3.35 -3.6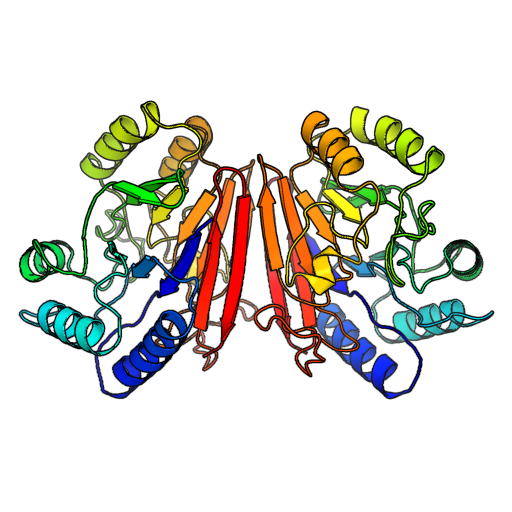74 3.709 1 97.12 193 CYS A N 1
ATOM 1492 C CA . CYS A 1 193 ? 4.27 -3.586 4.836 1 97.12 193 CYS A CA 1
ATOM 1493 C C . CYS A 1 193 ? 5.703 -3.393 4.359 1 97.12 193 CYS A C 1
ATOM 1495 O O . CYS A 1 193 ? 6.152 -4.078 3.436 1 97.12 193 CYS A O 1
ATOM 1497 N N . THR A 1 194 ? 6.379 -2.424 4.98 1 96.19 194 THR A N 1
ATOM 1498 C CA . THR A 1 194 ? 7.805 -2.252 4.73 1 96.19 194 THR A CA 1
ATOM 1499 C C . THR A 1 194 ? 8.617 -2.58 5.977 1 96.19 194 THR A C 1
ATOM 1501 O O . THR A 1 194 ? 8.281 -2.139 7.078 1 96.19 194 THR A O 1
ATOM 1504 N N . LYS A 1 195 ? 9.586 -3.414 5.809 1 95.38 195 LYS A N 1
ATOM 1505 C CA . LYS A 1 195 ? 10.523 -3.801 6.859 1 95.38 195 LYS A CA 1
ATOM 1506 C C . LYS A 1 195 ? 11.961 -3.77 6.352 1 95.38 195 LYS A C 1
ATOM 1508 O O . LYS A 1 195 ? 12.312 -4.504 5.43 1 95.38 195 LYS A O 1
ATOM 1513 N N . GLU A 1 196 ? 12.781 -2.875 6.953 1 90.81 196 GLU A N 1
ATOM 1514 C CA . GLU A 1 196 ? 14.203 -2.789 6.656 1 90.81 196 GLU A CA 1
ATOM 1515 C C . GLU A 1 196 ? 14.445 -2.66 5.152 1 90.81 196 GLU A C 1
ATOM 1517 O O . GLU A 1 196 ? 15.297 -3.355 4.594 1 90.81 196 GLU A O 1
ATOM 1522 N N . GLY A 1 197 ? 13.609 -1.922 4.547 1 89.69 197 GLY A N 1
ATOM 1523 C CA . GLY A 1 197 ? 13.828 -1.572 3.154 1 89.69 197 GLY A CA 1
ATOM 1524 C C . GLY A 1 197 ? 13.133 -2.506 2.186 1 89.69 197 GLY A C 1
ATOM 1525 O O . GLY A 1 197 ? 13.156 -2.285 0.973 1 89.69 197 GLY A O 1
ATOM 1526 N N . VAL A 1 198 ? 12.484 -3.564 2.67 1 95.5 198 VAL A N 1
ATOM 1527 C CA . VAL A 1 198 ? 11.727 -4.484 1.825 1 95.5 198 VAL A CA 1
ATOM 1528 C C . VAL A 1 198 ? 10.234 -4.207 1.966 1 95.5 198 VAL A C 1
ATOM 1530 O O . VAL A 1 198 ? 9.703 -4.172 3.078 1 95.5 198 VAL A O 1
ATOM 1533 N N . THR A 1 199 ? 9.594 -3.961 0.829 1 97.88 199 THR A N 1
ATOM 1534 C CA . THR A 1 199 ? 8.156 -3.709 0.837 1 97.88 199 THR A CA 1
ATOM 1535 C C . THR A 1 199 ? 7.391 -4.918 0.306 1 97.88 199 THR A C 1
ATOM 1537 O O . THR A 1 199 ? 7.688 -5.418 -0.781 1 97.88 199 THR A O 1
ATOM 1540 N N . GLN A 1 200 ? 6.461 -5.363 1.104 1 98.31 200 GLN A N 1
ATOM 1541 C CA . GLN A 1 200 ? 5.609 -6.5 0.772 1 98.31 200 GLN A CA 1
ATOM 1542 C C . GLN A 1 200 ? 4.184 -6.055 0.474 1 98.31 200 GLN A C 1
ATOM 1544 O O . GLN A 1 200 ? 3.582 -5.316 1.257 1 98.31 200 GLN A O 1
ATOM 1549 N N . TYR A 1 201 ? 3.707 -6.512 -0.694 1 98.56 201 TYR A N 1
ATOM 1550 C CA . TYR A 1 201 ? 2.344 -6.234 -1.132 1 98.56 201 TYR A CA 1
ATOM 1551 C C . TYR A 1 201 ? 1.48 -7.488 -1.05 1 98.56 201 TYR A C 1
ATOM 1553 O O . TYR A 1 201 ? 1.649 -8.422 -1.842 1 98.56 201 TYR A O 1
ATOM 1561 N N . MET A 1 202 ? 0.553 -7.504 -0.114 1 98.19 202 MET A N 1
ATOM 1562 C CA . MET A 1 202 ? -0.372 -8.625 0.018 1 98.19 202 MET A CA 1
ATOM 1563 C C . MET A 1 202 ? -1.702 -8.32 -0.661 1 98.19 202 MET A C 1
ATOM 1565 O O . MET A 1 202 ? -2.252 -7.23 -0.493 1 98.19 202 MET A O 1
ATOM 1569 N N . ALA A 1 203 ? -2.184 -9.281 -1.348 1 98.19 203 ALA A N 1
ATOM 1570 C CA . ALA A 1 203 ? -3.418 -9.078 -2.102 1 98.19 203 ALA A CA 1
ATOM 1571 C C . ALA A 1 203 ? -4.633 -9.547 -1.3 1 98.19 203 ALA A C 1
ATOM 1573 O O . ALA A 1 203 ? -4.527 -10.469 -0.486 1 98.19 203 ALA A O 1
ATOM 1574 N N . PRO A 1 204 ? -5.781 -8.852 -1.608 1 97.62 204 PRO A N 1
ATOM 1575 C CA . PRO A 1 204 ? -7.027 -9.516 -1.21 1 97.62 204 PRO A CA 1
ATOM 1576 C C . PRO A 1 204 ? -7.285 -10.805 -1.992 1 97.62 204 PRO A C 1
ATOM 1578 O O . PRO A 1 204 ? -6.5 -11.164 -2.871 1 97.62 204 PRO A O 1
ATOM 1581 N N . ALA A 1 205 ? -8.32 -11.523 -1.617 1 98.5 205 ALA A N 1
ATOM 1582 C CA . ALA A 1 205 ? -8.727 -12.766 -2.285 1 98.5 205 ALA A CA 1
ATOM 1583 C C . ALA A 1 205 ? -9.961 -12.539 -3.152 1 98.5 205 ALA A C 1
ATOM 1585 O O . ALA A 1 205 ? -10.719 -11.594 -2.936 1 98.5 205 ALA A O 1
ATOM 1586 N N . THR A 1 206 ? -10.109 -13.383 -4.152 1 98.44 206 THR A N 1
ATOM 1587 C CA . THR A 1 206 ? -11.367 -13.336 -4.898 1 98.44 206 THR A CA 1
ATOM 1588 C C . THR A 1 206 ? -12.406 -14.25 -4.262 1 98.44 206 THR A C 1
ATOM 1590 O O . THR A 1 206 ? -13.609 -14.102 -4.52 1 98.44 206 THR A O 1
ATOM 1593 N N . ALA A 1 207 ? -11.984 -15.203 -3.461 1 97.75 207 ALA A N 1
ATOM 1594 C CA . ALA A 1 207 ? -12.938 -16.141 -2.885 1 97.75 207 ALA A CA 1
ATOM 1595 C C . ALA A 1 207 ? -13.75 -15.492 -1.767 1 97.75 207 ALA A C 1
ATOM 1597 O O . ALA A 1 207 ? -14.977 -15.453 -1.824 1 97.75 207 ALA A O 1
ATOM 1598 N N . TYR A 1 208 ? -13.094 -15.117 -0.707 1 96.69 208 TYR A N 1
ATOM 1599 C CA . TYR A 1 208 ? -13.594 -14.391 0.451 1 96.69 208 TYR A CA 1
ATOM 1600 C C . TYR A 1 208 ? -12.477 -13.617 1.136 1 96.69 208 TYR A C 1
ATOM 1602 O O . TYR A 1 208 ? -11.305 -14 1.06 1 96.69 208 TYR A O 1
ATOM 1610 N N . GLY A 1 209 ? -12.828 -12.531 1.724 1 96.12 209 GLY A N 1
ATOM 1611 C CA . GLY A 1 209 ? -11.828 -11.719 2.4 1 96.12 209 GLY A CA 1
ATOM 1612 C C . GLY A 1 209 ? -11.703 -12.039 3.877 1 96.12 209 GLY A C 1
ATOM 1613 O O . GLY A 1 209 ? -12.492 -12.82 4.418 1 96.12 209 GLY A O 1
ATOM 1614 N N . PHE A 1 210 ? -10.633 -11.578 4.445 1 94.5 210 PHE A N 1
ATOM 1615 C CA . PHE A 1 210 ? -10.461 -11.461 5.891 1 94.5 210 PHE A CA 1
ATOM 1616 C C . PHE A 1 210 ? -10.352 -10 6.305 1 94.5 210 PHE A C 1
ATOM 1618 O O . PHE A 1 210 ? -9.758 -9.188 5.59 1 94.5 210 PHE A O 1
ATOM 1625 N N . ASP A 1 211 ? -10.938 -9.727 7.426 1 89 211 ASP A N 1
ATOM 1626 C CA . ASP A 1 211 ? -10.742 -8.422 8.062 1 89 211 ASP A CA 1
ATOM 1627 C C . ASP A 1 211 ? -9.742 -8.516 9.203 1 89 211 ASP A C 1
ATOM 1629 O O . ASP A 1 211 ? -10.094 -8.922 10.32 1 89 211 ASP A O 1
ATOM 1633 N N . HIS A 1 212 ? -8.562 -8.023 8.953 1 89.94 212 HIS A N 1
ATOM 1634 C CA . HIS A 1 212 ? -7.48 -8.195 9.914 1 89.94 212 HIS A CA 1
ATOM 1635 C C . HIS A 1 212 ? -7.5 -7.094 10.969 1 89.94 212 HIS A C 1
ATOM 1637 O O . HIS A 1 212 ? -6.66 -7.078 11.875 1 89.94 212 HIS A O 1
ATOM 1643 N N . SER A 1 213 ? -8.453 -6.199 10.883 1 78.88 213 SER A N 1
ATOM 1644 C CA . SER A 1 213 ? -8.586 -5.176 11.914 1 78.88 213 SER A CA 1
ATOM 1645 C C . SER A 1 213 ? -9.273 -5.734 13.156 1 78.88 213 SER A C 1
ATOM 1647 O O . SER A 1 213 ? -9.242 -5.113 14.227 1 78.88 213 SER A O 1
ATOM 1649 N N . ILE A 1 214 ? -9.93 -6.836 12.953 1 82.62 214 ILE A N 1
ATOM 1650 C CA . ILE A 1 214 ? -10.57 -7.531 14.062 1 82.62 214 ILE A CA 1
ATOM 1651 C C . ILE A 1 214 ? -9.711 -8.727 14.484 1 82.62 214 ILE A C 1
ATOM 1653 O O . ILE A 1 214 ? -9.211 -9.469 13.633 1 82.62 214 ILE A O 1
ATOM 1657 N N . PRO A 1 215 ? -9.562 -8.938 15.758 1 86.38 215 PRO A N 1
ATOM 1658 C CA . PRO A 1 215 ? -8.633 -9.961 16.25 1 86.38 215 PRO A CA 1
ATOM 1659 C C . PRO A 1 215 ? -9.125 -11.383 15.977 1 86.38 215 PRO A C 1
ATOM 1661 O O . PRO A 1 215 ? -8.312 -12.297 15.82 1 86.38 215 PRO A O 1
ATOM 1664 N N . GLU A 1 216 ? -10.445 -11.57 15.867 1 90.31 216 GLU A N 1
ATOM 1665 C CA . GLU A 1 216 ? -11.016 -12.906 15.703 1 90.31 216 GLU A CA 1
ATOM 1666 C C . GLU A 1 216 ? -11.031 -13.312 14.227 1 90.31 216 GLU A C 1
ATOM 1668 O O . GLU A 1 216 ? -11.203 -12.469 13.344 1 90.31 216 GLU A O 1
ATOM 1673 N N . TYR A 1 217 ? -10.852 -14.555 14.102 1 90.88 217 TYR A N 1
ATOM 1674 C CA . TYR A 1 217 ? -11.062 -15.078 12.758 1 90.88 217 TYR A CA 1
ATOM 1675 C C . TYR A 1 217 ? -12.43 -14.672 12.219 1 90.88 217 TYR A C 1
ATOM 1677 O O . TYR A 1 217 ? -13.43 -14.711 12.945 1 90.88 217 TYR A O 1
ATOM 1685 N N . ASN A 1 218 ? -12.398 -14.25 11 1 91.38 218 ASN A N 1
ATOM 1686 C CA . ASN A 1 218 ? -13.625 -13.828 10.336 1 91.38 218 ASN A CA 1
ATOM 1687 C C . ASN A 1 218 ? -13.555 -14.047 8.828 1 91.38 218 ASN A C 1
ATOM 1689 O O . ASN A 1 218 ? -12.469 -14.258 8.281 1 91.38 218 ASN A O 1
ATOM 1693 N N . ARG A 1 219 ? -14.75 -14.07 8.172 1 93.44 219 ARG A N 1
ATOM 1694 C CA . ARG A 1 219 ? -14.828 -13.984 6.719 1 93.44 219 ARG A CA 1
ATOM 1695 C C . ARG A 1 219 ? -15.57 -12.727 6.289 1 93.44 219 ARG A C 1
ATOM 1697 O O . ARG A 1 219 ? -16.578 -12.352 6.898 1 93.44 219 ARG A O 1
ATOM 1704 N N . SER A 1 220 ? -14.945 -12.078 5.445 1 91 220 SER A N 1
ATOM 1705 C CA . SER A 1 220 ? -15.5 -10.836 4.906 1 91 220 SER A CA 1
ATOM 1706 C C . SER A 1 220 ? -15.969 -11.023 3.465 1 91 220 SER A C 1
ATOM 1708 O O . SER A 1 220 ? -15.391 -11.82 2.721 1 91 220 SER A O 1
ATOM 1710 N N . GLU A 1 221 ? -17.016 -10.289 3.059 1 92.62 221 GLU A N 1
ATOM 1711 C CA . GLU A 1 221 ? -17.484 -10.305 1.679 1 92.62 221 GLU A CA 1
ATOM 1712 C C . GLU A 1 221 ? -16.672 -9.352 0.805 1 92.62 221 GLU A C 1
ATOM 1714 O O . GLU A 1 221 ? -16.859 -9.312 -0.414 1 92.62 221 GLU A O 1
ATOM 1719 N N . ARG A 1 222 ? -15.812 -8.656 1.463 1 90.94 222 ARG A N 1
ATOM 1720 C CA . ARG A 1 222 ? -14.953 -7.746 0.705 1 90.94 222 ARG A CA 1
ATOM 1721 C C . ARG A 1 222 ? -13.859 -8.516 -0.03 1 90.94 222 ARG A C 1
ATOM 1723 O O . ARG A 1 222 ? -12.859 -8.906 0.572 1 90.94 222 ARG A O 1
ATOM 1730 N N . ILE A 1 223 ? -14.055 -8.688 -1.309 1 97 223 ILE A N 1
ATOM 1731 C CA . ILE A 1 223 ? -13.094 -9.414 -2.135 1 97 223 ILE A CA 1
ATOM 1732 C C . ILE A 1 223 ? -12.477 -8.461 -3.162 1 97 223 ILE A C 1
ATOM 1734 O O . ILE A 1 223 ? -13.008 -7.375 -3.41 1 97 223 ILE A O 1
ATOM 1738 N N . GLY A 1 224 ? -11.312 -8.852 -3.713 1 97.12 224 GLY A N 1
ATOM 1739 C CA . GLY A 1 224 ? -10.656 -7.961 -4.66 1 97.12 224 GLY A CA 1
ATOM 1740 C C . GLY A 1 224 ? -9.375 -8.539 -5.23 1 97.12 224 GLY A C 1
ATOM 1741 O O . GLY A 1 224 ? -9.156 -9.75 -5.164 1 97.12 224 GLY A O 1
ATOM 1742 N N . MET A 1 225 ? -8.648 -7.668 -5.898 1 98.12 225 MET A N 1
ATOM 1743 C CA . MET A 1 225 ? -7.344 -7.988 -6.473 1 98.12 225 MET A CA 1
ATOM 1744 C C . MET A 1 225 ? -6.426 -6.77 -6.449 1 98.12 225 MET A C 1
ATOM 1746 O O . MET A 1 225 ? -6.852 -5.672 -6.082 1 98.12 225 MET A O 1
ATOM 1750 N N . ASN A 1 226 ? -5.191 -6.973 -6.637 1 98.12 226 ASN A N 1
ATOM 1751 C CA . ASN A 1 226 ? -4.25 -5.867 -6.773 1 98.12 226 ASN A CA 1
ATOM 1752 C C . ASN A 1 226 ? -4.008 -5.512 -8.234 1 98.12 226 ASN A C 1
ATOM 1754 O O . ASN A 1 226 ? -3.881 -6.398 -9.086 1 98.12 226 ASN A O 1
ATOM 1758 N N . LYS A 1 227 ? -3.996 -4.242 -8.516 1 97.19 227 LYS A N 1
ATOM 1759 C CA . LYS A 1 227 ? -3.518 -3.707 -9.781 1 97.19 227 LYS A CA 1
ATOM 1760 C C . LYS A 1 227 ? -2.16 -3.029 -9.617 1 97.19 227 LYS A C 1
ATOM 1762 O O . LYS A 1 227 ? -2.029 -2.072 -8.852 1 97.19 227 LYS A O 1
ATOM 1767 N N . PHE A 1 228 ? -1.194 -3.512 -10.328 1 97.88 228 PHE A N 1
ATOM 1768 C CA . PHE A 1 228 ? 0.138 -2.92 -10.297 1 97.88 228 PHE A CA 1
ATOM 1769 C C . PHE A 1 228 ? 0.424 -2.15 -11.578 1 97.88 228 PHE A C 1
ATOM 1771 O O . PHE A 1 228 ? 0.056 -2.592 -12.664 1 97.88 228 PHE A O 1
ATOM 1778 N N . THR A 1 229 ? 1.033 -1.026 -11.461 1 96.25 229 THR A N 1
ATOM 1779 C CA . THR A 1 229 ? 1.742 -0.359 -12.547 1 96.25 229 THR A CA 1
ATOM 1780 C C . THR A 1 229 ? 3.25 -0.407 -12.32 1 96.25 229 THR A C 1
ATOM 1782 O O . THR A 1 229 ? 3.748 0.109 -11.32 1 96.25 229 THR A O 1
ATOM 1785 N N . ILE A 1 230 ? 3.912 -1.042 -13.242 1 96.62 230 ILE A N 1
ATOM 1786 C CA . ILE A 1 230 ? 5.32 -1.342 -13.016 1 96.62 230 ILE A CA 1
ATOM 1787 C C . ILE A 1 230 ? 6.168 -0.735 -14.133 1 96.62 230 ILE A C 1
ATOM 1789 O O . ILE A 1 230 ? 5.828 -0.865 -15.312 1 96.62 230 ILE A O 1
ATOM 1793 N N . SER A 1 231 ? 7.184 -0.015 -13.75 1 94.81 231 SER A N 1
ATOM 1794 C CA . SER A 1 231 ? 8.258 0.424 -14.633 1 94.81 231 SER A CA 1
ATOM 1795 C C . SER A 1 231 ? 9.609 -0.117 -14.18 1 94.81 231 SER A C 1
ATOM 1797 O O . SER A 1 231 ? 9.68 -0.886 -13.219 1 94.81 231 SER A O 1
ATOM 1799 N N . LYS A 1 232 ? 10.602 0.31 -14.898 1 92.94 232 LYS A N 1
ATOM 1800 C CA . LYS A 1 232 ? 11.945 -0.134 -14.523 1 92.94 232 LYS A CA 1
ATOM 1801 C C . LYS A 1 232 ? 12.312 0.359 -13.125 1 92.94 232 LYS A C 1
ATOM 1803 O O . LYS A 1 232 ? 13.062 -0.307 -12.406 1 92.94 232 LYS A O 1
ATOM 1808 N N . GLN A 1 233 ? 11.648 1.454 -12.711 1 91.5 233 GLN A N 1
ATOM 1809 C CA . GLN A 1 233 ? 12.125 2.064 -11.469 1 91.5 233 GLN A CA 1
ATOM 1810 C C . GLN A 1 233 ? 11 2.166 -10.445 1 91.5 233 GLN A C 1
ATOM 1812 O O . GLN A 1 233 ? 11.242 2.498 -9.281 1 91.5 233 GLN A O 1
ATOM 1817 N N . THR A 1 234 ? 9.758 1.88 -10.906 1 94.5 234 THR A N 1
ATOM 1818 C CA . THR A 1 234 ? 8.641 2.166 -10.016 1 94.5 234 THR A CA 1
ATOM 1819 C C . THR A 1 234 ? 7.656 0.999 -9.992 1 94.5 234 THR A C 1
ATOM 1821 O O . THR A 1 234 ? 7.5 0.292 -10.992 1 94.5 234 THR A O 1
ATOM 1824 N N . ILE A 1 235 ? 7.09 0.776 -8.828 1 97 235 ILE A N 1
ATOM 1825 C CA . ILE A 1 235 ? 5.949 -0.12 -8.688 1 97 235 ILE A CA 1
ATOM 1826 C C . ILE A 1 235 ? 4.855 0.566 -7.871 1 97 235 ILE A C 1
ATOM 1828 O O . ILE A 1 235 ? 5.113 1.081 -6.781 1 97 235 ILE A O 1
ATOM 1832 N N . THR A 1 236 ? 3.699 0.679 -8.469 1 96.69 236 THR A N 1
ATOM 1833 C CA . THR A 1 236 ? 2.521 1.24 -7.812 1 96.69 236 THR A CA 1
ATOM 1834 C C . THR A 1 236 ? 1.433 0.182 -7.66 1 96.69 236 THR A C 1
ATOM 1836 O O . THR A 1 236 ? 1.189 -0.603 -8.578 1 96.69 236 THR A O 1
ATOM 1839 N N . VAL A 1 237 ? 0.78 0.161 -6.48 1 97.19 237 VAL A N 1
ATOM 1840 C CA . VAL A 1 237 ? -0.288 -0.816 -6.293 1 97.19 237 VAL A CA 1
ATOM 1841 C C . VAL A 1 237 ? -1.562 -0.107 -5.84 1 97.19 237 VAL A C 1
ATOM 1843 O O . VAL A 1 237 ? -1.51 0.816 -5.023 1 97.19 237 VAL A O 1
ATOM 1846 N N . ASN A 1 238 ? -2.654 -0.547 -6.438 1 92.62 238 ASN A N 1
ATOM 1847 C CA . ASN A 1 238 ? -4.016 -0.183 -6.059 1 92.62 238 ASN A CA 1
ATOM 1848 C C . ASN A 1 238 ? -4.883 -1.418 -5.828 1 92.62 238 ASN A C 1
ATOM 1850 O O . ASN A 1 238 ? -4.758 -2.412 -6.543 1 92.62 238 ASN A O 1
ATOM 1854 N N . GLU A 1 239 ? -5.754 -1.211 -4.859 1 93.88 239 GLU A N 1
ATOM 1855 C CA . GLU A 1 239 ? -6.746 -2.266 -4.68 1 93.88 239 GLU A CA 1
ATOM 1856 C C . GLU A 1 239 ? -7.902 -2.105 -5.664 1 93.88 239 GLU A C 1
ATOM 1858 O O . GLU A 1 239 ? -8.375 -0.992 -5.898 1 93.88 239 GLU A O 1
ATOM 1863 N N . VAL A 1 240 ? -8.297 -3.193 -6.242 1 94.06 240 VAL A N 1
ATOM 1864 C CA . VAL A 1 240 ? -9.523 -3.252 -7.035 1 94.06 240 VAL A CA 1
ATOM 1865 C C . VAL A 1 240 ? -10.57 -4.094 -6.312 1 94.06 240 VAL A C 1
ATOM 1867 O O . VAL A 1 240 ? -10.43 -5.316 -6.223 1 94.06 240 VAL A O 1
ATOM 1870 N N . VAL A 1 241 ? -11.547 -3.439 -5.871 1 91.75 241 VAL A N 1
ATOM 1871 C CA . VAL A 1 241 ? -12.617 -4.152 -5.172 1 91.75 241 VAL A CA 1
ATOM 1872 C C . VAL A 1 241 ? -13.57 -4.777 -6.188 1 91.75 241 VAL A C 1
ATOM 1874 O O . VAL A 1 241 ? -13.93 -4.145 -7.184 1 91.75 241 VAL A O 1
ATOM 1877 N N . LEU A 1 242 ? -13.938 -6.016 -5.926 1 94.38 242 LEU A N 1
ATOM 1878 C CA . LEU A 1 242 ? -14.82 -6.742 -6.836 1 94.38 242 LEU A CA 1
ATOM 1879 C C . LEU A 1 242 ? -16.266 -6.703 -6.344 1 94.38 242 LEU A C 1
ATOM 1881 O O . LEU A 1 242 ? -16.516 -6.758 -5.137 1 94.38 242 LEU A O 1
ATOM 1885 N N . MET B 1 1 ? 5.73 -0.413 19.5 1 85.56 1 MET B N 1
ATOM 1886 C CA . MET B 1 1 ? 4.781 -0.402 18.391 1 85.56 1 MET B CA 1
ATOM 1887 C C . MET B 1 1 ? 3.666 0.611 18.641 1 85.56 1 MET B C 1
ATOM 1889 O O . MET B 1 1 ? 3.242 0.806 19.781 1 85.56 1 MET B O 1
ATOM 1893 N N . SER B 1 2 ? 3.355 1.386 17.641 1 93.31 2 SER B N 1
ATOM 1894 C CA . SER B 1 2 ? 2.316 2.408 17.734 1 93.31 2 SER B CA 1
ATOM 1895 C C . SER B 1 2 ? 1.332 2.289 16.562 1 93.31 2 SER B C 1
ATOM 1897 O O . SER B 1 2 ? 1.717 1.926 15.453 1 93.31 2 SER B O 1
ATOM 1899 N N . THR B 1 3 ? 0.095 2.473 16.875 1 96.56 3 THR B N 1
ATOM 1900 C CA . THR B 1 3 ? -0.918 2.613 15.844 1 96.56 3 THR B CA 1
ATOM 1901 C C . THR B 1 3 ? -1.188 4.086 15.539 1 96.56 3 THR B C 1
ATOM 1903 O O . THR B 1 3 ? -1.459 4.867 16.453 1 96.56 3 THR B O 1
ATOM 1906 N N . VAL B 1 4 ? -1.044 4.453 14.305 1 98.31 4 VAL B N 1
ATOM 1907 C CA . VAL B 1 4 ? -1.208 5.828 13.852 1 98.31 4 VAL B CA 1
ATOM 1908 C C . VAL B 1 4 ? -2.303 5.895 12.789 1 98.31 4 VAL B C 1
ATOM 1910 O O . VAL B 1 4 ? -2.264 5.16 11.797 1 98.31 4 VAL B O 1
ATOM 1913 N N . PHE B 1 5 ? -3.301 6.75 12.977 1 98.56 5 PHE B N 1
ATOM 1914 C CA . PHE B 1 5 ? -4.297 7 11.938 1 98.56 5 PHE B CA 1
ATOM 1915 C C . PHE B 1 5 ? -3.973 8.281 11.172 1 98.56 5 PHE B C 1
ATOM 1917 O O . PHE B 1 5 ? -3.678 9.312 11.773 1 98.56 5 PHE B O 1
ATOM 1924 N N . GLN B 1 6 ? -3.959 8.18 9.898 1 98.81 6 GLN B N 1
ATOM 1925 C CA . GLN B 1 6 ? -3.814 9.344 9.031 1 98.81 6 GLN B CA 1
ATOM 1926 C C . GLN B 1 6 ? -5.164 9.789 8.477 1 98.81 6 GLN B C 1
ATOM 1928 O O . GLN B 1 6 ? -5.816 9.039 7.75 1 98.81 6 GLN B O 1
ATOM 1933 N N . ILE B 1 7 ? -5.527 10.961 8.805 1 98.88 7 ILE B N 1
ATOM 1934 C CA . ILE B 1 7 ? -6.715 11.609 8.258 1 98.88 7 ILE B CA 1
ATOM 1935 C C . ILE B 1 7 ? -6.293 12.758 7.34 1 98.88 7 ILE B C 1
ATOM 1937 O O . ILE B 1 7 ? -5.531 13.641 7.746 1 98.88 7 ILE B O 1
ATOM 1941 N N . SER B 1 8 ? -6.762 12.711 6.113 1 98.75 8 SER B N 1
ATOM 1942 C CA . SER B 1 8 ? -6.332 13.711 5.141 1 98.75 8 SER B CA 1
ATOM 1943 C C . SER B 1 8 ? -7.516 14.266 4.359 1 98.75 8 SER B C 1
ATOM 1945 O O . SER B 1 8 ? -8.555 13.609 4.238 1 98.75 8 SER B O 1
ATOM 1947 N N . ASP B 1 9 ? -7.379 15.5 3.875 1 98.56 9 ASP B N 1
ATOM 1948 C CA . ASP B 1 9 ? -8.281 16.125 2.908 1 98.56 9 ASP B CA 1
ATOM 1949 C C . ASP B 1 9 ? -9.727 16.078 3.404 1 98.56 9 ASP B C 1
ATOM 1951 O O . ASP B 1 9 ? -10.617 15.625 2.689 1 98.56 9 ASP B O 1
ATOM 1955 N N . CYS B 1 10 ? -9.875 16.672 4.574 1 98.25 10 CYS B N 1
ATOM 1956 C CA . CYS B 1 10 ? -11.203 16.781 5.164 1 98.25 10 CYS B CA 1
ATOM 1957 C C . CYS B 1 10 ? -12.016 17.875 4.492 1 98.25 10 CYS B C 1
ATOM 1959 O O . CYS B 1 10 ? -13.242 17.812 4.469 1 98.25 10 CYS B O 1
ATOM 1961 N N . HIS B 1 11 ? -11.359 18.859 4.066 1 98.06 11 HIS B N 1
ATOM 1962 C CA . HIS B 1 11 ? -11.984 20 3.396 1 98.06 11 HIS B CA 1
ATOM 1963 C C . HIS B 1 11 ? -13.188 20.516 4.184 1 98.06 11 HIS B C 1
ATOM 1965 O O . HIS B 1 11 ? -14.273 20.688 3.627 1 98.06 11 HIS B O 1
ATOM 1971 N N . LEU B 1 12 ? -13.016 20.781 5.441 1 98.25 12 LEU B N 1
ATOM 1972 C CA . LEU B 1 12 ? -14.102 21.203 6.316 1 98.25 12 LEU B CA 1
ATOM 1973 C C . LEU B 1 12 ? -14.734 22.484 5.816 1 98.25 12 LEU B C 1
ATOM 1975 O O . LEU B 1 12 ? -14.07 23.531 5.734 1 98.25 12 LEU B O 1
ATOM 1979 N N . SER B 1 13 ? -16.031 22.391 5.492 1 95.81 13 SER B N 1
ATOM 1980 C CA . SER B 1 13 ? -16.734 23.547 4.934 1 95.81 13 SER B CA 1
ATOM 1981 C C . SER B 1 13 ? -18.219 23.516 5.262 1 95.81 13 SER B C 1
ATOM 1983 O O . SER B 1 13 ? -18.906 24.531 5.141 1 95.81 13 SER B O 1
ATOM 1985 N N . ASP B 1 14 ? -18.719 22.328 5.594 1 96 14 ASP B N 1
ATOM 1986 C CA . ASP B 1 14 ? -20.141 22.156 5.863 1 96 14 ASP B CA 1
ATOM 1987 C C . ASP B 1 14 ? -20.391 21.016 6.844 1 96 14 ASP B C 1
ATOM 1989 O O . ASP B 1 14 ? -19.438 20.406 7.348 1 96 14 ASP B O 1
ATOM 1993 N N . GLU B 1 15 ? -21.625 20.719 7.105 1 96.44 15 GLU B N 1
ATOM 1994 C CA . GLU B 1 15 ? -21.984 19.703 8.086 1 96.44 15 GLU B CA 1
ATOM 1995 C C . GLU B 1 15 ? -21.547 18.312 7.637 1 96.44 15 GLU B C 1
ATOM 1997 O O . GLU B 1 15 ? -21.125 17.484 8.453 1 96.44 15 GLU B O 1
ATOM 2002 N N . SER B 1 16 ? -21.656 18.094 6.383 1 96.69 16 SER B N 1
ATOM 2003 C CA . SER B 1 16 ? -21.312 16.781 5.844 1 96.69 16 SER B CA 1
ATOM 2004 C C . SER B 1 16 ? -19.828 16.484 6.023 1 96.69 16 SER B C 1
ATOM 2006 O O . SER B 1 16 ? -19.453 15.367 6.395 1 96.69 16 SER B O 1
ATOM 2008 N N . SER B 1 17 ? -18.984 17.438 5.73 1 97.62 17 SER B N 1
ATOM 2009 C CA . SER B 1 17 ? -17.547 17.25 5.906 1 97.62 17 SER B CA 1
ATOM 2010 C C . SER B 1 17 ? -17.188 17.016 7.371 1 97.62 17 SER B C 1
ATOM 2012 O O . SER B 1 17 ? -16.328 16.203 7.688 1 97.62 17 SER B O 1
ATOM 2014 N N . PHE B 1 18 ? -17.891 17.672 8.281 1 98.12 18 PHE B N 1
ATOM 2015 C CA . PHE B 1 18 ? -17.625 17.469 9.703 1 98.12 18 PHE B CA 1
ATOM 2016 C C . PHE B 1 18 ? -18.141 16.109 10.148 1 98.12 18 PHE B C 1
ATOM 2018 O O . PHE B 1 18 ? -17.516 15.461 11.008 1 98.12 18 PHE B O 1
ATOM 2025 N N . LYS B 1 19 ? -19.25 15.703 9.594 1 98.31 19 LYS B N 1
ATOM 2026 C CA . LYS B 1 19 ? -19.766 14.375 9.922 1 98.31 19 LYS B CA 1
ATOM 2027 C C . LYS B 1 19 ? -18.797 13.281 9.5 1 98.31 19 LYS B C 1
ATOM 2029 O O . LYS B 1 19 ? -18.594 12.305 10.227 1 98.31 19 LYS B O 1
ATOM 2034 N N . ASN B 1 20 ? -18.234 13.438 8.336 1 98.44 20 ASN B N 1
ATOM 2035 C CA . ASN B 1 20 ? -17.234 12.469 7.867 1 98.44 20 ASN B CA 1
ATOM 2036 C C . ASN B 1 20 ? -16 12.461 8.766 1 98.44 20 ASN B C 1
ATOM 2038 O O . ASN B 1 20 ? -15.477 11.398 9.094 1 98.44 20 ASN B O 1
ATOM 2042 N N . LEU B 1 21 ? -15.555 13.633 9.148 1 98.62 21 LEU B N 1
ATOM 2043 C CA . LEU B 1 21 ? -14.43 13.703 10.07 1 98.62 21 LEU B CA 1
ATOM 2044 C C . LEU B 1 21 ? -14.773 13.047 11.398 1 98.62 21 LEU B C 1
ATOM 2046 O O . LEU B 1 21 ? -13.945 12.344 11.984 1 98.62 21 LEU B O 1
ATOM 2050 N N . GLU B 1 22 ? -15.977 13.258 11.875 1 98.62 22 GLU B N 1
ATOM 2051 C CA . GLU B 1 22 ? -16.422 12.648 13.117 1 98.62 22 GLU B CA 1
ATOM 2052 C C . GLU B 1 22 ? -16.312 11.125 13.062 1 98.62 22 GLU B C 1
ATOM 2054 O O . GLU B 1 22 ? -15.828 10.5 14.008 1 98.62 22 GLU B O 1
ATOM 2059 N N . LYS B 1 23 ? -16.766 10.602 11.984 1 98.19 23 LYS B N 1
ATOM 2060 C CA . LYS B 1 23 ? -16.688 9.156 11.805 1 98.19 23 LYS B CA 1
ATOM 2061 C C . LYS B 1 23 ? -15.234 8.68 11.883 1 98.19 23 LYS B C 1
ATOM 2063 O O . LYS B 1 23 ? -14.945 7.691 12.562 1 98.19 23 LYS B O 1
ATOM 2068 N N . ALA B 1 24 ? -14.359 9.359 11.234 1 98.5 24 ALA B N 1
ATOM 2069 C CA . ALA B 1 24 ? -12.938 9.008 11.234 1 98.5 24 ALA B CA 1
ATOM 2070 C C . ALA B 1 24 ? -12.352 9.086 12.641 1 98.5 24 ALA B C 1
ATOM 2072 O O . ALA B 1 24 ? -11.672 8.156 13.086 1 98.5 24 ALA B O 1
ATOM 2073 N N . LEU B 1 25 ? -12.664 10.133 13.312 1 98.69 25 LEU B N 1
ATOM 2074 C CA . LEU B 1 25 ? -12.133 10.352 14.656 1 98.69 25 LEU B CA 1
ATOM 2075 C C . LEU B 1 25 ? -12.656 9.297 15.625 1 98.69 25 LEU B C 1
ATOM 2077 O O . LEU B 1 25 ? -11.914 8.797 16.469 1 98.69 25 LEU B O 1
ATOM 2081 N N . ASN B 1 26 ? -13.883 8.953 15.492 1 98.19 26 ASN B N 1
ATOM 2082 C CA . ASN B 1 26 ? -14.484 7.961 16.375 1 98.19 26 ASN B CA 1
ATOM 2083 C C . ASN B 1 26 ? -13.844 6.59 16.188 1 98.19 26 ASN B C 1
ATOM 2085 O O . ASN B 1 26 ? -13.602 5.875 17.172 1 98.19 26 ASN B O 1
ATOM 2089 N N . ILE B 1 27 ? -13.594 6.285 14.992 1 96.69 27 ILE B N 1
ATOM 2090 C CA . ILE B 1 27 ? -12.945 5.012 14.703 1 96.69 27 ILE B CA 1
ATOM 2091 C C . ILE B 1 27 ? -11.539 5 15.305 1 96.69 27 ILE B C 1
ATOM 2093 O O . ILE B 1 27 ? -11.148 4.035 15.961 1 96.69 27 ILE B O 1
ATOM 2097 N N . ALA B 1 28 ? -10.82 6.031 15.086 1 97.19 28 ALA B N 1
ATOM 2098 C CA . ALA B 1 28 ? -9.469 6.129 15.641 1 97.19 28 ALA B CA 1
ATOM 2099 C C . ALA B 1 28 ? -9.492 6.066 17.156 1 97.19 28 ALA B C 1
ATOM 2101 O O . ALA B 1 28 ? -8.672 5.375 17.781 1 97.19 28 ALA B O 1
ATOM 2102 N N . ASN B 1 29 ? -10.422 6.766 17.703 1 97.38 29 ASN B N 1
ATOM 2103 C CA . ASN B 1 29 ? -10.516 6.812 19.172 1 97.38 29 ASN B CA 1
ATOM 2104 C C . ASN B 1 29 ? -10.891 5.457 19.75 1 97.38 29 ASN B C 1
ATOM 2106 O O . ASN B 1 29 ? -10.453 5.109 20.859 1 97.38 29 ASN B O 1
ATOM 2110 N N . ALA B 1 30 ? -11.703 4.707 19.078 1 95.06 30 ALA B N 1
ATOM 2111 C CA . ALA B 1 30 ? -12.18 3.412 19.562 1 95.06 30 ALA B CA 1
ATOM 2112 C C . ALA B 1 30 ? -11.078 2.357 19.484 1 95.06 30 ALA B C 1
ATOM 2114 O O . ALA B 1 30 ? -11.172 1.306 20.125 1 95.06 30 ALA B O 1
ATOM 2115 N N . ASP B 1 31 ? -10.125 2.664 18.641 1 93.81 31 ASP B N 1
ATOM 2116 C CA . ASP B 1 31 ? -9 1.742 18.562 1 93.81 31 ASP B CA 1
ATOM 2117 C C . ASP B 1 31 ? -8.086 1.875 19.781 1 93.81 31 ASP B C 1
ATOM 2119 O O . ASP B 1 31 ? -7.402 2.887 19.938 1 93.81 31 ASP B O 1
ATOM 2123 N N . GLY B 1 32 ? -8.055 0.914 20.594 1 90.94 32 GLY B N 1
ATOM 2124 C CA . GLY B 1 32 ? -7.328 0.946 21.859 1 90.94 32 GLY B CA 1
ATOM 2125 C C . GLY B 1 32 ? -5.832 1.085 21.672 1 90.94 32 GLY B C 1
ATOM 2126 O O . GLY B 1 32 ? -5.125 1.514 22.594 1 90.94 32 GLY B O 1
ATOM 2127 N N . ASP B 1 33 ? -5.336 0.759 20.484 1 92.19 33 ASP B N 1
ATOM 2128 C CA . ASP B 1 33 ? -3.898 0.813 20.25 1 92.19 33 ASP B CA 1
ATOM 2129 C C . ASP B 1 33 ? -3.498 2.145 19.609 1 92.19 33 ASP B C 1
ATOM 2131 O O . ASP B 1 33 ? -2.309 2.439 19.469 1 92.19 33 ASP B O 1
ATOM 2135 N N . CYS B 1 34 ? -4.457 2.967 19.234 1 95.69 34 CYS B N 1
ATOM 2136 C CA . CYS B 1 34 ? -4.152 4.242 18.594 1 95.69 34 CYS B CA 1
ATOM 2137 C C . CYS B 1 34 ? -3.588 5.238 19.594 1 95.69 34 CYS B C 1
ATOM 2139 O O . CYS B 1 34 ? -4.215 5.527 20.609 1 95.69 34 CYS B O 1
ATOM 2141 N N . ASP B 1 35 ? -2.404 5.773 19.281 1 96.69 35 ASP B N 1
ATOM 2142 C CA . ASP B 1 35 ? -1.852 6.773 20.188 1 96.69 35 ASP B CA 1
ATOM 2143 C C . ASP B 1 35 ? -1.552 8.078 19.453 1 96.69 35 ASP B C 1
ATOM 2145 O O . ASP B 1 35 ? -1.263 9.102 20.094 1 96.69 35 ASP B O 1
ATOM 2149 N N . THR B 1 36 ? -1.684 8.016 18.125 1 98.19 36 THR B N 1
ATOM 2150 C CA . THR B 1 36 ? -1.337 9.203 17.344 1 98.19 36 THR B CA 1
ATOM 2151 C C . THR B 1 36 ? -2.279 9.367 16.156 1 98.19 36 THR B C 1
ATOM 2153 O O . THR B 1 36 ? -2.645 8.391 15.508 1 98.19 36 THR B O 1
ATOM 2156 N N . ILE B 1 37 ? -2.672 10.586 15.844 1 98.62 37 ILE B N 1
ATOM 2157 C CA . ILE B 1 37 ? -3.428 10.961 14.656 1 98.62 37 ILE B CA 1
ATOM 2158 C C . ILE B 1 37 ? -2.633 11.977 13.836 1 98.62 37 ILE B C 1
ATOM 2160 O O . ILE B 1 37 ? -2.088 12.938 14.391 1 98.62 37 ILE B O 1
ATOM 2164 N N . LEU B 1 38 ? -2.512 11.742 12.578 1 98.81 38 LEU B N 1
ATOM 2165 C CA . LEU B 1 38 ? -1.908 12.688 11.641 1 98.81 38 LEU B CA 1
ATOM 2166 C C . LEU B 1 38 ? -2.971 13.336 10.758 1 98.81 38 LEU B C 1
ATOM 2168 O O . LEU B 1 38 ? -3.668 12.641 10.008 1 98.81 38 LEU B O 1
ATOM 2172 N N . LEU B 1 39 ? -3.146 14.609 10.859 1 98.88 39 LEU B N 1
ATOM 2173 C CA . LEU B 1 39 ? -3.914 15.391 9.906 1 98.88 39 LEU B CA 1
ATOM 2174 C C . LEU B 1 39 ? -3.016 15.93 8.797 1 98.88 39 LEU B C 1
ATOM 2176 O O . LEU B 1 39 ? -2.244 16.859 9.016 1 98.88 39 LEU B O 1
ATOM 2180 N N . THR B 1 40 ? -3.209 15.359 7.559 1 98.81 40 THR B N 1
ATOM 2181 C CA . THR B 1 40 ? -2.115 15.555 6.613 1 98.81 40 THR B CA 1
ATOM 2182 C C . THR B 1 40 ? -2.535 16.484 5.48 1 98.81 40 THR B C 1
ATOM 2184 O O . THR B 1 40 ? -2.248 16.219 4.309 1 98.81 40 THR B O 1
ATOM 2187 N N . GLY B 1 41 ? -3.191 17.578 5.82 1 98.5 41 GLY B N 1
ATOM 2188 C CA . GLY B 1 41 ? -3.355 18.688 4.891 1 98.5 41 GLY B CA 1
ATOM 2189 C C . GLY B 1 41 ? -4.715 18.703 4.219 1 98.5 41 GLY B C 1
ATOM 2190 O O . GLY B 1 41 ? -5.422 17.688 4.211 1 98.5 41 GLY B O 1
ATOM 2191 N N . ASP B 1 42 ? -5.02 19.906 3.658 1 98.38 42 ASP B N 1
ATOM 2192 C CA . ASP B 1 42 ? -6.336 20.188 3.096 1 98.38 42 ASP B CA 1
ATOM 2193 C C . ASP B 1 42 ? -7.441 19.922 4.109 1 98.38 42 ASP B C 1
ATOM 2195 O O . ASP B 1 42 ? -8.406 19.203 3.809 1 98.38 42 ASP B O 1
ATOM 2199 N N . ILE B 1 43 ? -7.191 20.484 5.273 1 98.62 43 ILE B N 1
ATOM 2200 C CA . ILE B 1 43 ? -8.086 20.281 6.41 1 98.62 43 ILE B CA 1
ATOM 2201 C C . ILE B 1 43 ? -9.312 21.172 6.277 1 98.62 43 ILE B C 1
ATOM 2203 O O . ILE B 1 43 ? -10.445 20.688 6.309 1 98.62 43 ILE B O 1
ATOM 2207 N N . CYS B 1 44 ? -9.07 22.438 6.09 1 96.75 44 CYS B N 1
ATOM 2208 C CA . CYS B 1 44 ? -10.141 23.422 5.898 1 96.75 44 CYS B CA 1
ATOM 2209 C C . CYS B 1 44 ? -10.188 23.906 4.457 1 96.75 44 CYS B C 1
ATOM 2211 O O . CYS B 1 44 ? -9.148 24.219 3.869 1 96.75 44 CYS B O 1
ATOM 2213 N N . CYS B 1 45 ? -11.336 23.922 3.934 1 93.12 45 CYS B N 1
ATOM 2214 C CA . CYS B 1 45 ? -11.5 24.438 2.578 1 93.12 45 CYS B CA 1
ATOM 2215 C C . CYS B 1 45 ? -11.711 25.938 2.59 1 93.12 45 CYS B C 1
ATOM 2217 O O . CYS B 1 45 ? -12.797 26.422 2.914 1 93.12 45 CYS B O 1
ATOM 2219 N N . GLY B 1 46 ? -10.664 26.719 2.262 1 90.44 46 GLY B N 1
ATOM 2220 C CA . GLY B 1 46 ? -10.758 28.172 2.305 1 90.44 46 GLY B CA 1
ATOM 2221 C C . GLY B 1 46 ? -10.93 28.719 3.711 1 90.44 46 GLY B C 1
ATOM 2222 O O . GLY B 1 46 ? -11.938 29.359 4.02 1 90.44 46 GLY B O 1
ATOM 2223 N N . PRO B 1 47 ? -9.938 28.5 4.449 1 96.06 47 PRO B N 1
ATOM 2224 C CA . PRO B 1 47 ? -10.062 28.844 5.867 1 96.06 47 PRO B CA 1
ATOM 2225 C C . PRO B 1 47 ? -10.117 30.344 6.105 1 96.06 47 PRO B C 1
ATOM 2227 O O . PRO B 1 47 ? -9.469 31.109 5.387 1 96.06 47 PRO B O 1
ATOM 2230 N N . LYS B 1 48 ? -10.906 30.703 7.066 1 96.88 48 LYS B N 1
ATOM 2231 C CA . LYS B 1 48 ? -10.977 32.031 7.656 1 96.88 48 LYS B CA 1
ATOM 2232 C C . LYS B 1 48 ? -10.672 32 9.156 1 96.88 48 LYS B C 1
ATOM 2234 O O . LYS B 1 48 ? -10.562 30.922 9.734 1 96.88 48 LYS B O 1
ATOM 2239 N N . SER B 1 49 ? -10.539 33.219 9.695 1 97.81 49 SER B N 1
ATOM 2240 C CA . SER B 1 49 ? -10.25 33.312 11.125 1 97.81 49 SER B CA 1
ATOM 2241 C C . SER B 1 49 ? -11.266 32.5 11.938 1 97.81 49 SER B C 1
ATOM 2243 O O . SER B 1 49 ? -12.477 32.625 11.719 1 97.81 49 SER B O 1
ATOM 2245 N N . GLY B 1 50 ? -10.742 31.641 12.805 1 98.19 50 GLY B N 1
ATOM 2246 C CA . GLY B 1 50 ? -11.609 30.875 13.68 1 98.19 50 GLY B CA 1
ATOM 2247 C C . GLY B 1 50 ? -11.805 29.438 13.211 1 98.19 50 GLY B C 1
ATOM 2248 O O . GLY B 1 50 ? -12.242 28.578 13.984 1 98.19 50 GLY B O 1
ATOM 2249 N N . ASP B 1 51 ? -11.484 29.156 12.016 1 98 51 ASP B N 1
ATOM 2250 C CA . ASP B 1 51 ? -11.789 27.844 11.438 1 98 51 ASP B CA 1
ATOM 2251 C C . ASP B 1 51 ? -10.938 26.75 12.078 1 98 51 ASP B C 1
ATOM 2253 O O . ASP B 1 51 ? -11.422 25.641 12.328 1 98 51 ASP B O 1
ATOM 2257 N N . TYR B 1 52 ? -9.68 27 12.328 1 98.56 52 TYR B N 1
ATOM 2258 C CA . TYR B 1 52 ? -8.836 25.984 12.953 1 98.56 52 TYR B CA 1
ATOM 2259 C C . TYR B 1 52 ? -9.156 25.844 14.438 1 98.56 52 TYR B C 1
ATOM 2261 O O . TYR B 1 52 ? -9.023 24.766 15.008 1 98.56 52 TYR B O 1
ATOM 2269 N N . ALA B 1 53 ? -9.586 26.953 15.039 1 98.31 53 ALA B N 1
ATOM 2270 C CA . ALA B 1 53 ? -10.086 26.844 16.406 1 98.31 53 ALA B CA 1
ATOM 2271 C C . ALA B 1 53 ? -11.305 25.938 16.469 1 98.31 53 ALA B C 1
ATOM 2273 O O . ALA B 1 53 ? -11.453 25.156 17.422 1 98.31 53 ALA B O 1
ATOM 2274 N N . LYS B 1 54 ? -12.141 26.109 15.477 1 98.12 54 LYS B N 1
ATOM 2275 C CA . LYS B 1 54 ? -13.289 25.219 15.375 1 98.12 54 LYS B CA 1
ATOM 2276 C C . LYS B 1 54 ? -12.844 23.766 15.195 1 98.12 54 LYS B C 1
ATOM 2278 O O . LYS B 1 54 ? -13.414 22.859 15.812 1 98.12 54 LYS B O 1
ATOM 2283 N N . LEU B 1 55 ? -11.875 23.547 14.367 1 98.56 55 LEU B N 1
ATOM 2284 C CA . LEU B 1 55 ? -11.289 22.219 14.203 1 98.56 55 LEU B CA 1
ATOM 2285 C C . LEU B 1 55 ? -10.805 21.656 15.539 1 98.56 55 LEU B C 1
ATOM 2287 O O . LEU B 1 55 ? -11.102 20.516 15.883 1 98.56 55 LEU B O 1
ATOM 2291 N N . LEU B 1 56 ? -10.07 22.453 16.297 1 98.5 56 LEU B N 1
ATOM 2292 C CA . LEU B 1 56 ? -9.523 22.047 17.578 1 98.5 56 LEU B CA 1
ATOM 2293 C C . LEU B 1 56 ? -10.633 21.609 18.531 1 98.5 56 LEU B C 1
ATOM 2295 O O . LEU B 1 56 ? -10.539 20.547 19.156 1 98.5 56 LEU B O 1
ATOM 2299 N N . SER B 1 57 ? -11.633 22.453 18.594 1 98.31 57 SER B N 1
ATOM 2300 C CA . SER B 1 57 ? -12.766 22.125 19.453 1 98.31 57 SER B CA 1
ATOM 2301 C C . SER B 1 57 ? -13.414 20.812 19.047 1 98.31 57 SER B C 1
ATOM 2303 O O . SER B 1 57 ? -13.727 19.969 19.906 1 98.31 57 SER B O 1
ATOM 2305 N N . PHE B 1 58 ? -13.555 20.688 17.812 1 98.38 58 PHE B N 1
ATOM 2306 C CA . PHE B 1 58 ? -14.203 19.484 17.281 1 98.38 58 PHE B CA 1
ATOM 2307 C C . PHE B 1 58 ? -13.383 18.25 17.578 1 98.38 58 PHE B C 1
ATOM 2309 O O . PHE B 1 58 ? -13.906 17.25 18.094 1 98.38 58 PHE B O 1
ATOM 2316 N N . VAL B 1 59 ? -12.078 18.281 17.297 1 98.56 59 VAL B N 1
ATOM 2317 C CA . VAL B 1 59 ? -11.188 17.141 17.531 1 98.56 59 VAL B CA 1
ATOM 2318 C C . VAL B 1 59 ? -11.148 16.812 19.016 1 98.56 59 VAL B C 1
ATOM 2320 O O . VAL B 1 59 ? -11.195 15.641 19.406 1 98.56 59 VAL B O 1
ATOM 2323 N N . SER B 1 60 ? -11.156 17.797 19.875 1 97.94 60 SER B N 1
ATOM 2324 C CA . SER B 1 60 ? -11.086 17.609 21.328 1 97.94 60 SER B CA 1
ATOM 2325 C C . SER B 1 60 ? -12.32 16.906 21.859 1 97.94 60 SER B C 1
ATOM 2327 O O . SER B 1 60 ? -12.258 16.219 22.875 1 97.94 60 SER B O 1
ATOM 2329 N N . GLN B 1 61 ? -13.391 17.031 21.156 1 97.69 61 GLN B N 1
ATOM 2330 C CA . GLN B 1 61 ? -14.641 16.406 21.562 1 97.69 61 GLN B CA 1
ATOM 2331 C C . GLN B 1 61 ? -14.656 14.922 21.219 1 97.69 61 GLN B C 1
ATOM 2333 O O . GLN B 1 61 ? -15.398 14.141 21.812 1 97.69 61 GLN B O 1
ATOM 2338 N N . HIS B 1 62 ? -13.812 14.539 20.281 1 97.75 62 HIS B N 1
ATOM 2339 C CA . HIS B 1 62 ? -13.977 13.195 19.734 1 97.75 62 HIS B CA 1
ATOM 2340 C C . HIS B 1 62 ? -12.734 12.344 19.984 1 97.75 62 HIS B C 1
ATOM 2342 O O . HIS B 1 62 ? -12.734 11.148 19.703 1 97.75 62 HIS B O 1
ATOM 2348 N N . ILE B 1 63 ? -11.727 12.953 20.516 1 96.5 63 ILE B N 1
ATOM 2349 C CA . ILE B 1 63 ? -10.5 12.195 20.734 1 96.5 63 ILE B CA 1
ATOM 2350 C C . ILE B 1 63 ? -10.055 12.336 22.188 1 96.5 63 ILE B C 1
ATOM 2352 O O . ILE B 1 63 ? -10.141 13.422 22.766 1 96.5 63 ILE B O 1
ATOM 2356 N N . ASP B 1 64 ? -9.594 11.219 22.719 1 94.56 64 ASP B N 1
ATOM 2357 C CA . ASP B 1 64 ? -8.977 11.25 24.047 1 94.56 64 ASP B CA 1
ATOM 2358 C C . ASP B 1 64 ? -7.75 12.156 24.062 1 94.56 64 ASP B C 1
ATOM 2360 O O . ASP B 1 64 ? -6.891 12.062 23.188 1 94.56 64 ASP B O 1
ATOM 2364 N N . SER B 1 65 ? -7.594 12.898 25.062 1 90 65 SER B N 1
ATOM 2365 C CA . SER B 1 65 ? -6.551 13.914 25.172 1 90 65 SER B CA 1
ATOM 2366 C C . SER B 1 65 ? -5.172 13.281 25.297 1 90 65 SER B C 1
ATOM 2368 O O . SER B 1 65 ? -4.152 13.969 25.141 1 90 65 SER B O 1
ATOM 2370 N N . LYS B 1 66 ? -5.137 12.055 25.578 1 94.06 66 LYS B N 1
ATOM 2371 C CA . LYS B 1 66 ? -3.855 11.375 25.719 1 94.06 66 LYS B CA 1
ATOM 2372 C C . LYS B 1 66 ? -3.244 11.078 24.359 1 94.06 66 LYS B C 1
ATOM 2374 O O . LYS B 1 66 ? -2.055 10.773 24.25 1 94.06 66 LYS B O 1
ATOM 2379 N N . LYS B 1 67 ? -4.086 11.133 23.344 1 95.69 67 LYS B N 1
ATOM 2380 C CA . LYS B 1 67 ? -3.58 10.867 22 1 95.69 67 LYS B CA 1
ATOM 2381 C C . LYS B 1 67 ? -2.848 12.086 21.438 1 95.69 67 LYS B C 1
ATOM 2383 O O . LYS B 1 67 ? -3.24 13.227 21.703 1 95.69 67 LYS B O 1
ATOM 2388 N N . GLN B 1 68 ? -1.815 11.797 20.766 1 96.62 68 GLN B N 1
ATOM 2389 C CA . GLN B 1 68 ? -1.095 12.859 20.062 1 96.62 68 GLN B CA 1
ATOM 2390 C C . GLN B 1 68 ? -1.73 13.156 18.719 1 96.62 68 GLN B C 1
ATOM 2392 O O . GLN B 1 68 ? -2.117 12.242 17.984 1 96.62 68 GLN B O 1
ATOM 2397 N N . VAL B 1 69 ? -1.892 14.477 18.406 1 98.56 69 VAL B N 1
ATOM 2398 C CA . VAL B 1 69 ? -2.416 14.883 17.109 1 98.56 69 VAL B CA 1
ATOM 2399 C C . VAL B 1 69 ? -1.445 15.859 16.438 1 98.56 69 VAL B C 1
ATOM 2401 O O . VAL B 1 69 ? -1.07 16.875 17.031 1 98.56 69 VAL B O 1
ATOM 2404 N N . TYR B 1 70 ? -0.957 15.516 15.273 1 98.75 70 TYR B N 1
ATOM 2405 C CA . TYR B 1 70 ? -0.097 16.375 14.469 1 98.75 70 TYR B CA 1
ATOM 2406 C C . TYR B 1 70 ? -0.796 16.797 13.18 1 98.75 70 TYR B C 1
ATOM 2408 O O . TYR B 1 70 ? -1.582 16.031 12.617 1 98.75 70 TYR B O 1
ATOM 2416 N N . ALA B 1 71 ? -0.508 18.031 12.727 1 98.81 71 ALA B N 1
ATOM 2417 C CA . ALA B 1 71 ? -1.146 18.531 11.516 1 98.81 71 ALA B CA 1
ATOM 2418 C C . ALA B 1 71 ? -0.133 19.219 10.609 1 98.81 71 ALA B C 1
ATOM 2420 O O . ALA B 1 71 ? 0.799 19.875 11.086 1 98.81 71 ALA B O 1
ATOM 2421 N N . ILE B 1 72 ? -0.337 19.047 9.367 1 98.69 72 ILE B N 1
ATOM 2422 C CA . ILE B 1 72 ? 0.348 19.844 8.359 1 98.69 72 ILE B CA 1
ATOM 2423 C C . ILE B 1 72 ? -0.677 20.516 7.441 1 98.69 72 ILE B C 1
ATOM 2425 O O . ILE B 1 72 ? -1.849 20.125 7.426 1 98.69 72 ILE B O 1
ATOM 2429 N N . ALA B 1 73 ? -0.226 21.562 6.73 1 98.31 73 ALA B N 1
ATOM 2430 C CA . ALA B 1 73 ? -1.106 22.266 5.805 1 98.31 73 ALA B CA 1
ATOM 2431 C C . ALA B 1 73 ? -1.02 21.672 4.398 1 98.31 73 ALA B C 1
ATOM 2433 O O . ALA B 1 73 ? 0.031 21.172 3.996 1 98.31 73 ALA B O 1
ATOM 2434 N N . GLY B 1 74 ? -2.119 21.656 3.689 1 97.69 74 GLY B N 1
ATOM 2435 C CA . GLY B 1 74 ? -2.15 21.453 2.252 1 97.69 74 GLY B CA 1
ATOM 2436 C C . GLY B 1 74 ? -2.418 22.719 1.465 1 97.69 74 GLY B C 1
ATOM 2437 O O . GLY B 1 74 ? -2.389 23.812 2.021 1 97.69 74 GLY B O 1
ATOM 2438 N N . ASN B 1 75 ? -2.654 22.578 0.183 1 95.31 75 ASN B N 1
ATOM 2439 C CA . ASN B 1 75 ? -2.773 23.734 -0.694 1 95.31 75 ASN B CA 1
ATOM 2440 C C . ASN B 1 75 ? -4.059 24.516 -0.423 1 95.31 75 ASN B C 1
ATOM 2442 O O . ASN B 1 75 ? -4.16 25.688 -0.775 1 95.31 75 ASN B O 1
ATOM 2446 N N . HIS B 1 76 ? -5.047 23.969 0.242 1 96.31 76 HIS B N 1
ATOM 2447 C CA . HIS B 1 76 ? -6.285 24.672 0.566 1 96.31 76 HIS B CA 1
ATOM 2448 C C . HIS B 1 76 ? -6.207 25.312 1.948 1 96.31 76 HIS B C 1
ATOM 2450 O O . HIS B 1 76 ? -7.105 26.062 2.338 1 96.31 76 HIS B O 1
ATOM 2456 N N . ASP B 1 77 ? -5.148 25.047 2.625 1 97.5 77 ASP B N 1
ATOM 2457 C CA . ASP B 1 77 ? -5.02 25.516 4 1 97.5 77 ASP B CA 1
ATOM 2458 C C . ASP B 1 77 ? -4.25 26.844 4.051 1 97.5 77 ASP B C 1
ATOM 2460 O O . ASP B 1 77 ? -3.729 27.297 3.035 1 97.5 77 ASP B O 1
ATOM 2464 N N . ASP B 1 78 ? -4.328 27.469 5.195 1 97.19 78 ASP B N 1
ATOM 2465 C CA . ASP B 1 78 ? -3.516 28.609 5.57 1 97.19 78 ASP B CA 1
ATOM 2466 C C . ASP B 1 78 ? -2.594 28.281 6.742 1 97.19 78 ASP B C 1
ATOM 2468 O O . ASP B 1 78 ? -3.027 28.281 7.895 1 97.19 78 ASP B O 1
ATOM 2472 N N . ILE B 1 79 ? -1.325 28.078 6.395 1 97.25 79 ILE B N 1
ATOM 2473 C CA . ILE B 1 79 ? -0.385 27.547 7.379 1 97.25 79 ILE B CA 1
ATOM 2474 C C . ILE B 1 79 ? -0.16 28.594 8.477 1 97.25 79 ILE B C 1
ATOM 2476 O O . ILE B 1 79 ? 0.022 28.234 9.641 1 97.25 79 ILE B O 1
ATOM 2480 N N . VAL B 1 80 ? -0.173 29.859 8.141 1 97.25 80 VAL B N 1
ATOM 2481 C CA . VAL B 1 80 ? 0.04 30.922 9.117 1 97.25 80 VAL B CA 1
ATOM 2482 C C . VAL B 1 80 ? -1.116 30.938 10.117 1 97.25 80 VAL B C 1
ATOM 2484 O O . VAL B 1 80 ? -0.899 30.906 11.328 1 97.25 80 VAL B O 1
ATOM 2487 N N . LEU B 1 81 ? -2.312 30.969 9.578 1 98.19 81 LEU B N 1
ATOM 2488 C CA . LEU B 1 81 ? -3.506 30.953 10.414 1 98.19 81 LEU B CA 1
ATOM 2489 C C . LEU B 1 81 ? -3.568 29.672 11.25 1 98.19 81 LEU B C 1
ATOM 2491 O O . LEU B 1 81 ? -3.939 29.719 12.422 1 98.19 81 LEU B O 1
ATOM 2495 N N . MET B 1 82 ? -3.201 28.547 10.664 1 98.62 82 MET B N 1
ATOM 2496 C CA . MET B 1 82 ? -3.209 27.25 11.344 1 98.62 82 MET B CA 1
ATOM 2497 C C . MET B 1 82 ? -2.281 27.266 12.555 1 98.62 82 MET B C 1
ATOM 2499 O O . MET B 1 82 ? -2.689 26.891 13.656 1 98.62 82 MET B O 1
ATOM 2503 N N . LYS B 1 83 ? -1.06 27.719 12.383 1 98.25 83 LYS B N 1
ATOM 2504 C CA . LYS B 1 83 ? -0.079 27.766 13.461 1 98.25 83 LYS B CA 1
ATOM 2505 C C . LYS B 1 83 ? -0.53 28.703 14.57 1 98.25 83 LYS B C 1
ATOM 2507 O O . LYS B 1 83 ? -0.375 28.391 15.758 1 98.25 83 LYS B O 1
ATOM 2512 N N . ASP B 1 84 ? -1.102 29.766 14.141 1 98.38 84 ASP B N 1
ATOM 2513 C CA . ASP B 1 84 ? -1.54 30.766 15.102 1 98.38 84 ASP B CA 1
ATOM 2514 C C . ASP B 1 84 ? -2.676 30.234 15.977 1 98.38 84 ASP B C 1
ATOM 2516 O O . ASP B 1 84 ? -2.604 30.281 17.203 1 98.38 84 ASP B O 1
ATOM 2520 N N . GLU B 1 85 ? -3.623 29.641 15.359 1 98.56 85 GLU B N 1
ATOM 2521 C CA . GLU B 1 85 ? -4.836 29.25 16.078 1 98.56 85 GLU B CA 1
ATOM 2522 C C . GLU B 1 85 ? -4.633 27.953 16.844 1 98.56 85 GLU B C 1
ATOM 2524 O O . GLU B 1 85 ? -5.332 27.688 17.812 1 98.56 85 GLU B O 1
ATOM 2529 N N . LEU B 1 86 ? -3.662 27.156 16.406 1 98.5 86 LEU B N 1
ATOM 2530 C CA . LEU B 1 86 ? -3.482 25.859 17.047 1 98.5 86 LEU B CA 1
ATOM 2531 C C . LEU B 1 86 ? -2.289 25.891 18 1 98.5 86 LEU B C 1
ATOM 2533 O O . LEU B 1 86 ? -1.93 24.859 18.578 1 98.5 86 LEU B O 1
ATOM 2537 N N . LYS B 1 87 ? -1.656 27 18.172 1 98 87 LYS B N 1
ATOM 2538 C CA . LYS B 1 87 ? -0.459 27.125 19 1 98 87 LYS B CA 1
ATOM 2539 C C . LYS B 1 87 ? -0.708 26.609 20.406 1 98 87 LYS B C 1
ATOM 2541 O O . LYS B 1 87 ? -1.646 27.031 21.078 1 98 87 LYS B O 1
ATOM 2546 N N . GLY B 1 88 ? 0.158 25.625 20.797 1 96.44 88 GLY B N 1
ATOM 2547 C CA . GLY B 1 88 ? 0.103 25.125 22.156 1 96.44 88 GLY B CA 1
ATOM 2548 C C . GLY B 1 88 ? -1.121 24.266 22.438 1 96.44 88 GLY B C 1
ATOM 2549 O O . GLY B 1 88 ? -1.472 24.031 23.594 1 96.44 88 GLY B O 1
ATOM 2550 N N . SER B 1 89 ? -1.784 23.844 21.406 1 97.12 89 SER B N 1
ATOM 2551 C CA . SER B 1 89 ? -3.014 23.078 21.594 1 97.12 89 SER B CA 1
ATOM 2552 C C . SER B 1 89 ? -2.766 21.578 21.406 1 97.12 89 SER B C 1
ATOM 2554 O O . SER B 1 89 ? -1.618 21.156 21.281 1 97.12 89 SER B O 1
ATOM 2556 N N . LEU B 1 90 ? -3.852 20.859 21.516 1 96.62 90 LEU B N 1
ATOM 2557 C CA . LEU B 1 90 ? -3.838 19.406 21.312 1 96.62 90 LEU B CA 1
ATOM 2558 C C . LEU B 1 90 ? -3.293 19.062 19.922 1 96.62 90 LEU B C 1
ATOM 2560 O O . LEU B 1 90 ? -2.586 18.062 19.766 1 96.62 90 LEU B O 1
ATOM 2564 N N . ILE B 1 91 ? -3.688 19.875 18.984 1 98.56 91 ILE B N 1
ATOM 2565 C CA . ILE B 1 91 ? -3.225 19.672 17.625 1 98.56 91 ILE B CA 1
ATOM 2566 C C . ILE B 1 91 ? -1.9 20.391 17.406 1 98.56 91 ILE B C 1
ATOM 2568 O O . ILE B 1 91 ? -1.854 21.625 17.406 1 98.56 91 ILE B O 1
ATOM 2572 N N . GLN B 1 92 ? -0.864 19.641 17.172 1 98.62 92 GLN B N 1
ATOM 2573 C CA . GLN B 1 92 ? 0.482 20.203 17.094 1 98.62 92 GLN B CA 1
ATOM 2574 C C . GLN B 1 92 ? 0.909 20.391 15.633 1 98.62 92 GLN B C 1
ATOM 2576 O O . GLN B 1 92 ? 0.835 19.453 14.836 1 98.62 92 GLN B O 1
ATOM 2581 N N . VAL B 1 93 ? 1.311 21.594 15.289 1 98.44 93 VAL B N 1
ATOM 2582 C CA . VAL B 1 93 ? 1.919 21.906 14 1 98.44 93 VAL B CA 1
ATOM 2583 C C . VAL B 1 93 ? 3.426 22.094 14.172 1 98.44 93 VAL B C 1
ATOM 2585 O O . VAL B 1 93 ? 3.893 23.203 14.461 1 98.44 93 VAL B O 1
ATOM 2588 N N . VAL B 1 94 ? 4.156 20.984 14.047 1 95.75 94 VAL B N 1
ATOM 2589 C CA . VAL B 1 94 ? 5.586 20.953 14.328 1 95.75 94 VAL B CA 1
ATOM 2590 C C . VAL B 1 94 ? 6.348 20.5 13.094 1 95.75 94 VAL B C 1
ATOM 2592 O O . VAL B 1 94 ? 5.742 20.062 12.109 1 95.75 94 VAL B O 1
ATOM 2595 N N . ASP B 1 95 ? 7.668 20.609 13.195 1 96.38 95 ASP B N 1
ATOM 2596 C CA . ASP B 1 95 ? 8.516 20.234 12.07 1 96.38 95 ASP B CA 1
ATOM 2597 C C . ASP B 1 95 ? 9 18.797 12.195 1 96.38 95 ASP B C 1
ATOM 2599 O O . ASP B 1 95 ? 9.445 18.188 11.211 1 96.38 95 ASP B O 1
ATOM 2603 N N . GLN B 1 96 ? 8.984 18.266 13.406 1 96.88 96 GLN B N 1
ATOM 2604 C CA . GLN B 1 96 ? 9.453 16.906 13.625 1 96.88 96 GLN B CA 1
ATOM 2605 C C . GLN B 1 96 ? 8.898 16.344 14.938 1 96.88 96 GLN B C 1
ATOM 2607 O O . GLN B 1 96 ? 8.477 17.094 15.812 1 96.88 96 GLN B O 1
ATOM 2612 N N . CYS B 1 97 ? 8.836 15.07 15.055 1 97.12 97 CYS B N 1
ATOM 2613 C CA . CYS B 1 97 ? 8.508 14.359 16.297 1 97.12 97 CYS B CA 1
ATOM 2614 C C . CYS B 1 97 ? 9.023 12.93 16.25 1 97.12 97 CYS B C 1
ATOM 2616 O O . CYS B 1 97 ? 9.672 12.523 15.273 1 97.12 97 CYS B O 1
ATOM 2618 N N . GLU B 1 98 ? 8.867 12.258 17.312 1 96.5 98 GLU B N 1
ATOM 2619 C CA . GLU B 1 98 ? 9.188 10.836 17.375 1 96.5 98 GLU B CA 1
ATOM 2620 C C . GLU B 1 98 ? 7.938 10.008 17.688 1 96.5 98 GLU B C 1
ATOM 2622 O O . GLU B 1 98 ? 7.195 10.312 18.625 1 96.5 98 GLU B O 1
ATOM 2627 N N . ILE B 1 99 ? 7.648 9.055 16.859 1 96.06 99 ILE B N 1
ATOM 2628 C CA . ILE B 1 99 ? 6.559 8.109 17.078 1 96.06 99 ILE B CA 1
ATOM 2629 C C . ILE B 1 99 ? 7.102 6.684 17.016 1 96.06 99 ILE B C 1
ATOM 2631 O O . ILE B 1 99 ? 7.688 6.273 16.016 1 96.06 99 ILE B O 1
ATOM 2635 N N . ALA B 1 100 ? 6.93 5.902 18.047 1 94.56 100 ALA B N 1
ATOM 2636 C CA . ALA B 1 100 ? 7.348 4.508 18.125 1 94.56 100 ALA B CA 1
ATOM 2637 C C . ALA B 1 100 ? 8.844 4.363 17.844 1 94.56 100 ALA B C 1
ATOM 2639 O O . ALA B 1 100 ? 9.266 3.445 17.141 1 94.56 100 ALA B O 1
ATOM 2640 N N . GLY B 1 101 ? 9.594 5.371 18.281 1 93.69 101 GLY B N 1
ATOM 2641 C CA . GLY B 1 101 ? 11.039 5.32 18.141 1 93.69 101 GLY B CA 1
ATOM 2642 C C . GLY B 1 101 ? 11.516 5.723 16.75 1 93.69 101 GLY B C 1
ATOM 2643 O O . GLY B 1 101 ? 12.711 5.645 16.453 1 93.69 101 GLY B O 1
ATOM 2644 N N . ARG B 1 102 ? 10.594 6.105 15.93 1 95.5 102 ARG B N 1
ATOM 2645 C CA . ARG B 1 102 ? 10.922 6.562 14.578 1 95.5 102 ARG B CA 1
ATOM 2646 C C . ARG B 1 102 ? 10.852 8.086 14.484 1 95.5 102 ARG B C 1
ATOM 2648 O O . ARG B 1 102 ? 9.961 8.703 15.062 1 95.5 102 ARG B O 1
ATOM 2655 N N . ASP B 1 103 ? 11.82 8.648 13.805 1 97.06 103 ASP B N 1
ATOM 2656 C CA . ASP B 1 103 ? 11.789 10.094 13.562 1 97.06 103 ASP B CA 1
ATOM 2657 C C . ASP B 1 103 ? 10.828 10.438 12.438 1 97.06 103 ASP B C 1
ATOM 2659 O O . ASP B 1 103 ? 10.891 9.852 11.352 1 97.06 103 ASP B O 1
ATOM 2663 N N . PHE B 1 104 ? 9.945 11.406 12.719 1 98.06 104 PHE B N 1
ATOM 2664 C CA . PHE B 1 104 ? 9.047 11.969 11.719 1 98.06 104 PHE B CA 1
ATOM 2665 C C . PHE B 1 104 ? 9.461 13.398 11.359 1 98.06 104 PHE B C 1
ATOM 2667 O O . PHE B 1 104 ? 9.75 14.203 12.25 1 98.06 104 PHE B O 1
ATOM 2674 N N . ILE B 1 105 ? 9.523 13.656 10.125 1 98.31 105 ILE B N 1
ATOM 2675 C CA . ILE B 1 105 ? 9.758 15.008 9.625 1 98.31 105 ILE B CA 1
ATOM 2676 C C . ILE B 1 105 ? 8.531 15.492 8.852 1 98.31 105 ILE B C 1
ATOM 2678 O O . ILE B 1 105 ? 8.062 14.812 7.938 1 98.31 105 ILE B O 1
ATOM 2682 N N . PHE B 1 106 ? 8.023 16.625 9.266 1 98.56 106 PHE B N 1
ATOM 2683 C CA . PHE B 1 106 ? 6.855 17.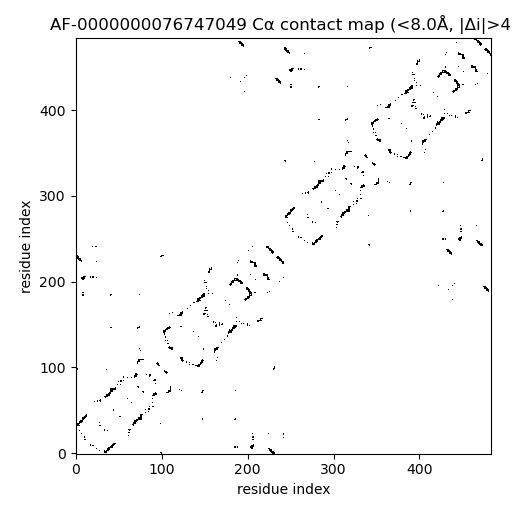219 8.625 1 98.56 106 PHE B CA 1
ATOM 2684 C C . PHE B 1 106 ? 7.258 18.328 7.676 1 98.56 106 PHE B C 1
ATOM 2686 O O . PHE B 1 106 ? 7.941 19.281 8.07 1 98.56 106 PHE B O 1
ATOM 2693 N N . LEU B 1 107 ? 6.816 18.234 6.402 1 98.19 107 LEU B N 1
ATOM 2694 C CA . LEU B 1 107 ? 7.137 19.234 5.395 1 98.19 107 LEU B CA 1
ATOM 2695 C C . LEU B 1 107 ? 5.898 20.031 5.012 1 98.19 107 LEU B C 1
ATOM 2697 O O . LEU B 1 107 ? 4.809 19.469 4.867 1 98.19 107 LEU B O 1
ATOM 2701 N N . ASP B 1 108 ? 6.117 21.297 4.836 1 98.25 108 ASP B N 1
ATOM 2702 C CA . ASP B 1 108 ? 5.047 22.172 4.367 1 98.25 108 ASP B CA 1
ATOM 2703 C C . ASP B 1 108 ? 5.117 22.359 2.852 1 98.25 108 ASP B C 1
ATOM 2705 O O . ASP B 1 108 ? 5.996 23.062 2.346 1 98.25 108 ASP B O 1
ATOM 2709 N N . SER B 1 109 ? 4.191 21.734 2.24 1 97.75 109 SER B N 1
ATOM 2710 C CA . SER B 1 109 ? 4.141 21.875 0.789 1 97.75 109 SER B CA 1
ATOM 2711 C C . SER B 1 109 ? 3.01 22.797 0.36 1 97.75 109 SER B C 1
ATOM 2713 O O . SER B 1 109 ? 2.57 22.766 -0.791 1 97.75 109 SER B O 1
ATOM 2715 N N . SER B 1 110 ? 2.506 23.656 1.233 1 95.88 110 SER B N 1
ATOM 2716 C CA . SER B 1 110 ? 1.317 24.453 0.973 1 95.88 110 SER B CA 1
ATOM 2717 C C . SER B 1 110 ? 1.676 25.75 0.245 1 95.88 110 SER B C 1
ATOM 2719 O O . SER B 1 110 ? 0.792 26.531 -0.115 1 95.88 110 SER B O 1
ATOM 2721 N N . GLN B 1 111 ? 2.955 25.938 -0.068 1 93.31 111 GLN B N 1
ATOM 2722 C CA . GLN B 1 111 ? 3.334 27.156 -0.777 1 93.31 111 GLN B CA 1
ATOM 2723 C C . GLN B 1 111 ? 2.838 27.125 -2.219 1 93.31 111 GLN B C 1
ATOM 2725 O O . GLN B 1 111 ? 2.84 26.078 -2.863 1 93.31 111 GLN B O 1
ATOM 2730 N N . LYS B 1 112 ? 2.488 28.297 -2.678 1 90.56 112 LYS B N 1
ATOM 2731 C CA . LYS B 1 112 ? 2.029 28.406 -4.059 1 90.56 112 LYS B CA 1
ATOM 2732 C C . LYS B 1 112 ? 3.172 28.156 -5.039 1 90.56 112 LYS B C 1
ATOM 2734 O O . LYS B 1 112 ? 4.297 28.609 -4.812 1 90.56 112 LYS B O 1
ATOM 2739 N N . PRO B 1 113 ? 2.791 27.516 -6.141 1 89.25 113 PRO B N 1
ATOM 2740 C CA . PRO B 1 113 ? 3.814 27.344 -7.176 1 89.25 113 PRO B CA 1
ATOM 2741 C C . PRO B 1 113 ? 4.305 28.672 -7.75 1 89.25 113 PRO B C 1
ATOM 2743 O O . PRO B 1 113 ? 3.584 29.672 -7.699 1 89.25 113 PRO B O 1
ATOM 2746 N N . ILE B 1 114 ? 5.504 28.688 -8.227 1 84.12 114 ILE B N 1
ATOM 2747 C CA . ILE B 1 114 ? 6.082 29.875 -8.828 1 84.12 114 ILE B CA 1
ATOM 2748 C C . ILE B 1 114 ? 5.645 29.984 -10.289 1 84.12 114 ILE B C 1
ATOM 2750 O O . ILE B 1 114 ? 5.371 31.078 -10.781 1 84.12 114 ILE B O 1
ATOM 2754 N N . ASP B 1 115 ? 5.648 28.797 -10.891 1 77 115 ASP B N 1
ATOM 2755 C CA . ASP B 1 115 ? 5.32 28.766 -12.312 1 77 115 ASP B CA 1
ATOM 2756 C C . ASP B 1 115 ? 3.807 28.766 -12.523 1 77 115 ASP B C 1
ATOM 2758 O O . ASP B 1 115 ? 3.082 28.047 -11.828 1 77 115 ASP B O 1
ATOM 2762 N N . ALA B 1 116 ? 3.369 29.672 -13.344 1 68.06 116 ALA B N 1
ATOM 2763 C CA . ALA B 1 116 ? 1.954 29.828 -13.672 1 68.06 116 ALA B CA 1
ATOM 2764 C C . ALA B 1 116 ? 1.4 28.547 -14.297 1 68.06 116 ALA B C 1
ATOM 2766 O O . ALA B 1 116 ? 0.185 28.391 -14.438 1 68.06 116 ALA B O 1
ATOM 2767 N N . GLN B 1 117 ? 2.303 27.609 -14.664 1 68.38 117 GLN B N 1
ATOM 2768 C CA . GLN B 1 117 ? 1.886 26.438 -15.406 1 68.38 117 GLN B CA 1
ATOM 2769 C C . GLN B 1 117 ? 1.229 25.406 -14.484 1 68.38 117 GLN B C 1
ATOM 2771 O O . GLN B 1 117 ? 0.524 24.5 -14.953 1 68.38 117 GLN B O 1
ATOM 2776 N N . HIS B 1 118 ? 1.394 25.734 -13.258 1 72.81 118 HIS B N 1
ATOM 2777 C CA . HIS B 1 118 ? 0.817 24.719 -12.383 1 72.81 118 HIS B CA 1
ATOM 2778 C C . HIS B 1 118 ? -0.594 25.109 -11.945 1 72.81 118 HIS B C 1
ATOM 2780 O O . HIS B 1 118 ? -0.819 26.219 -11.477 1 72.81 118 HIS B O 1
ATOM 2786 N N . PRO B 1 119 ? -1.505 24.094 -12.195 1 72.25 119 PRO B N 1
ATOM 2787 C CA . PRO B 1 119 ? -2.91 24.406 -11.922 1 72.25 119 PRO B CA 1
ATOM 2788 C C . PRO B 1 119 ? -3.199 24.562 -10.438 1 72.25 119 PRO B C 1
ATOM 2790 O O . PRO B 1 119 ? -2.338 24.281 -9.602 1 72.25 119 PRO B O 1
ATOM 2793 N N . LEU B 1 120 ? -4.371 24.953 -10.234 1 71.56 120 LEU B N 1
ATOM 2794 C CA . LEU B 1 120 ? -4.914 25.062 -8.883 1 71.56 120 LEU B CA 1
ATOM 2795 C C . LEU B 1 120 ? -4.84 23.719 -8.172 1 71.56 120 LEU B C 1
ATOM 2797 O O . LEU B 1 120 ? -5.09 22.672 -8.781 1 71.56 120 LEU B O 1
ATOM 2801 N N . GLY B 1 121 ? -4.207 23.75 -6.957 1 88 121 GLY B N 1
ATOM 2802 C CA . GLY B 1 121 ? -4.066 22.547 -6.145 1 88 121 GLY B CA 1
ATOM 2803 C C . GLY B 1 121 ? -2.627 22.094 -5.996 1 88 121 GLY B C 1
ATOM 2804 O O . GLY B 1 121 ? -2.312 21.297 -5.117 1 88 121 GLY B O 1
ATOM 2805 N N . SER B 1 122 ? -1.794 22.641 -6.867 1 91.44 122 SER B N 1
ATOM 2806 C CA . SER B 1 122 ? -0.377 22.312 -6.742 1 91.44 122 SER B CA 1
ATOM 2807 C C . SER B 1 122 ? 0.234 22.953 -5.504 1 91.44 122 SER B C 1
ATOM 2809 O O . SER B 1 122 ? -0.403 23.797 -4.859 1 91.44 122 SER B O 1
ATOM 2811 N N . GLY B 1 123 ? 1.399 22.469 -5.125 1 95.5 123 GLY B N 1
ATOM 2812 C CA . GLY B 1 123 ? 2.15 23.031 -4.012 1 95.5 123 GLY B CA 1
ATOM 2813 C C . GLY B 1 123 ? 3.641 23.125 -4.281 1 95.5 123 GLY B C 1
ATOM 2814 O O . GLY B 1 123 ? 4.098 22.797 -5.383 1 95.5 123 GLY B O 1
ATOM 2815 N N . ARG B 1 124 ? 4.277 23.625 -3.289 1 95.94 124 ARG B N 1
ATOM 2816 C CA . ARG B 1 124 ? 5.727 23.781 -3.369 1 95.94 124 ARG B CA 1
ATOM 2817 C C . ARG B 1 124 ? 6.352 23.828 -1.979 1 95.94 124 ARG B C 1
ATOM 2819 O O . ARG B 1 124 ? 5.73 24.297 -1.028 1 95.94 124 ARG B O 1
ATOM 2826 N N . ILE B 1 125 ? 7.504 23.266 -1.903 1 97.31 125 ILE B N 1
ATOM 2827 C CA . ILE B 1 125 ? 8.344 23.5 -0.732 1 97.31 125 ILE B CA 1
ATOM 2828 C C . ILE B 1 125 ? 9.359 24.594 -1.037 1 97.31 125 ILE B C 1
ATOM 2830 O O . ILE B 1 125 ? 10.164 24.469 -1.963 1 97.31 125 ILE B O 1
ATOM 2834 N N . ASP B 1 126 ? 9.312 25.609 -0.285 1 95.62 126 ASP B N 1
ATOM 2835 C CA . ASP B 1 126 ? 10.164 26.75 -0.613 1 95.62 126 ASP B CA 1
ATOM 2836 C C . ASP B 1 126 ? 11.594 26.531 -0.13 1 95.62 126 ASP B C 1
ATOM 2838 O O . ASP B 1 126 ? 11.898 25.5 0.467 1 95.62 126 ASP B O 1
ATOM 2842 N N . ASN B 1 127 ? 12.438 27.531 -0.42 1 95.94 127 ASN B N 1
ATOM 2843 C CA . ASN B 1 127 ? 13.859 27.391 -0.119 1 95.94 127 ASN B CA 1
ATOM 2844 C C . ASN B 1 127 ? 14.102 27.234 1.38 1 95.94 127 ASN B C 1
ATOM 2846 O O . ASN B 1 127 ? 15.008 26.516 1.796 1 95.94 127 ASN B O 1
ATOM 2850 N N . ARG B 1 128 ? 13.352 27.953 2.15 1 95.88 128 ARG B N 1
ATOM 2851 C CA . ARG B 1 128 ? 13.477 27.828 3.598 1 95.88 128 ARG B CA 1
ATOM 2852 C C . ARG B 1 128 ? 13.125 26.422 4.059 1 95.88 128 ARG B C 1
ATOM 2854 O O . ARG B 1 128 ? 13.82 25.828 4.891 1 95.88 128 ARG B O 1
ATOM 2861 N N . GLY B 1 129 ? 11.992 25.906 3.506 1 96.12 129 GLY B N 1
ATOM 2862 C CA . GLY B 1 129 ? 11.602 24.547 3.812 1 96.12 129 GLY B CA 1
ATOM 2863 C C . GLY B 1 129 ? 12.648 23.516 3.422 1 96.12 129 GLY B C 1
ATOM 2864 O O . GLY B 1 129 ? 12.914 22.578 4.172 1 96.12 129 GLY B O 1
ATOM 2865 N N . ILE B 1 130 ? 13.297 23.688 2.287 1 97.25 130 ILE B N 1
ATOM 2866 C CA . ILE B 1 130 ? 14.328 22.781 1.795 1 97.25 130 ILE B CA 1
ATOM 2867 C C . ILE B 1 130 ? 15.539 22.844 2.715 1 97.25 130 ILE B C 1
ATOM 2869 O O . ILE B 1 130 ? 16.109 21.797 3.064 1 97.25 130 ILE B O 1
ATOM 2873 N N . ALA B 1 131 ? 15.93 24.047 3.068 1 96.94 131 ALA B N 1
ATOM 2874 C CA . ALA B 1 131 ? 17.062 24.219 3.967 1 96.94 131 ALA B CA 1
ATOM 2875 C C . ALA B 1 131 ? 16.812 23.531 5.309 1 96.94 131 ALA B C 1
ATOM 2877 O O . ALA B 1 131 ? 17.688 22.844 5.848 1 96.94 131 ALA B O 1
ATOM 2878 N N . HIS B 1 132 ? 15.633 23.766 5.789 1 96 132 HIS B N 1
ATOM 2879 C CA . HIS B 1 132 ? 15.242 23.141 7.047 1 96 132 HIS B CA 1
ATOM 2880 C C . HIS B 1 132 ? 15.25 21.625 6.934 1 96 132 HIS B C 1
ATOM 2882 O O . HIS B 1 132 ? 15.734 20.938 7.836 1 96 132 HIS B O 1
ATOM 2888 N N . LEU B 1 133 ? 14.742 21.078 5.844 1 96.69 133 LEU B N 1
ATOM 2889 C CA . LEU B 1 133 ? 14.734 19.641 5.586 1 96.69 133 LEU B CA 1
ATOM 2890 C C . LEU B 1 133 ? 16.156 19.094 5.59 1 96.69 133 LEU B C 1
ATOM 2892 O O . LEU B 1 133 ? 16.438 18.094 6.27 1 96.69 133 LEU B O 1
ATOM 2896 N N . ARG B 1 134 ? 17.016 19.719 4.914 1 96.19 134 ARG B N 1
ATOM 2897 C CA . ARG B 1 134 ? 18.391 19.25 4.82 1 96.19 134 ARG B CA 1
ATOM 2898 C C . ARG B 1 134 ? 19.047 19.203 6.195 1 96.19 134 ARG B C 1
ATOM 2900 O O . ARG B 1 134 ? 19.781 18.266 6.508 1 96.19 134 ARG B O 1
ATOM 2907 N N . LYS B 1 135 ? 18.766 20.203 6.957 1 95.44 135 LYS B N 1
ATOM 2908 C CA . LYS B 1 135 ? 19.344 20.281 8.297 1 95.44 135 LYS B CA 1
ATOM 2909 C C . LYS B 1 135 ? 18.797 19.172 9.188 1 95.44 135 LYS B C 1
ATOM 2911 O O . LYS B 1 135 ? 19.562 18.516 9.914 1 95.44 135 LYS B O 1
ATOM 2916 N N . GLN B 1 136 ? 17.547 18.906 9.133 1 94.69 136 GLN B N 1
ATOM 2917 C CA . GLN B 1 136 ? 16.891 17.938 10.008 1 94.69 136 GLN B CA 1
ATOM 2918 C C . GLN B 1 136 ? 17.281 16.516 9.625 1 94.69 136 GLN B C 1
ATOM 2920 O O . GLN B 1 136 ? 17.531 15.68 10.492 1 94.69 136 GLN B O 1
ATOM 2925 N N . ILE B 1 137 ? 17.328 16.266 8.367 1 93.81 137 ILE B N 1
ATOM 2926 C CA . ILE B 1 137 ? 17.391 14.891 7.883 1 93.81 137 ILE B CA 1
ATOM 2927 C C . ILE B 1 137 ? 18.812 14.352 8.039 1 93.81 137 ILE B C 1
ATOM 2929 O O . ILE B 1 137 ? 19.016 13.141 8.18 1 93.81 137 ILE B O 1
ATOM 2933 N N . ARG B 1 138 ? 19.812 15.211 8.062 1 89.81 138 ARG B N 1
ATOM 2934 C CA . ARG B 1 138 ? 21.219 14.828 8.211 1 89.81 138 ARG B CA 1
ATOM 2935 C C . ARG B 1 138 ? 21.453 14.125 9.547 1 89.81 138 ARG B C 1
ATOM 2937 O O . ARG B 1 138 ? 22.344 13.289 9.664 1 89.81 138 ARG B O 1
ATOM 2944 N N . LYS B 1 139 ? 20.641 14.32 10.453 1 87.5 139 LYS B N 1
ATOM 2945 C CA . LYS B 1 139 ? 20.859 13.836 11.812 1 87.5 139 LYS B CA 1
ATOM 2946 C C . LYS B 1 139 ? 19.969 12.633 12.125 1 87.5 139 LYS B C 1
ATOM 2948 O O . LYS B 1 139 ? 19.875 12.203 13.273 1 87.5 139 LYS B O 1
ATOM 2953 N N . LYS B 1 140 ? 19.344 12.117 11.141 1 91.62 140 LYS B N 1
ATOM 2954 C CA . LYS B 1 140 ? 18.344 11.102 11.445 1 91.62 140 LYS B CA 1
ATOM 2955 C C . LYS B 1 140 ? 18.578 9.836 10.617 1 91.62 140 LYS B C 1
ATOM 2957 O O . LYS B 1 140 ? 19.047 9.914 9.484 1 91.62 140 LYS B O 1
ATOM 2962 N N . LYS B 1 141 ? 18.266 8.727 11.305 1 89.25 141 LYS B N 1
ATOM 2963 C CA . LYS B 1 141 ? 18.344 7.445 10.609 1 89.25 141 LYS B CA 1
ATOM 2964 C C . LYS B 1 141 ? 16.969 6.992 10.133 1 89.25 141 LYS B C 1
ATOM 2966 O O . LYS B 1 141 ? 16.094 6.691 10.945 1 89.25 141 LYS B O 1
ATOM 2971 N N . ASP B 1 142 ? 16.719 6.859 8.867 1 90.56 142 ASP B N 1
ATOM 2972 C CA . ASP B 1 142 ? 15.531 6.336 8.203 1 90.56 142 ASP B CA 1
ATOM 2973 C C . ASP B 1 142 ? 14.273 7.051 8.688 1 90.56 142 ASP B C 1
ATOM 2975 O O . ASP B 1 142 ? 13.297 6.406 9.078 1 90.56 142 ASP B O 1
ATOM 2979 N N . PRO B 1 143 ? 14.289 8.375 8.656 1 96.19 143 PRO B N 1
ATOM 2980 C CA . PRO B 1 143 ? 13.07 9.07 9.094 1 96.19 143 PRO B CA 1
ATOM 2981 C C . PRO B 1 143 ? 11.891 8.828 8.156 1 96.19 143 PRO B C 1
ATOM 2983 O O . PRO B 1 143 ? 12.078 8.477 6.992 1 96.19 143 PRO B O 1
ATOM 2986 N N . ILE B 1 144 ? 10.695 8.945 8.742 1 97.81 144 ILE B N 1
ATOM 2987 C CA . ILE B 1 144 ? 9.469 8.992 7.953 1 97.81 144 ILE B CA 1
ATOM 2988 C C . ILE B 1 144 ? 9.102 10.438 7.648 1 97.81 144 ILE B C 1
ATOM 2990 O O . ILE B 1 144 ? 9.062 11.281 8.555 1 97.81 144 ILE B O 1
ATOM 2994 N N . VAL B 1 145 ? 8.891 10.742 6.379 1 98.5 145 VAL B N 1
ATOM 2995 C CA . VAL B 1 145 ? 8.555 12.102 5.984 1 98.5 145 VAL B CA 1
ATOM 2996 C C . VAL B 1 145 ? 7.051 12.219 5.738 1 98.5 145 VAL B C 1
ATOM 2998 O O . VAL B 1 145 ? 6.457 11.359 5.09 1 98.5 145 VAL B O 1
ATOM 3001 N N . VAL B 1 146 ? 6.434 13.234 6.301 1 98.81 146 VAL B N 1
ATOM 3002 C CA . VAL B 1 146 ? 5.023 13.539 6.094 1 98.81 146 VAL B CA 1
ATOM 3003 C C . VAL B 1 146 ? 4.883 14.836 5.305 1 98.81 146 VAL B C 1
ATOM 3005 O O . VAL B 1 146 ? 5.426 15.875 5.699 1 98.81 146 VAL B O 1
ATOM 3008 N N . VAL B 1 147 ? 4.23 14.75 4.188 1 98.81 147 VAL B N 1
ATOM 3009 C CA . VAL B 1 147 ? 4.012 15.883 3.293 1 98.81 147 VAL B CA 1
ATOM 3010 C C . VAL B 1 147 ? 2.658 15.742 2.602 1 98.81 147 VAL B C 1
ATOM 3012 O O . VAL B 1 147 ? 2.211 14.633 2.318 1 98.81 147 VAL B O 1
ATOM 3015 N N . HIS B 1 148 ? 2.021 16.828 2.365 1 98.69 148 HIS B N 1
ATOM 3016 C CA . HIS B 1 148 ? 0.671 16.75 1.818 1 98.69 148 HIS B CA 1
ATOM 3017 C C . HIS B 1 148 ? 0.691 16.266 0.375 1 98.69 148 HIS B C 1
ATOM 3019 O O . HIS B 1 148 ? -0.036 15.328 0.022 1 98.69 148 HIS B O 1
ATOM 3025 N N . HIS B 1 149 ? 1.56 16.906 -0.422 1 98.31 149 HIS B N 1
ATOM 3026 C CA . HIS B 1 149 ? 1.645 16.562 -1.837 1 98.31 149 HIS B CA 1
ATOM 3027 C C . HIS B 1 149 ? 2.576 15.375 -2.061 1 98.31 149 HIS B C 1
ATOM 3029 O O . HIS B 1 149 ? 3.68 15.336 -1.512 1 98.31 149 HIS B O 1
ATOM 3035 N N . PRO B 1 150 ? 2.162 14.43 -2.918 1 97.94 150 PRO B N 1
ATOM 3036 C CA . PRO B 1 150 ? 3.059 13.32 -3.242 1 97.94 150 PRO B CA 1
ATOM 3037 C C . PRO B 1 150 ? 4.395 13.789 -3.818 1 97.94 150 PRO B C 1
ATOM 3039 O O . PRO B 1 150 ? 4.426 14.711 -4.633 1 97.94 150 PRO B O 1
ATOM 3042 N N . VAL B 1 151 ? 5.469 13.125 -3.371 1 98 151 VAL B N 1
ATOM 3043 C CA . VAL B 1 151 ? 6.785 13.414 -3.928 1 98 151 VAL B CA 1
ATOM 3044 C C . VAL B 1 151 ? 7.051 12.5 -5.121 1 98 151 VAL B C 1
ATOM 3046 O O . VAL B 1 151 ? 7.934 12.781 -5.938 1 98 151 VAL B O 1
ATOM 3049 N N . ILE B 1 152 ? 6.434 11.328 -5.133 1 97.25 152 ILE B N 1
ATOM 3050 C CA . ILE B 1 152 ? 6.355 10.453 -6.297 1 97.25 152 ILE B CA 1
ATOM 3051 C C . ILE B 1 152 ? 5 10.617 -6.977 1 97.25 152 ILE B C 1
ATOM 3053 O O . ILE B 1 152 ? 3.955 10.391 -6.355 1 97.25 152 ILE B O 1
ATOM 3057 N N . ARG B 1 153 ? 4.988 11.031 -8.211 1 95 153 ARG B N 1
ATOM 3058 C CA . ARG B 1 153 ? 3.719 11.25 -8.898 1 95 153 ARG B CA 1
ATOM 3059 C C . ARG B 1 153 ? 2.977 9.938 -9.109 1 95 153 ARG B C 1
ATOM 3061 O O . ARG B 1 153 ? 3.533 8.984 -9.664 1 95 153 ARG B O 1
ATOM 3068 N N . VAL B 1 154 ? 1.716 9.922 -8.664 1 93.81 154 VAL B N 1
ATOM 3069 C CA . VAL B 1 154 ? 0.884 8.727 -8.773 1 93.81 154 VAL B CA 1
ATOM 3070 C C . VAL B 1 154 ? -0.527 9.117 -9.203 1 93.81 154 VAL B C 1
ATOM 3072 O O . VAL B 1 154 ? -0.886 10.297 -9.188 1 93.81 154 VAL B O 1
ATOM 3075 N N . GLY B 1 155 ? -1.321 8.07 -9.656 1 90.56 155 GLY B N 1
ATOM 3076 C CA . GLY B 1 155 ? -2.713 8.289 -10.016 1 90.56 155 GLY B CA 1
ATOM 3077 C C . GLY B 1 155 ? -2.898 8.711 -11.461 1 90.56 155 GLY B C 1
ATOM 3078 O O . GLY B 1 155 ? -2.021 8.484 -12.297 1 90.56 155 GLY B O 1
ATOM 3079 N N . SER B 1 156 ? -4.055 9.258 -11.727 1 89.88 156 SER B N 1
ATOM 3080 C CA . SER B 1 156 ? -4.441 9.68 -13.07 1 89.88 156 SER B CA 1
ATOM 3081 C C . SER B 1 156 ? -3.586 10.852 -13.555 1 89.88 156 SER B C 1
ATOM 3083 O O . SER B 1 156 ? -2.939 11.523 -12.75 1 89.88 156 SER B O 1
ATOM 3085 N N . GLU B 1 157 ? -3.631 11.117 -14.812 1 89.25 157 GLU B N 1
ATOM 3086 C CA . GLU B 1 157 ? -2.803 12.164 -15.398 1 89.25 157 GLU B CA 1
ATOM 3087 C C . GLU B 1 157 ? -3.18 13.539 -14.852 1 89.25 157 GLU B C 1
ATOM 3089 O O . GLU B 1 157 ? -2.309 14.383 -14.617 1 89.25 157 GLU B O 1
ATOM 3094 N N . TRP B 1 158 ? -4.449 13.742 -14.656 1 88.88 158 TRP B N 1
ATOM 3095 C CA . TRP B 1 158 ? -4.855 15.031 -14.109 1 88.88 158 TRP B CA 1
ATOM 3096 C C . TRP B 1 158 ? -4.34 15.203 -12.68 1 88.88 158 TRP B C 1
ATOM 3098 O O . TRP B 1 158 ? -3.996 16.312 -12.266 1 88.88 158 TRP B O 1
ATOM 3108 N N . MET B 1 159 ? -4.305 14.133 -11.906 1 88.5 159 MET B N 1
ATOM 3109 C CA . MET B 1 159 ? -3.748 14.188 -10.555 1 88.5 159 MET B CA 1
ATOM 3110 C C . MET B 1 159 ? -2.254 14.492 -10.602 1 88.5 159 MET B C 1
ATOM 3112 O O . MET B 1 159 ? -1.76 15.297 -9.812 1 88.5 159 MET B O 1
ATOM 3116 N N . LYS B 1 160 ? -1.579 13.914 -11.547 1 88.62 160 LYS B N 1
ATOM 3117 C CA . LYS B 1 160 ? -0.142 14.133 -11.688 1 88.62 160 LYS B CA 1
ATOM 3118 C C . LYS B 1 160 ? 0.157 15.578 -12.086 1 88.62 160 LYS B C 1
ATOM 3120 O O . LYS B 1 160 ? 1.265 16.062 -11.867 1 88.62 160 LYS B O 1
ATOM 3125 N N . ALA B 1 161 ? -0.879 16.25 -12.633 1 86.44 161 ALA B N 1
ATOM 3126 C CA . ALA B 1 161 ? -0.717 17.641 -13.055 1 86.44 161 ALA B CA 1
ATOM 3127 C C . ALA B 1 161 ? -0.781 18.594 -11.867 1 86.44 161 ALA B C 1
ATOM 3129 O O . ALA B 1 161 ? -0.162 19.656 -11.883 1 86.44 161 ALA B O 1
ATOM 3130 N N . ILE B 1 162 ? -1.54 18.266 -10.828 1 87.56 162 ILE B N 1
ATOM 3131 C CA . ILE B 1 162 ? -1.634 19.094 -9.641 1 87.56 162 ILE B CA 1
ATOM 3132 C C . ILE B 1 162 ? -0.681 18.578 -8.562 1 87.56 162 ILE B C 1
ATOM 3134 O O . ILE B 1 162 ? -1.103 18.281 -7.445 1 87.56 162 ILE B O 1
ATOM 3138 N N . CYS B 1 163 ? 0.538 18.688 -8.828 1 87.5 163 CYS B N 1
ATOM 3139 C CA . CYS B 1 163 ? 1.603 18 -8.102 1 87.5 163 CYS B CA 1
ATOM 3140 C C . CYS B 1 163 ? 2.408 19 -7.262 1 87.5 163 CYS B C 1
ATOM 3142 O O . CYS B 1 163 ? 2.131 20.188 -7.277 1 87.5 163 CYS B O 1
ATOM 3144 N N . LEU B 1 164 ? 3.35 18.453 -6.523 1 95.12 164 LEU B N 1
ATOM 3145 C CA . LEU B 1 164 ? 4.434 19.25 -5.945 1 95.12 164 LEU B CA 1
ATOM 3146 C C . LEU B 1 164 ? 5.387 19.734 -7.035 1 95.12 164 LEU B C 1
ATOM 3148 O O . LEU B 1 164 ? 6.031 18.922 -7.711 1 95.12 164 LEU B O 1
ATOM 3152 N N . GLU B 1 165 ? 5.41 20.984 -7.203 1 94.12 165 GLU B N 1
ATOM 3153 C CA . GLU B 1 165 ? 6.148 21.594 -8.305 1 94.12 165 GLU B CA 1
ATOM 3154 C C . GLU B 1 165 ? 7.598 21.109 -8.336 1 94.12 165 GLU B C 1
ATOM 3156 O O . GLU B 1 165 ? 8.133 20.812 -9.398 1 94.12 165 GLU B O 1
ATOM 3161 N N . ASN B 1 166 ? 8.188 21.078 -7.191 1 96 166 ASN B N 1
ATOM 3162 C CA . ASN B 1 166 ? 9.586 20.672 -7.121 1 96 166 ASN B CA 1
ATOM 3163 C C . ASN B 1 166 ? 9.727 19.266 -6.551 1 96 166 ASN B C 1
ATOM 3165 O O . ASN B 1 166 ? 10.617 19 -5.734 1 96 166 ASN B O 1
ATOM 3169 N N . ASP B 1 167 ? 8.781 18.344 -6.977 1 96.31 167 ASP B N 1
ATOM 3170 C CA . ASP B 1 167 ? 8.734 16.969 -6.496 1 96.31 167 ASP B CA 1
ATOM 3171 C C . ASP B 1 167 ? 10.047 16.234 -6.777 1 96.31 167 ASP B C 1
ATOM 3173 O O . ASP B 1 167 ? 10.586 15.562 -5.902 1 96.31 167 ASP B O 1
ATOM 3177 N N . GLN B 1 168 ? 10.656 16.453 -7.965 1 96.44 168 GLN B N 1
ATOM 3178 C CA . GLN B 1 168 ? 11.891 15.758 -8.32 1 96.44 168 GLN B CA 1
ATOM 3179 C C . GLN B 1 168 ? 13.039 16.172 -7.398 1 96.44 168 GLN B C 1
ATOM 3181 O O . GLN B 1 168 ? 13.82 15.328 -6.949 1 96.44 168 GLN B O 1
ATOM 3186 N N . GLN B 1 169 ? 13.117 17.438 -7.16 1 97.38 169 GLN B N 1
ATOM 3187 C CA . GLN B 1 169 ? 14.148 17.953 -6.266 1 97.38 169 GLN B CA 1
ATOM 3188 C C . GLN B 1 169 ? 14 17.375 -4.859 1 97.38 169 GLN B C 1
ATOM 3190 O O . GLN B 1 169 ? 14.977 16.906 -4.27 1 97.38 169 GLN B O 1
ATOM 3195 N N . ILE B 1 170 ? 12.82 17.438 -4.359 1 98.12 170 ILE B N 1
ATOM 3196 C CA . ILE B 1 170 ? 12.555 16.953 -3.01 1 98.12 170 ILE B CA 1
ATOM 3197 C C . ILE B 1 170 ? 12.82 15.453 -2.943 1 98.12 170 ILE B C 1
ATOM 3199 O O . ILE B 1 170 ? 13.477 14.969 -2.016 1 98.12 170 ILE B O 1
ATOM 3203 N N . PHE B 1 171 ? 12.406 14.719 -3.979 1 98.19 171 PHE B N 1
ATOM 3204 C CA . PHE B 1 171 ? 12.625 13.281 -4.023 1 98.19 171 PHE B CA 1
ATOM 3205 C C . PHE B 1 171 ? 14.117 12.961 -3.963 1 98.19 171 PHE B C 1
ATOM 3207 O O . PHE B 1 171 ? 14.531 12.078 -3.213 1 98.19 171 PHE B O 1
ATOM 3214 N N . ASN B 1 172 ? 14.852 13.641 -4.715 1 97.75 172 ASN B N 1
ATOM 3215 C CA . ASN B 1 172 ? 16.297 13.406 -4.746 1 97.75 172 ASN B CA 1
ATOM 3216 C C . ASN B 1 172 ? 16.922 13.656 -3.383 1 97.75 172 ASN B C 1
ATOM 3218 O O . ASN B 1 172 ? 17.797 12.898 -2.949 1 97.75 172 ASN B O 1
ATOM 3222 N N . ILE B 1 173 ? 16.5 14.695 -2.729 1 97.56 173 ILE B N 1
ATOM 3223 C CA . ILE B 1 173 ? 17.016 15 -1.396 1 97.56 173 ILE B CA 1
ATOM 3224 C C . ILE B 1 173 ? 16.672 13.859 -0.44 1 97.56 173 ILE B C 1
ATOM 3226 O O . ILE B 1 173 ? 17.531 13.398 0.316 1 97.56 173 ILE B O 1
ATOM 3230 N N . LEU B 1 174 ? 15.422 13.391 -0.488 1 97.31 174 LEU B N 1
ATOM 3231 C CA . LEU B 1 174 ? 14.977 12.328 0.406 1 97.31 174 LEU B CA 1
ATOM 3232 C C . LEU B 1 174 ? 15.75 11.039 0.144 1 97.31 174 LEU B C 1
ATOM 3234 O O . LEU B 1 174 ? 16.297 10.43 1.073 1 97.31 174 LEU B O 1
ATOM 3238 N N . LYS B 1 175 ? 15.836 10.664 -1.089 1 94.25 175 LYS B N 1
ATOM 3239 C CA . LYS B 1 175 ? 16.531 9.438 -1.486 1 94.25 175 LYS B CA 1
ATOM 3240 C C . LYS B 1 175 ? 17.984 9.453 -1.027 1 94.25 175 LYS B C 1
ATOM 3242 O O . LYS B 1 175 ? 18.453 8.484 -0.427 1 94.25 175 LYS B O 1
ATOM 3247 N N . GLN B 1 176 ? 18.625 10.539 -1.218 1 94.94 176 GLN B N 1
ATOM 3248 C CA . GLN B 1 176 ? 20.047 10.664 -0.902 1 94.94 176 GLN B CA 1
ATOM 3249 C C . GLN B 1 176 ? 20.281 10.672 0.606 1 94.94 176 GLN B C 1
ATOM 3251 O O . GLN B 1 176 ? 21.375 10.328 1.075 1 94.94 176 GLN B O 1
ATOM 3256 N N . SER B 1 177 ? 19.25 11.039 1.312 1 95 177 SER B N 1
ATOM 3257 C CA . SER B 1 177 ? 19.406 11.164 2.76 1 95 177 SER B CA 1
ATOM 3258 C C . SER B 1 177 ? 18.953 9.891 3.471 1 95 177 SER B C 1
ATOM 3260 O O . SER B 1 177 ? 18.891 9.852 4.699 1 95 177 SER B O 1
ATOM 3262 N N . GLY B 1 178 ? 18.531 8.898 2.754 1 91.06 178 GLY B N 1
ATOM 3263 C CA . GLY B 1 178 ? 18.219 7.602 3.344 1 91.06 178 GLY B CA 1
ATOM 3264 C C . GLY B 1 178 ? 16.766 7.473 3.762 1 91.06 178 GLY B C 1
ATOM 3265 O O . GLY B 1 178 ? 16.406 6.559 4.508 1 91.06 178 GLY B O 1
ATOM 3266 N N . VAL B 1 179 ? 15.938 8.375 3.314 1 94.94 179 VAL B N 1
ATOM 3267 C CA . VAL B 1 179 ? 14.508 8.25 3.58 1 94.94 179 VAL B CA 1
ATOM 3268 C C . VAL B 1 179 ? 13.938 7.066 2.805 1 94.94 179 VAL B C 1
ATOM 3270 O O . VAL B 1 179 ? 14.219 6.898 1.615 1 94.94 179 VAL B O 1
ATOM 3273 N N . ARG B 1 180 ? 13.109 6.246 3.541 1 94.31 180 ARG B N 1
ATOM 3274 C CA . ARG B 1 180 ? 12.531 5.07 2.898 1 94.31 180 ARG B CA 1
ATOM 3275 C C . ARG B 1 180 ? 11.016 5.168 2.842 1 94.31 180 ARG B C 1
ATOM 3277 O O . ARG B 1 180 ? 10.367 4.445 2.08 1 94.31 180 ARG B O 1
ATOM 3284 N N . GLU B 1 181 ? 10.445 6.059 3.668 1 97.62 181 GLU B N 1
ATOM 3285 C CA . GLU B 1 181 ? 8.992 6.125 3.791 1 97.62 181 GLU B CA 1
ATOM 3286 C C . GLU B 1 181 ? 8.5 7.566 3.742 1 97.62 181 GLU B C 1
ATOM 3288 O O . GLU B 1 181 ? 9.047 8.438 4.418 1 97.62 181 GLU B O 1
ATOM 3293 N N . VAL B 1 182 ? 7.469 7.773 2.902 1 98.5 182 VAL B N 1
ATOM 3294 C CA . VAL B 1 182 ? 6.789 9.062 2.795 1 98.5 182 VAL B CA 1
ATOM 3295 C C . VAL B 1 182 ? 5.285 8.867 2.965 1 98.5 182 VAL B C 1
ATOM 3297 O O . VAL B 1 182 ? 4.695 7.973 2.352 1 98.5 182 VAL B O 1
ATOM 3300 N N . ILE B 1 183 ? 4.676 9.641 3.816 1 98.81 183 ILE B N 1
ATOM 3301 C CA . ILE B 1 183 ? 3.232 9.656 4.023 1 98.81 183 ILE B CA 1
ATOM 3302 C C . ILE B 1 183 ? 2.646 10.938 3.432 1 98.81 183 ILE B C 1
ATOM 3304 O O . ILE B 1 183 ? 3.143 12.039 3.697 1 98.81 183 ILE B O 1
ATOM 3308 N N . CYS B 1 184 ? 1.604 10.75 2.582 1 98.69 184 CYS B N 1
ATOM 3309 C CA . CYS B 1 184 ? 1.06 11.945 1.947 1 98.69 184 CYS B CA 1
ATOM 3310 C C . CYS B 1 184 ? -0.445 11.82 1.743 1 98.69 184 CYS B C 1
ATOM 3312 O O . CYS B 1 184 ? -1.045 10.812 2.127 1 98.69 184 CYS B O 1
ATOM 3314 N N . GLY B 1 185 ? -1.082 12.945 1.315 1 98.25 185 GLY B N 1
ATOM 3315 C CA . GLY B 1 185 ? -2.479 13.023 0.918 1 98.25 185 GLY B CA 1
ATOM 3316 C C . GLY B 1 185 ? -2.68 13.648 -0.449 1 98.25 185 GLY B C 1
ATOM 3317 O O . GLY B 1 185 ? -2.031 13.25 -1.419 1 98.25 185 GLY B O 1
ATOM 3318 N N . HIS B 1 186 ? -3.596 14.445 -0.628 1 97.62 186 HIS B N 1
ATOM 3319 C CA . HIS B 1 186 ? -3.818 15.297 -1.789 1 97.62 186 HIS B CA 1
ATOM 3320 C C . HIS B 1 186 ? -4.555 14.547 -2.893 1 97.62 186 HIS B C 1
ATOM 3322 O O . HIS B 1 186 ? -5.504 15.07 -3.48 1 97.62 186 HIS B O 1
ATOM 3328 N N . GLY B 1 187 ? -4.223 13.336 -3.111 1 96.56 187 GLY B N 1
ATOM 3329 C CA . GLY B 1 187 ? -4.789 12.578 -4.215 1 96.56 187 GLY B CA 1
ATOM 3330 C C . GLY B 1 187 ? -6.086 11.883 -3.855 1 96.56 187 GLY B C 1
ATOM 3331 O O . GLY B 1 187 ? -6.77 11.344 -4.727 1 96.56 187 GLY B O 1
ATOM 3332 N N . HIS B 1 188 ? -6.516 11.828 -2.635 1 97.5 188 HIS B N 1
ATOM 3333 C CA . HIS B 1 188 ? -7.797 11.352 -2.127 1 97.5 188 HIS B CA 1
ATOM 3334 C C . HIS B 1 188 ? -8.008 9.875 -2.457 1 97.5 188 HIS B C 1
ATOM 3336 O O . HIS B 1 188 ? -9.133 9.453 -2.74 1 97.5 188 HIS B O 1
ATOM 3342 N N . ASP B 1 189 ? -6.988 9.148 -2.586 1 95.94 189 ASP B N 1
ATOM 3343 C CA . ASP B 1 189 ? -7.051 7.719 -2.879 1 95.94 189 ASP B CA 1
ATOM 3344 C C . ASP B 1 189 ? -5.973 6.953 -2.115 1 95.94 189 ASP B C 1
ATOM 3346 O O . ASP B 1 189 ? -4.934 7.52 -1.763 1 95.94 189 ASP B O 1
ATOM 3350 N N . HIS B 1 190 ? -6.312 5.652 -1.872 1 96.12 190 HIS B N 1
ATOM 3351 C CA . HIS B 1 190 ? -5.332 4.789 -1.22 1 96.12 190 HIS B CA 1
ATOM 3352 C C . HIS B 1 190 ? -4.367 4.184 -2.234 1 96.12 190 HIS B C 1
ATOM 3354 O O . HIS B 1 190 ? -4.688 3.191 -2.889 1 96.12 190 HIS B O 1
ATOM 3360 N N . ILE B 1 191 ? -3.191 4.781 -2.379 1 96.25 191 ILE B N 1
ATOM 3361 C CA . ILE B 1 191 ? -2.188 4.34 -3.34 1 96.25 191 ILE B CA 1
ATOM 3362 C C . ILE B 1 191 ? -0.83 4.227 -2.652 1 96.25 191 ILE B C 1
ATOM 3364 O O . ILE B 1 191 ? -0.398 5.152 -1.961 1 96.25 191 ILE B O 1
ATOM 3368 N N . THR B 1 192 ? -0.202 3.08 -2.824 1 97.75 192 THR B N 1
ATOM 3369 C CA . THR B 1 192 ? 1.184 2.916 -2.4 1 97.75 192 THR B CA 1
ATOM 3370 C C . THR B 1 192 ? 2.109 2.797 -3.607 1 97.75 192 THR B C 1
ATOM 3372 O O . THR B 1 192 ? 1.787 2.107 -4.578 1 97.75 192 THR B O 1
ATOM 3375 N N . CYS B 1 193 ? 3.215 3.535 -3.578 1 97.12 193 CYS B N 1
ATOM 3376 C CA . CYS B 1 193 ? 4.188 3.527 -4.664 1 97.12 193 CYS B CA 1
ATOM 3377 C C . CYS B 1 193 ? 5.609 3.449 -4.125 1 97.12 193 CYS B C 1
ATOM 3379 O O . CYS B 1 193 ? 5.961 4.164 -3.186 1 97.12 193 CYS B O 1
ATOM 3381 N N . THR B 1 194 ? 6.391 2.537 -4.723 1 96.19 194 THR B N 1
ATOM 3382 C CA . THR B 1 194 ? 7.812 2.48 -4.41 1 96.19 194 THR B CA 1
ATOM 3383 C C . THR B 1 194 ? 8.648 2.875 -5.625 1 96.19 194 THR B C 1
ATOM 3385 O O . THR B 1 194 ? 8.398 2.406 -6.734 1 96.19 194 THR B O 1
ATOM 3388 N N . LYS B 1 195 ? 9.531 3.791 -5.418 1 95.38 195 LYS B N 1
ATOM 3389 C CA . LYS B 1 195 ? 10.477 4.25 -6.43 1 95.38 195 LYS B CA 1
ATOM 3390 C C . LYS B 1 195 ? 11.891 4.336 -5.863 1 95.38 195 LYS B C 1
ATOM 3392 O O . LYS B 1 195 ? 12.141 5.094 -4.922 1 95.38 195 LYS B O 1
ATOM 3397 N N . GLU B 1 196 ? 12.805 3.521 -6.43 1 90.81 196 GLU B N 1
ATOM 3398 C CA . GLU B 1 196 ? 14.219 3.551 -6.07 1 90.81 196 GLU B CA 1
ATOM 3399 C C . GLU B 1 196 ? 14.406 3.439 -4.562 1 90.81 196 GLU B C 1
ATOM 3401 O O . GLU B 1 196 ? 15.172 4.199 -3.969 1 90.81 196 GLU B O 1
ATOM 3406 N N . GLY B 1 197 ? 13.594 2.637 -3.986 1 89.56 197 GLY B N 1
ATOM 3407 C CA . GLY B 1 197 ? 13.781 2.303 -2.582 1 89.56 197 GLY B CA 1
ATOM 3408 C C . GLY B 1 197 ? 12.969 3.178 -1.647 1 89.56 197 GLY B C 1
ATOM 3409 O O . GLY B 1 197 ? 12.969 2.961 -0.433 1 89.56 197 GLY B O 1
ATOM 3410 N N . VAL B 1 198 ? 12.266 4.176 -2.158 1 95.5 198 VAL B N 1
ATOM 3411 C CA . VAL B 1 198 ? 11.406 5.035 -1.348 1 95.5 198 VAL B CA 1
ATOM 3412 C C . VAL B 1 198 ? 9.945 4.637 -1.549 1 95.5 198 VAL B C 1
ATOM 3414 O O . VAL B 1 198 ? 9.469 4.559 -2.684 1 95.5 198 VAL B O 1
ATOM 3417 N N . THR B 1 199 ? 9.273 4.336 -0.438 1 97.88 199 THR B N 1
ATOM 3418 C CA . THR B 1 199 ? 7.867 3.967 -0.507 1 97.88 199 THR B CA 1
ATOM 3419 C C . THR B 1 199 ? 6.984 5.109 -0.012 1 97.88 199 THR B C 1
ATOM 3421 O O . THR B 1 199 ? 7.195 5.633 1.083 1 97.88 199 THR B O 1
ATOM 3424 N N . GLN B 1 200 ? 6.059 5.48 -0.857 1 98.31 200 GLN B N 1
ATOM 3425 C CA . GLN B 1 200 ? 5.105 6.547 -0.565 1 98.31 200 GLN B CA 1
ATOM 3426 C C . GLN B 1 200 ? 3.707 5.98 -0.323 1 98.31 200 GLN B C 1
ATOM 3428 O O . GLN B 1 200 ? 3.199 5.199 -1.13 1 98.31 200 GLN B O 1
ATOM 3433 N N . TYR B 1 201 ? 3.146 6.391 0.824 1 98.56 201 TYR B N 1
ATOM 3434 C CA . TYR B 1 201 ? 1.793 6.004 1.209 1 98.56 201 TYR B CA 1
ATOM 3435 C C . TYR B 1 201 ? 0.833 7.184 1.086 1 98.56 201 TYR B C 1
ATOM 3437 O O . TYR B 1 201 ? 0.889 8.125 1.884 1 98.56 201 TYR B O 1
ATOM 3445 N N . MET B 1 202 ? -0.044 7.125 0.108 1 98.19 202 MET B N 1
ATOM 3446 C CA . MET B 1 202 ? -1.049 8.172 -0.067 1 98.19 202 MET B CA 1
ATOM 3447 C C . MET B 1 202 ? -2.379 7.754 0.555 1 98.19 202 MET B C 1
ATOM 3449 O O . MET B 1 202 ? -2.832 6.625 0.367 1 98.19 202 MET B O 1
ATOM 3453 N N . ALA B 1 203 ? -2.967 8.672 1.219 1 98.19 203 ALA B N 1
ATOM 3454 C CA . ALA B 1 203 ? -4.211 8.367 1.921 1 98.19 203 ALA B CA 1
ATOM 3455 C C . ALA B 1 203 ? -5.426 8.742 1.072 1 98.19 203 ALA B C 1
ATOM 3457 O O . ALA B 1 203 ? -5.363 9.672 0.267 1 98.19 203 ALA B O 1
ATOM 3458 N N . PRO B 1 204 ? -6.527 7.961 1.332 1 97.69 204 PRO B N 1
ATOM 3459 C CA . PRO B 1 204 ? -7.805 8.516 0.88 1 97.69 204 PRO B CA 1
ATOM 3460 C C . PRO B 1 204 ? -8.203 9.773 1.651 1 97.69 204 PRO B C 1
ATOM 3462 O O . PRO B 1 204 ? -7.496 10.195 2.57 1 97.69 204 PRO B O 1
ATOM 3465 N N . ALA B 1 205 ? -9.266 10.414 1.232 1 98.44 205 ALA B N 1
ATOM 3466 C CA . ALA B 1 205 ? -9.797 11.609 1.881 1 98.44 205 ALA B CA 1
ATOM 3467 C C . ALA B 1 205 ? -11.047 11.289 2.693 1 98.44 205 ALA B C 1
ATOM 3469 O O . ALA B 1 205 ? -11.711 10.281 2.447 1 98.44 205 ALA B O 1
ATOM 3470 N N . THR B 1 206 ? -11.32 12.117 3.676 1 98.44 206 THR B N 1
ATOM 3471 C CA . THR B 1 206 ? -12.594 11.977 4.367 1 98.44 206 THR B CA 1
ATOM 3472 C C . THR B 1 206 ? -13.68 12.797 3.678 1 98.44 206 THR B C 1
ATOM 3474 O O . THR B 1 206 ? -14.875 12.555 3.883 1 98.44 206 THR B O 1
ATOM 3477 N N . ALA B 1 207 ? -13.297 13.781 2.893 1 97.69 207 ALA B N 1
ATOM 3478 C CA . ALA B 1 207 ? -14.297 14.648 2.273 1 97.69 207 ALA B CA 1
ATOM 3479 C C . ALA B 1 207 ? -15 13.938 1.121 1 97.69 207 ALA B C 1
ATOM 3481 O O . ALA B 1 207 ? -16.234 13.805 1.122 1 97.69 207 ALA B O 1
ATOM 3482 N N . TYR B 1 208 ? -14.273 13.609 0.1 1 96.69 208 TYR B N 1
ATOM 3483 C CA . TYR B 1 208 ? -14.664 12.836 -1.076 1 96.69 208 TYR B CA 1
ATOM 3484 C C . TYR B 1 208 ? -13.461 12.156 -1.708 1 96.69 208 TYR B C 1
ATOM 3486 O O . TYR B 1 208 ? -12.328 12.633 -1.581 1 96.69 208 TYR B O 1
ATOM 3494 N N . GLY B 1 209 ? -13.703 11.039 -2.307 1 96.06 209 GLY B N 1
ATOM 3495 C CA . GLY B 1 209 ? -12.617 10.312 -2.938 1 96.06 209 GLY B CA 1
ATOM 3496 C C . GLY B 1 209 ? -12.445 10.648 -4.406 1 96.06 209 GLY B C 1
ATOM 3497 O O . GLY B 1 209 ? -13.273 11.352 -4.988 1 96.06 209 GLY B O 1
ATOM 3498 N N . PHE B 1 210 ? -11.312 10.281 -4.922 1 94.5 210 PHE B N 1
ATOM 3499 C CA . PHE B 1 210 ? -11.07 10.18 -6.355 1 94.5 210 PHE B CA 1
ATOM 3500 C C . PHE B 1 210 ? -10.82 8.734 -6.762 1 94.5 210 PHE B C 1
ATOM 3502 O O . PHE B 1 210 ? -10.188 7.98 -6.023 1 94.5 210 PHE B O 1
ATOM 3509 N N . ASP B 1 211 ? -11.336 8.406 -7.902 1 89.12 211 ASP B N 1
ATOM 3510 C CA . ASP B 1 211 ? -11.016 7.125 -8.523 1 89.12 211 ASP B CA 1
ATOM 3511 C C . ASP B 1 211 ? -9.969 7.301 -9.625 1 89.12 211 ASP B C 1
ATOM 3513 O O . ASP B 1 211 ? -10.305 7.672 -10.758 1 89.12 211 ASP B O 1
ATOM 3517 N N . HIS B 1 212 ? -8.766 6.914 -9.336 1 90 212 HIS B N 1
ATOM 3518 C CA . HIS B 1 212 ? -7.664 7.172 -10.25 1 90 212 HIS B CA 1
ATOM 3519 C C . HIS B 1 212 ? -7.543 6.074 -11.297 1 90 212 HIS B C 1
ATOM 3521 O O . HIS B 1 212 ? -6.672 6.129 -12.172 1 90 212 HIS B O 1
ATOM 3527 N N . SER B 1 213 ? -8.414 5.102 -11.242 1 79.12 213 SER B N 1
ATOM 3528 C CA . SER B 1 213 ? -8.422 4.07 -12.273 1 79.12 213 SER B CA 1
ATOM 3529 C C . SER B 1 213 ? -9.102 4.566 -13.547 1 79.12 213 SER B C 1
ATOM 3531 O O . SER B 1 213 ? -8.977 3.947 -14.609 1 79.12 213 SER B O 1
ATOM 3533 N N . ILE B 1 214 ? -9.852 5.613 -13.375 1 82.69 214 ILE B N 1
ATOM 3534 C CA . ILE B 1 214 ? -10.5 6.258 -14.508 1 82.69 214 ILE B CA 1
ATOM 3535 C C . ILE B 1 214 ? -9.727 7.512 -14.906 1 82.69 214 ILE B C 1
ATOM 3537 O O . ILE B 1 214 ? -9.328 8.297 -14.039 1 82.69 214 ILE B O 1
ATOM 3541 N N . PRO B 1 215 ? -9.539 7.723 -16.172 1 86.19 215 PRO B N 1
ATOM 3542 C CA . PRO B 1 215 ? -8.68 8.82 -16.625 1 86.19 215 PRO B CA 1
ATOM 3543 C C . PRO B 1 215 ? -9.297 10.195 -16.391 1 86.19 215 PRO B C 1
ATOM 3545 O O . PRO B 1 215 ? -8.57 11.18 -16.203 1 86.19 215 PRO B O 1
ATOM 3548 N N . GLU B 1 216 ? -10.625 10.273 -16.344 1 90.25 216 GLU B N 1
ATOM 3549 C CA . GLU B 1 216 ? -11.312 11.555 -16.203 1 90.25 216 GLU B CA 1
ATOM 3550 C C . GLU B 1 216 ? -11.43 11.961 -14.734 1 90.25 216 GLU B C 1
ATOM 3552 O O . GLU B 1 216 ? -11.562 11.109 -13.852 1 90.25 216 GLU B O 1
ATOM 3557 N N . TYR B 1 217 ? -11.359 13.211 -14.602 1 90.88 217 TYR B N 1
ATOM 3558 C CA . TYR B 1 217 ? -11.672 13.719 -13.266 1 90.88 217 TYR B CA 1
ATOM 3559 C C . TYR B 1 217 ? -13.023 13.195 -12.789 1 90.88 217 TYR B C 1
ATOM 3561 O O . TYR B 1 217 ? -13.984 13.148 -13.562 1 90.88 217 TYR B O 1
ATOM 3569 N N . ASN B 1 218 ? -13.016 12.781 -11.57 1 91.44 218 ASN B N 1
ATOM 3570 C CA . ASN B 1 218 ? -14.227 12.25 -10.961 1 91.44 218 ASN B CA 1
ATOM 3571 C C . ASN B 1 218 ? -14.234 12.477 -9.453 1 91.44 218 ASN B C 1
ATOM 3573 O O . ASN B 1 218 ? -13.203 12.789 -8.859 1 91.44 218 ASN B O 1
ATOM 3577 N N . ARG B 1 219 ? -15.461 12.398 -8.852 1 93.44 219 ARG B N 1
ATOM 3578 C CA . ARG B 1 219 ? -15.594 12.312 -7.402 1 93.44 219 ARG B CA 1
ATOM 3579 C C . ARG B 1 219 ? -16.25 10.992 -6.996 1 93.44 219 ARG B C 1
ATOM 3581 O O . ARG B 1 219 ? -17.203 10.547 -7.641 1 93.44 219 ARG B O 1
ATOM 3588 N N . SER B 1 220 ? -15.594 10.414 -6.125 1 91.12 220 SER B N 1
ATOM 3589 C CA . SER B 1 220 ? -16.078 9.133 -5.605 1 91.12 220 SER B CA 1
ATOM 3590 C C . SER B 1 220 ? -16.609 9.281 -4.184 1 91.12 220 SER B C 1
ATOM 3592 O O . SER B 1 220 ? -16.141 10.133 -3.424 1 91.12 220 SER B O 1
ATOM 3594 N N . GLU B 1 221 ? -17.609 8.453 -3.812 1 92.69 221 GLU B N 1
ATOM 3595 C CA . GLU B 1 221 ? -18.141 8.43 -2.453 1 92.69 221 GLU B CA 1
ATOM 3596 C C . GLU B 1 221 ? -17.297 7.551 -1.542 1 92.69 221 GLU B C 1
ATOM 3598 O O . GLU B 1 221 ? -17.516 7.496 -0.332 1 92.69 221 GLU B O 1
ATOM 3603 N N . ARG B 1 222 ? -16.344 6.93 -2.158 1 91 222 ARG B N 1
ATOM 3604 C CA . ARG B 1 222 ? -15.438 6.098 -1.362 1 91 222 ARG B CA 1
ATOM 3605 C C . ARG B 1 222 ? -14.445 6.953 -0.583 1 91 222 ARG B C 1
ATOM 3607 O O . ARG B 1 222 ? -13.453 7.422 -1.14 1 91 222 ARG B O 1
ATOM 3614 N N . ILE B 1 223 ? -14.727 7.109 0.675 1 97.06 223 ILE B N 1
ATOM 3615 C CA . ILE B 1 223 ? -13.867 7.914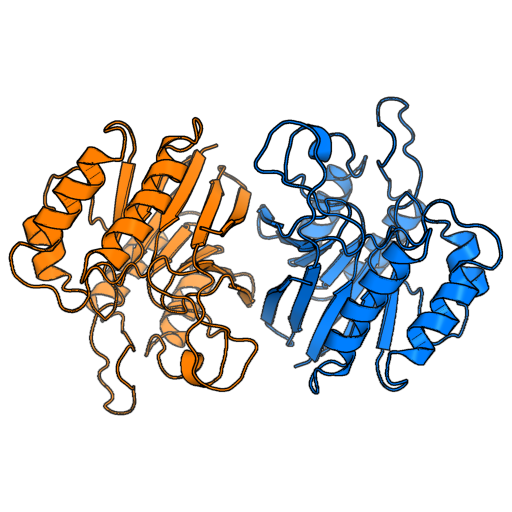 1.541 1 97.06 223 ILE B CA 1
ATOM 3616 C C . ILE B 1 223 ? -13.219 7.02 2.6 1 97.06 223 ILE B C 1
ATOM 3618 O O . ILE B 1 223 ? -13.672 5.895 2.826 1 97.06 223 ILE B O 1
ATOM 3622 N N . GLY B 1 224 ? -12.125 7.508 3.191 1 97.19 224 GLY B N 1
ATOM 3623 C CA . GLY B 1 224 ? -11.445 6.676 4.172 1 97.19 224 GLY B CA 1
ATOM 3624 C C . GLY B 1 224 ? -10.234 7.355 4.793 1 97.19 224 GLY B C 1
ATOM 3625 O O . GLY B 1 224 ? -10.109 8.578 4.73 1 97.19 224 GLY B O 1
ATOM 3626 N N . MET B 1 225 ? -9.461 6.535 5.492 1 98.12 225 MET B N 1
ATOM 3627 C CA . MET B 1 225 ? -8.219 6.961 6.125 1 98.12 225 MET B CA 1
ATOM 3628 C C . MET B 1 225 ? -7.199 5.82 6.145 1 98.12 225 MET B C 1
ATOM 3630 O O . MET B 1 225 ? -7.52 4.695 5.762 1 98.12 225 MET B O 1
ATOM 3634 N N . ASN B 1 226 ? -5.996 6.125 6.387 1 98.12 226 ASN B N 1
ATOM 3635 C CA . ASN B 1 226 ? -4.973 5.098 6.562 1 98.12 226 ASN B CA 1
ATOM 3636 C C . ASN B 1 226 ? -4.766 4.766 8.039 1 98.12 226 ASN B C 1
ATOM 3638 O O . ASN B 1 226 ? -4.746 5.66 8.883 1 98.12 226 ASN B O 1
ATOM 3642 N N . LYS B 1 227 ? -4.66 3.504 8.32 1 97.19 227 LYS B N 1
ATOM 3643 C CA . LYS B 1 227 ? -4.195 3.008 9.617 1 97.19 227 LYS B CA 1
ATOM 3644 C C . LYS B 1 227 ? -2.781 2.441 9.508 1 97.19 227 LYS B C 1
ATOM 3646 O O . LYS B 1 227 ? -2.541 1.5 8.742 1 97.19 227 LYS B O 1
ATOM 3651 N N . PHE B 1 228 ? -1.89 2.998 10.25 1 97.88 228 PHE B N 1
ATOM 3652 C CA . PHE B 1 228 ? -0.514 2.518 10.273 1 97.88 228 PHE B CA 1
ATOM 3653 C C . PHE B 1 228 ? -0.218 1.771 11.562 1 97.88 228 PHE B C 1
ATOM 3655 O O . PHE B 1 228 ? -0.663 2.182 12.641 1 97.88 228 PHE B O 1
ATOM 3662 N N . THR B 1 229 ? 0.49 0.709 11.484 1 96.25 229 THR B N 1
ATOM 3663 C CA . THR B 1 229 ? 1.205 0.1 12.602 1 96.25 229 THR B CA 1
ATOM 3664 C C . THR B 1 229 ? 2.713 0.27 12.438 1 96.25 229 THR B C 1
ATOM 3666 O O . THR B 1 229 ? 3.293 -0.202 11.453 1 96.25 229 THR B O 1
ATOM 3669 N N . ILE B 1 230 ? 3.277 0.947 13.375 1 96.62 230 ILE B N 1
ATOM 3670 C CA . ILE B 1 230 ? 4.668 1.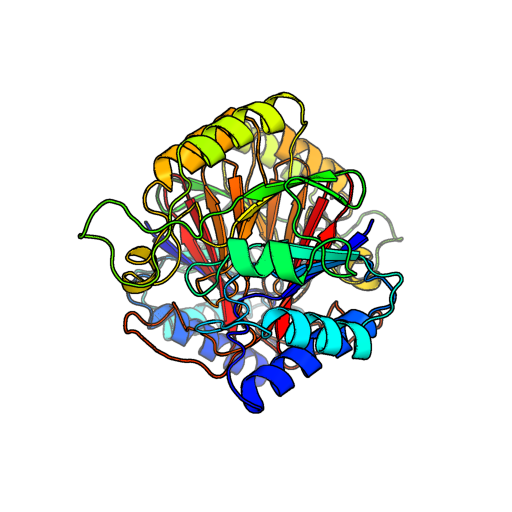36 13.203 1 96.62 230 ILE B CA 1
ATOM 3671 C C . ILE B 1 230 ? 5.508 0.825 14.359 1 96.62 230 ILE B C 1
ATOM 3673 O O . ILE B 1 230 ? 5.113 0.92 15.523 1 96.62 230 ILE B O 1
ATOM 3677 N N . SER B 1 231 ? 6.605 0.207 14.016 1 94.81 231 SER B N 1
ATOM 3678 C CA . SER B 1 231 ? 7.672 -0.142 14.945 1 94.81 231 SER B CA 1
ATOM 3679 C C . SER B 1 231 ? 8.992 0.506 14.539 1 94.81 231 SER B C 1
ATOM 3681 O O . SER B 1 231 ? 9.039 1.278 13.578 1 94.81 231 SER B O 1
ATOM 3683 N N . LYS B 1 232 ? 9.984 0.156 15.312 1 92.94 232 LYS B N 1
ATOM 3684 C CA . LYS B 1 232 ? 11.297 0.705 14.984 1 92.94 232 LYS B CA 1
ATOM 3685 C C . LYS B 1 232 ? 11.766 0.234 13.609 1 92.94 232 LYS B C 1
ATOM 3687 O O . LYS B 1 232 ? 12.477 0.955 12.906 1 92.94 232 LYS B O 1
ATOM 3692 N N . GLN B 1 233 ? 11.203 -0.916 13.18 1 91.5 233 GLN B N 1
ATOM 3693 C CA . GLN B 1 233 ? 11.773 -1.497 11.969 1 91.5 233 GLN B CA 1
ATOM 3694 C C . GLN B 1 233 ? 10.711 -1.679 10.891 1 91.5 233 GLN B C 1
ATOM 3696 O O . GLN B 1 233 ? 11.023 -1.982 9.742 1 91.5 233 GLN B O 1
ATOM 3701 N N . THR B 1 234 ? 9.422 -1.489 11.297 1 94.5 234 THR B N 1
ATOM 3702 C CA . THR B 1 234 ? 8.367 -1.857 10.359 1 94.5 234 THR B CA 1
ATOM 3703 C C . THR B 1 234 ? 7.305 -0.768 10.289 1 94.5 234 THR B C 1
ATOM 3705 O O . THR B 1 234 ? 7.055 -0.072 11.273 1 94.5 234 THR B O 1
ATOM 3708 N N . ILE B 1 235 ? 6.77 -0.597 9.109 1 97 235 ILE B N 1
ATOM 3709 C CA . ILE B 1 235 ? 5.566 0.202 8.914 1 97 235 ILE B CA 1
ATOM 3710 C C . ILE B 1 235 ? 4.566 -0.571 8.055 1 97 235 ILE B C 1
ATOM 3712 O O . ILE B 1 235 ? 4.914 -1.058 6.977 1 97 235 ILE B O 1
ATOM 3716 N N . THR B 1 236 ? 3.398 -0.781 8.602 1 96.69 236 THR B N 1
ATOM 3717 C CA . THR B 1 236 ? 2.299 -1.437 7.906 1 96.69 236 THR B CA 1
ATOM 3718 C C . THR B 1 236 ? 1.134 -0.47 7.703 1 96.69 236 THR B C 1
ATOM 3720 O O . THR B 1 236 ? 0.79 0.293 8.609 1 96.69 236 THR B O 1
ATOM 3723 N N . VAL B 1 237 ? 0.539 -0.509 6.496 1 97.19 237 VAL B N 1
ATOM 3724 C CA . VAL B 1 237 ? -0.594 0.379 6.258 1 97.19 237 VAL B CA 1
ATOM 3725 C C . VAL B 1 237 ? -1.789 -0.431 5.758 1 97.19 237 VAL B C 1
ATOM 3727 O O . VAL B 1 237 ? -1.631 -1.349 4.949 1 97.19 237 VAL B O 1
ATOM 3730 N N . ASN B 1 238 ? -2.936 -0.072 6.305 1 92.5 238 ASN B N 1
ATOM 3731 C CA . ASN B 1 238 ? -4.246 -0.546 5.875 1 92.5 238 ASN B CA 1
ATOM 3732 C C . ASN B 1 238 ? -5.199 0.614 5.602 1 92.5 238 ASN B C 1
ATOM 3734 O O . ASN B 1 238 ? -5.191 1.615 6.32 1 92.5 238 ASN B O 1
ATOM 3738 N N . GLU B 1 239 ? -6.004 0.339 4.605 1 93.81 239 GLU B N 1
ATOM 3739 C CA . GLU B 1 239 ? -7.07 1.309 4.379 1 93.81 239 GLU B CA 1
ATOM 3740 C C . GLU B 1 239 ? -8.25 1.056 5.309 1 93.81 239 GLU B C 1
ATOM 3742 O O . GLU B 1 239 ? -8.641 -0.093 5.527 1 93.81 239 GLU B O 1
ATOM 3747 N N . VAL B 1 240 ? -8.758 2.107 5.867 1 94.06 240 VAL B N 1
ATOM 3748 C CA . VAL B 1 240 ? -10.016 2.066 6.609 1 94.06 240 VAL B CA 1
ATOM 3749 C C . VAL B 1 240 ? -11.094 2.82 5.84 1 94.06 240 VAL B C 1
ATOM 3751 O O . VAL B 1 240 ? -11.055 4.047 5.742 1 94.06 240 VAL B O 1
ATOM 3754 N N . VAL B 1 241 ? -12.008 2.094 5.371 1 91.75 241 VAL B N 1
ATOM 3755 C CA . VAL B 1 241 ? -13.102 2.717 4.625 1 91.75 241 VAL B CA 1
ATOM 3756 C C . VAL B 1 241 ? -14.141 3.262 5.598 1 91.75 241 VAL B C 1
ATOM 3758 O O . VAL B 1 241 ? -14.492 2.604 6.578 1 91.75 241 VAL B O 1
ATOM 3761 N N . LEU B 1 242 ? -14.594 4.473 5.309 1 94.38 242 LEU B N 1
ATOM 3762 C CA . LEU B 1 242 ? -15.57 5.117 6.172 1 94.38 242 LEU B CA 1
ATOM 3763 C C . LEU B 1 242 ? -16.984 4.957 5.613 1 94.38 242 LEU B C 1
ATOM 3765 O O . LEU B 1 242 ? -17.172 4.98 4.395 1 94.38 242 LEU B O 1
#

Foldseek 3Di:
DAKEWEAEQLQDDDDQSLVLVLVFLQVLQPPPRHQEYEYFENNHQQDDQCPLVVVLVSSPVRHDLRHAAEYAYFQRDDRVNNCVNCPPHSYDHDQWDDDQNAIEGEAHFNDDDPDPQQDRRATEGDPVRVVVCLVVLLPHAQHEYGHAFDLDQDFAPVSSRRGHPCSVVVVVSCVVSNHQEYEYESQQDFDWDDDPRHIYTYWHHSNWHFDRVDNDTDTHNWGWIWMWDDHPVDIDIDTDTD/DAKEWEAEQLQDDDDQSLVLVLVFLQVLQPPPRHQEYEYFENNHQQDDQCVLVVVLVSSPVRHDLRHAAEYAYFQRDDRVSNCVNCPPGSYDHDQWDDDQNAIEGEAHFNDDDPDPQQDRRATEGDPVRVVVCLVVLLPHAQHEYGHAFDLDQDFAPVSSRRGHPCSVVVVVSCVVSHHQHYEYESQQDFDWDGDPRHIYTYWHHSNWHFDRVDNDTDTHNWGWIWMWDDHPVDIDIDTDTD

Radius of gyration: 22.52 Å; Cα contacts (8 Å, |Δi|>4): 1234; chains: 2; bounding box: 45×68×52 Å

Secondary structure (DSSP, 8-state):
-EEEEEE----B-SHHHHHHHHHHHHHHHH-TTEEEEEEES--BSS--TTHHHHHHHHHHHHS-TTSEEEEE--TTS-HHHHHHHHTTSSEE--SEEEETTEEEEEE--BSPPSSTTS-TT-BB--HHHHHHHHHHHTT-SSPEEEESS-SS--SSHHHHHSSBTTHHHHHHHHHHTT--EEEE-SS-S-EEEEETTEEEEE---SS-B--TTSSS---BS--EEEEEEE-SSEEEEEEEE-/-EEEEEE----B-SHHHHHHHHHHHHHHHH-TTEEEEEEES--BSS--TTHHHHHHHHHHHHS-TTSEEEEE--TTS-HHHHHHHHTTSSEE--SEEEETTEEEEEE--BSPPSSTTSPTT-BB--HHHHHHHHHHHTT-SSPEEEESS-SS--SSHHHHHSSBTTHHHHHHHHHHTT--EEEE-SS-S-EEEEETTEEEEEPP-SS-B--TTSSS---BS--EEEEEEE-SSEEEEEEEE-

Solvent-accessible surface area (backbone atoms only — not comparable to full-atom values): 23919 Å² total; per-residue (Å²): 112,35,27,34,36,38,44,17,34,29,41,41,75,51,71,66,26,48,50,36,46,48,54,54,40,44,53,49,51,68,36,86,63,46,45,36,36,37,36,37,11,22,48,32,50,69,64,54,94,61,48,55,45,50,48,50,55,51,49,58,74,48,37,63,84,86,40,44,32,38,43,47,34,12,53,42,35,50,60,68,61,43,48,62,56,32,58,94,46,75,50,35,72,62,60,59,53,73,58,45,84,31,43,36,36,46,44,61,28,38,38,72,55,88,56,85,82,53,46,87,67,23,12,19,62,48,72,67,54,49,53,50,47,56,61,58,45,74,78,45,79,59,32,36,38,37,30,13,51,45,54,65,81,57,75,22,66,66,52,46,54,37,31,30,71,54,18,67,60,51,40,52,54,38,54,75,53,50,32,39,39,34,42,26,17,82,64,16,30,65,39,41,37,37,45,84,68,28,34,36,42,29,21,17,4,35,49,48,9,37,55,52,89,41,74,60,90,62,79,31,87,66,20,22,24,30,40,31,44,31,36,77,57,35,43,32,43,33,79,42,78,104,111,36,27,36,38,38,44,17,32,29,41,40,77,53,69,66,26,49,50,37,46,47,53,53,38,43,52,49,52,67,36,85,62,45,45,36,36,37,36,35,10,21,46,32,50,68,64,53,95,60,47,53,44,50,47,50,56,52,49,59,74,47,37,63,85,84,40,45,34,39,42,47,34,13,53,43,34,48,59,68,61,42,48,64,56,32,59,94,45,75,48,36,74,59,58,60,54,72,58,45,84,32,43,35,37,45,44,61,28,38,39,72,56,86,56,85,85,51,47,88,66,22,12,18,62,48,72,68,54,50,53,50,47,57,61,56,45,73,77,44,80,59,30,37,36,36,31,13,50,45,54,66,82,57,74,20,67,65,53,46,55,36,32,29,70,54,18,67,61,52,40,52,52,38,52,76,53,50,33,38,40,35,41,26,17,82,63,15,29,66,40,42,35,36,44,84,67,28,35,35,43,30,22,18,4,36,49,49,9,37,54,50,89,43,74,58,91,59,79,32,87,64,20,21,25,31,40,31,44,32,36,78,57,34,42,33,44,34,79,43,79,103

Sequence (484 aa):
MSTVFQISDCHLSDESSFKNLEKALNIANADGDCDTILLTGDICCGPKSGDYAKLLSFVSQHIDSKKQVYAIAGNHDDIVLMKDELKGSLIQVVDQCEIAGRDFIFLDSSQKPIDAQHPLGSGRIDNRGIAHLRKQIRKKKDPIVVVHHPVIRVGSEWMKAICLENDQQIFNILKQSGVREVICGHGHDHITCTKEGVTQYMAPATAYGFDHSIPEYNRSERIGMNKFTISKQTITVNEVVLMSTVFQISDCHLSDESSFKNLEKALNIANADGDCDTILLTGDICCGPKSGDYAKLLSFVSQHIDSKKQVYAIAGNHDDIVLMKDELKGSLIQVVDQCEIAGRDFIFLDSSQKPIDAQHPLGSGRIDNRGIAHLRKQIRKKKDPIVVVHHPVIRVGSEWMKAICLENDQQIFNILKQSGVREVICGHGHDHITCTKEGVTQYMAPATAYGFDHSIPEYNRSERIGMNKFTISKQTITVNEVVL

pLDDT: mean 95.1, std 5.07, range [67.94, 98.88]

Nearest PDB structures (foldseek):
  3ib7-assembly1_A  TM=8.127E-01  e=3.783E-16  Mycobacterium tuberculosis
  3d03-assembly1_A  TM=8.407E-01  e=3.177E-15  Klebsiella aerogenes
  2hy1-assembly1_A-2  TM=8.338E-01  e=5.836E-15  Mycobacterium tuberculosis H37Rv
  2hyo-assembly1_A-2  TM=8.080E-01  e=4.576E-15  Mycobacterium tuberculosis H37Rv
  2hyp-assembly1_A-2  TM=7.997E-01  e=7.443E-15  Mycobacterium tuberculosis H37Rv

Organism: NCBI:txid190893

InterPro domains:
  IPR004843 Calcineurin-like, phosphoesterase domain [PF00149] (3-188)
  IPR029052 Metallo-dependent phosphatase-like [G3DSA:3.60.21.10] (1-242)
  IPR029052 Metallo-dependent phosphatase-like [SSF56300] (3-238)
  IPR050884 Cyclic nucleotide phosphodiesterase class-III [PTHR42988] (2-208)